Protein AF-A0A8K0P142-F1 (afdb_monomer_lite)

Sequence (532 aa):
MVINTVQRVFKCPQREAIQYVTAIDLEGRAVLKCDKFSVCSGERSEIERSTFRHGGHPLKVLVMHAHVVAHQTYALRLLARMRDLLSRSKVLRSVFSQVVYQSDTKDISILEGILRRDCFLWKSARVHWRNLFMTGMLMEYPSKKLFAQVFTKHYGTVMKDFIRDDHDHLVSVASLSVQIFTAPTLTRYLIAHSDALYPLINTFLSECAPKCNREGKLEFERNAPNATFKRAQYILYDLKYLLTSVPTTWTDALRKGFLQGFSLLLSLLTMLQGMDPVTRQTGQHMEYEPDWESAFNLHLKLAGVVALIIDWCATDRVVLIKAYRATLKKLHEAQSIGAAQPGEAEAKGSVVVGEAVEVGEHSAACIKFDVASQPVSVHLPLSRLLAGLHLHLHKHGLVFDSPEFHPERSVLYTKPTPVVIMEPVLRCQVMIAQAHAGMWRRNGFALLNQLFFYQNVKCRSEMLDRDIVLLQMAASLLESNEFLIHLLNRFNLVAWASPDFEITSLRCVKYLKLSIYFRIARRTLHVRRFPW

Secondary structure (DSSP, 8-state):
-HHHHHHHHH---HHHHHHHHHHHHHHS--------HHHHHHHHHHHHHHHHTTTSPPP------HHHHHHHHHHHHHHHHHHHHHTT-HHHHHHHHHHHH--SSSS--HHHHHHTTGGGS-HHHHHHHHHHHHHHTSSSHHHHHHHHHHHHHHHHHHHHHHHH--S-GGGSGGGGHHHHHT-HHHHHHHHHHS-THHHHHHHHHHHHGGGB-TTS-B---TTS--HHHHHHTHHHHHHHHHHSS--SS--HHHHHHHHHHHHHHHHHHHHHTT-S-B----SSPPSS----HHHHHHHHHHHHHHHHHHHHHHT-HHHHHHHHHHHHHHHHHHHHHTT--TT-TT-TT----PEEEEETTEEEEE----TTTS-B-S--HHHHHHHHHHTTSGGGT--TT-GGGS-SS-TT--PPPHHHHHHHHHHHHHHHHHHHTTTTTTSHHHHHHHHHHHHSHHHHTTTHHHHHHHHHHHHHHS-HHHHHHHHHHHTT-HHHHSTTHHHHHTT-TTTHHHHHHHHHIIIII-------

Organism: Ladona fulva (NCBI:txid123851)

Radius of gyration: 29.85 Å; chains: 1; bounding box: 80×50×89 Å

Structure (mmCIF, N/CA/C/O backbone):
data_AF-A0A8K0P142-F1
#
_entry.id   AF-A0A8K0P142-F1
#
loop_
_atom_site.group_PDB
_atom_site.id
_atom_site.type_symbol
_atom_site.label_atom_id
_atom_site.label_alt_id
_atom_site.label_comp_id
_atom_site.label_asym_id
_atom_site.label_entity_id
_atom_site.label_seq_id
_atom_site.pdbx_PDB_ins_code
_atom_site.Cartn_x
_atom_site.Cartn_y
_atom_site.Cartn_z
_atom_site.occupancy
_atom_site.B_iso_or_equiv
_atom_site.auth_seq_id
_atom_site.auth_comp_id
_atom_site.auth_asym_id
_atom_site.auth_atom_id
_atom_site.pdbx_PDB_model_num
ATOM 1 N N . MET A 1 1 ? 6.006 13.679 35.467 1.00 73.00 1 MET A N 1
ATOM 2 C CA . MET A 1 1 ? 5.078 14.826 35.329 1.00 73.00 1 MET A CA 1
ATOM 3 C C . MET A 1 1 ? 3.711 14.515 35.936 1.00 73.00 1 MET A C 1
ATOM 5 O O . MET A 1 1 ? 3.411 15.087 36.971 1.00 73.00 1 MET A O 1
ATOM 9 N N . VAL A 1 2 ? 2.937 13.572 35.375 1.00 80.12 2 VAL A N 1
ATOM 10 C CA . VAL A 1 2 ? 1.570 13.240 35.838 1.00 80.12 2 VAL A CA 1
ATOM 11 C C . VAL A 1 2 ? 1.507 12.873 37.328 1.00 80.12 2 VAL A C 1
ATOM 13 O O . VAL A 1 2 ? 0.685 13.430 38.047 1.00 80.12 2 VAL A O 1
ATOM 16 N N . ILE A 1 3 ? 2.423 12.022 37.812 1.00 84.06 3 ILE A N 1
ATOM 17 C CA . ILE A 1 3 ? 2.501 11.617 39.232 1.00 84.06 3 ILE A CA 1
ATOM 18 C C . ILE A 1 3 ? 2.621 12.841 40.153 1.00 84.06 3 ILE A C 1
ATOM 20 O O . ILE A 1 3 ? 1.845 12.984 41.091 1.00 84.06 3 ILE A O 1
ATOM 24 N N . ASN A 1 4 ? 3.535 13.766 39.843 1.00 84.06 4 ASN A N 1
ATOM 25 C CA . ASN A 1 4 ? 3.758 14.973 40.646 1.00 84.06 4 ASN A CA 1
ATOM 26 C C . ASN A 1 4 ? 2.536 15.903 40.634 1.00 84.06 4 ASN A C 1
ATOM 28 O O . ASN A 1 4 ? 2.254 16.558 41.634 1.00 84.06 4 ASN A O 1
ATOM 32 N N . THR A 1 5 ? 1.806 15.970 39.515 1.00 84.50 5 THR A N 1
ATOM 33 C CA . THR A 1 5 ? 0.565 16.748 39.424 1.00 84.50 5 THR A CA 1
ATOM 34 C C . THR A 1 5 ? -0.533 16.143 40.293 1.00 84.50 5 THR A C 1
ATOM 36 O O . THR A 1 5 ? -1.142 16.870 41.072 1.00 84.50 5 THR A O 1
ATOM 39 N N . VAL A 1 6 ? -0.753 14.826 40.212 1.00 84.81 6 VAL A N 1
ATOM 40 C CA . VAL A 1 6 ? -1.742 14.118 41.044 1.00 84.81 6 VAL A CA 1
ATOM 41 C C . VAL A 1 6 ? -1.394 14.267 42.527 1.00 84.81 6 VAL A C 1
ATOM 43 O O . VAL A 1 6 ? -2.250 14.629 43.329 1.00 84.81 6 VAL A O 1
ATOM 46 N N . GLN A 1 7 ? -0.122 14.089 42.886 1.00 87.00 7 GLN A N 1
ATOM 47 C CA . GLN A 1 7 ? 0.355 14.254 44.257 1.00 87.00 7 GLN A CA 1
ATOM 48 C C . GLN A 1 7 ? 0.090 15.667 44.797 1.00 87.00 7 GLN A C 1
ATOM 50 O O . GLN A 1 7 ? -0.357 15.824 45.930 1.00 87.00 7 GLN A O 1
ATOM 55 N N . ARG A 1 8 ? 0.335 16.701 43.981 1.00 84.94 8 ARG A N 1
ATOM 56 C CA . ARG A 1 8 ? 0.143 18.102 44.376 1.00 84.94 8 ARG A CA 1
ATOM 57 C C . ARG A 1 8 ? -1.330 18.465 44.550 1.00 84.94 8 ARG A C 1
ATOM 59 O O . ARG A 1 8 ? -1.670 19.070 45.559 1.00 84.94 8 ARG A O 1
ATOM 66 N N . VAL A 1 9 ? -2.177 18.108 43.582 1.00 84.75 9 VAL A N 1
ATOM 67 C CA . VAL A 1 9 ? -3.594 18.511 43.574 1.00 84.75 9 VAL A CA 1
ATOM 68 C C . VAL A 1 9 ? -4.379 17.776 44.659 1.00 84.75 9 VAL A C 1
ATOM 70 O O . VAL A 1 9 ? -5.106 18.402 45.422 1.00 84.75 9 VAL A O 1
ATOM 73 N N . PHE A 1 10 ? -4.187 16.461 44.786 1.00 82.62 10 PHE A N 1
ATOM 74 C CA . PHE A 1 10 ? -4.932 15.651 45.757 1.00 82.62 10 PHE A CA 1
ATOM 75 C C . PHE A 1 10 ? -4.264 15.569 47.131 1.00 82.62 10 PHE A C 1
ATOM 77 O O . PHE A 1 10 ? -4.835 14.986 48.047 1.00 82.62 10 PHE A O 1
ATOM 84 N N . LYS A 1 11 ? -3.058 16.137 47.288 1.00 85.94 11 LYS A N 1
ATOM 85 C CA . LYS A 1 11 ? -2.260 16.082 48.525 1.00 85.94 11 LYS A CA 1
ATOM 86 C C . LYS A 1 11 ? -2.105 14.651 49.070 1.00 85.94 11 LYS A C 1
ATOM 88 O O . LYS A 1 11 ? -2.102 14.440 50.280 1.00 85.94 11 LYS A O 1
ATOM 93 N N . CYS A 1 12 ? -1.992 13.670 48.175 1.00 86.56 12 CYS A N 1
ATOM 94 C CA . CYS A 1 12 ? -1.860 12.255 48.524 1.00 86.56 12 CYS A CA 1
ATOM 95 C C . CYS A 1 12 ? -0.381 11.830 48.638 1.00 86.56 12 CYS A C 1
ATOM 97 O O . CYS A 1 12 ? 0.506 12.513 48.114 1.00 86.56 12 CYS A O 1
ATOM 99 N N . PRO A 1 13 ? -0.068 10.702 49.303 1.00 90.38 13 PRO A N 1
ATOM 100 C CA . PRO A 1 13 ? 1.278 10.137 49.309 1.00 90.38 13 PRO A CA 1
ATOM 101 C C . PRO A 1 13 ? 1.735 9.752 47.896 1.00 90.38 13 PRO A C 1
ATOM 103 O O . PRO A 1 13 ? 0.941 9.298 47.071 1.00 90.38 13 PRO A O 1
ATOM 106 N N . GLN A 1 14 ? 3.044 9.823 47.630 1.00 89.25 14 GLN A N 1
ATOM 107 C CA . GLN A 1 14 ? 3.609 9.477 46.316 1.00 89.25 14 GLN A CA 1
ATOM 108 C C . GLN A 1 14 ? 3.220 8.060 45.857 1.00 89.25 14 GLN A C 1
ATOM 110 O O . GLN A 1 14 ? 2.961 7.840 44.676 1.00 89.25 14 GLN A O 1
ATOM 115 N N . ARG A 1 15 ? 3.123 7.103 46.790 1.00 90.69 15 ARG A N 1
ATOM 116 C CA . ARG A 1 15 ? 2.693 5.726 46.506 1.00 90.69 15 ARG A CA 1
ATOM 117 C C . ARG A 1 15 ? 1.274 5.658 45.932 1.00 90.69 15 ARG A C 1
ATOM 119 O O . ARG A 1 15 ? 1.038 4.886 45.009 1.00 90.69 15 ARG A O 1
ATOM 126 N N . GLU A 1 16 ? 0.353 6.461 46.453 1.00 89.31 16 GLU A N 1
ATOM 127 C CA . GLU A 1 16 ? -1.038 6.505 45.993 1.00 89.31 16 GLU A CA 1
ATOM 128 C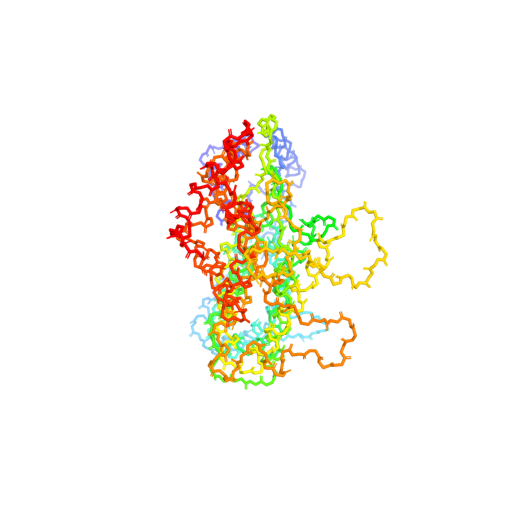 C . GLU A 1 16 ? -1.138 7.200 44.627 1.00 89.31 16 GLU A C 1
ATOM 130 O O . GLU A 1 16 ? -1.783 6.696 43.710 1.00 89.31 16 GLU A O 1
ATOM 135 N N . ALA A 1 17 ? -0.390 8.292 44.431 1.00 88.38 17 ALA A N 1
ATOM 136 C CA . ALA A 1 17 ? -0.277 8.947 43.128 1.00 88.38 17 ALA A CA 1
ATOM 137 C C . ALA A 1 17 ? 0.260 7.995 42.042 1.00 88.38 17 ALA A C 1
ATOM 139 O O . ALA A 1 17 ? -0.241 7.999 40.917 1.00 88.38 17 ALA A O 1
ATOM 140 N N . ILE A 1 18 ? 1.245 7.149 42.375 1.00 90.25 18 ILE A N 1
ATOM 141 C CA . ILE A 1 18 ? 1.740 6.098 41.473 1.00 90.25 18 ILE A CA 1
ATOM 142 C C . ILE A 1 18 ? 0.620 5.104 41.148 1.00 90.25 18 ILE A C 1
ATOM 144 O O . ILE A 1 18 ? 0.418 4.812 39.975 1.00 90.25 18 ILE A O 1
ATOM 148 N N . GLN A 1 19 ? -0.146 4.637 42.140 1.00 90.06 19 GLN A N 1
ATOM 149 C CA . GLN A 1 19 ? -1.265 3.713 41.912 1.00 90.06 19 GLN A CA 1
ATOM 150 C C . GLN A 1 19 ? -2.325 4.294 40.970 1.00 90.06 19 GLN A C 1
ATOM 152 O O . GLN A 1 19 ? -2.748 3.598 40.047 1.00 90.06 19 GLN A O 1
ATOM 157 N N . TYR A 1 20 ? -2.711 5.565 41.136 1.00 89.62 20 TYR A N 1
ATOM 158 C CA . TYR A 1 20 ? -3.644 6.220 40.215 1.00 89.62 20 TYR A CA 1
ATOM 159 C C . TYR A 1 20 ? -3.096 6.280 38.791 1.00 89.62 20 TYR A C 1
ATOM 161 O O . TYR A 1 20 ? -3.810 5.956 37.845 1.00 89.62 20 TYR A O 1
ATOM 169 N N . VAL A 1 21 ? -1.828 6.662 38.619 1.00 88.88 21 VAL A N 1
ATOM 170 C CA . VAL A 1 21 ? -1.211 6.744 37.288 1.00 88.88 21 VAL A CA 1
ATOM 171 C C . VAL A 1 21 ? -1.081 5.364 36.648 1.00 88.88 21 VAL A C 1
ATOM 173 O O . VAL A 1 21 ? -1.384 5.220 35.468 1.00 88.88 21 VAL A O 1
ATOM 176 N N . THR A 1 22 ? -0.717 4.336 37.416 1.00 89.94 22 THR A N 1
ATOM 177 C CA . THR A 1 22 ? -0.699 2.947 36.940 1.00 89.94 22 THR A CA 1
ATOM 178 C C . THR A 1 22 ? -2.098 2.472 36.541 1.00 89.94 22 THR A C 1
ATOM 180 O O . THR A 1 22 ? -2.250 1.849 35.495 1.00 89.94 22 THR A O 1
ATOM 183 N N . ALA A 1 23 ? -3.136 2.799 37.315 1.00 89.00 23 ALA A N 1
ATOM 184 C CA . ALA A 1 23 ? -4.517 2.469 36.963 1.00 89.00 23 ALA A CA 1
ATOM 185 C C . ALA A 1 23 ? -4.975 3.194 35.685 1.00 89.00 23 ALA A C 1
ATOM 187 O O . ALA A 1 23 ? -5.604 2.579 34.826 1.00 89.00 23 ALA A O 1
ATOM 188 N N . ILE A 1 24 ? -4.614 4.471 35.510 1.00 89.19 24 ILE A N 1
ATOM 189 C CA . ILE A 1 24 ? -4.887 5.225 34.277 1.00 89.19 24 ILE A CA 1
ATOM 190 C C . ILE A 1 24 ? -4.181 4.581 33.082 1.00 89.19 24 ILE A C 1
ATOM 192 O O . ILE A 1 24 ? -4.804 4.431 32.036 1.00 89.19 24 ILE A O 1
ATOM 196 N N . ASP A 1 25 ? -2.923 4.168 33.225 1.00 86.81 25 ASP A N 1
ATOM 197 C CA . ASP A 1 25 ? -2.184 3.522 32.140 1.00 86.81 25 ASP A CA 1
ATOM 198 C C . ASP A 1 25 ? -2.792 2.161 31.760 1.00 86.81 25 ASP A C 1
ATOM 200 O O . ASP A 1 25 ? -3.010 1.872 30.581 1.00 86.81 25 ASP A O 1
ATOM 204 N N . LEU A 1 26 ? -3.150 1.335 32.746 1.00 86.56 26 LEU A N 1
ATOM 205 C CA . LEU A 1 26 ? -3.714 0.002 32.516 1.00 86.56 26 LEU A CA 1
ATOM 206 C C . LEU A 1 26 ? -5.155 0.051 31.997 1.00 86.56 26 LEU A C 1
ATOM 208 O O . LEU A 1 26 ? -5.481 -0.603 31.002 1.00 86.56 26 LEU A O 1
ATOM 212 N N . GLU A 1 27 ? -6.019 0.826 32.650 1.00 88.25 27 GLU A N 1
ATOM 213 C CA . GLU A 1 27 ? -7.454 0.846 32.370 1.00 88.25 27 GLU A CA 1
ATOM 214 C C . GLU A 1 27 ? -7.866 1.955 31.401 1.00 88.25 27 GLU A C 1
ATOM 216 O O . GLU A 1 27 ? -8.943 1.873 30.817 1.00 88.25 27 GLU A O 1
ATOM 221 N N . GLY A 1 28 ? -7.031 2.972 31.185 1.00 88.00 28 GLY A N 1
ATOM 222 C CA . GLY A 1 28 ? -7.320 4.165 30.378 1.00 88.00 28 GLY A CA 1
ATOM 223 C C . GLY A 1 28 ? -7.978 5.308 31.155 1.00 88.00 28 GLY A C 1
ATOM 224 O O . GLY A 1 28 ? -8.179 6.383 30.595 1.00 88.00 28 GLY A O 1
ATOM 225 N N . ARG A 1 29 ? -8.358 5.090 32.421 1.00 89.81 29 ARG A N 1
ATOM 226 C CA . ARG A 1 29 ? -8.888 6.107 33.347 1.00 89.81 29 ARG A CA 1
ATOM 227 C C . ARG A 1 29 ? -8.884 5.579 34.782 1.00 89.81 29 ARG A C 1
ATOM 229 O O . ARG A 1 29 ? -8.941 4.373 34.978 1.00 89.81 29 ARG A O 1
ATOM 236 N N . ALA A 1 30 ? -8.924 6.475 35.762 1.00 90.12 30 ALA A N 1
ATOM 237 C CA . ALA A 1 30 ? -9.139 6.136 37.167 1.00 90.12 30 ALA A CA 1
ATOM 238 C C . ALA A 1 30 ? -10.046 7.177 37.836 1.00 90.12 30 ALA A C 1
ATOM 240 O O . ALA A 1 30 ? -10.071 8.341 37.430 1.00 90.12 30 ALA A O 1
ATOM 241 N N . VAL A 1 31 ? -10.793 6.758 38.860 1.00 90.69 31 VAL A N 1
ATOM 242 C CA . VAL A 1 31 ? -11.537 7.682 39.726 1.00 90.69 31 VAL A CA 1
ATOM 243 C C . VAL A 1 31 ? -10.555 8.258 40.737 1.00 90.69 31 VAL A C 1
ATOM 245 O O . VAL A 1 31 ? -10.004 7.512 41.539 1.00 90.69 31 VAL A O 1
ATOM 248 N N . LEU A 1 32 ? -10.330 9.570 40.677 1.00 89.12 32 LEU A N 1
ATOM 249 C CA . LEU A 1 32 ? -9.378 10.257 41.557 1.00 89.12 32 LEU A CA 1
ATOM 250 C C . LEU A 1 32 ? -10.038 10.765 42.844 1.00 89.12 32 LEU A C 1
ATOM 252 O O . LEU A 1 32 ? -9.417 10.761 43.899 1.00 89.12 32 LEU A O 1
ATOM 256 N N . LYS A 1 33 ? -11.302 11.202 42.763 1.00 89.25 33 LYS A N 1
ATOM 257 C CA . LYS A 1 33 ? -12.075 11.697 43.908 1.00 89.25 33 LYS A CA 1
ATOM 258 C C . LYS A 1 33 ? -13.578 11.575 43.663 1.00 89.25 33 LYS A C 1
ATOM 260 O O . LYS A 1 33 ? -14.033 11.672 42.524 1.00 89.25 33 LYS A O 1
ATOM 265 N N . CYS A 1 34 ? -14.340 11.397 44.739 1.00 91.69 34 CYS A N 1
ATOM 266 C CA . CYS A 1 34 ? -15.799 11.461 44.749 1.00 91.69 34 CYS A CA 1
ATOM 267 C C . CYS A 1 34 ? -16.242 12.483 45.805 1.00 91.69 34 CYS A C 1
ATOM 269 O O . CYS A 1 34 ? -16.086 12.236 46.997 1.00 91.69 34 CYS A O 1
ATOM 271 N N . ASP A 1 35 ? -16.759 13.632 45.367 1.00 93.00 35 ASP A N 1
ATOM 272 C CA . ASP A 1 35 ? -17.166 14.746 46.234 1.00 93.00 35 ASP A CA 1
ATOM 273 C C . ASP A 1 35 ? -18.261 15.591 45.540 1.00 93.00 35 ASP A C 1
ATOM 275 O O . ASP A 1 35 ? -18.749 15.242 44.459 1.00 93.00 35 ASP A O 1
ATOM 279 N N . LYS A 1 36 ? -18.663 16.713 46.144 1.00 94.12 36 LYS A N 1
ATOM 280 C CA . LYS A 1 36 ? -19.579 17.699 45.558 1.00 94.12 36 LYS A CA 1
ATOM 281 C C . LYS A 1 36 ? -19.008 18.274 44.258 1.00 94.12 36 LYS A C 1
ATOM 283 O O . LYS A 1 36 ? -17.804 18.496 44.125 1.00 94.12 36 LYS A O 1
ATOM 288 N N . PHE A 1 37 ? -19.902 18.614 43.326 1.00 92.38 37 PHE A N 1
ATOM 289 C CA . PHE A 1 37 ? -19.546 19.129 41.998 1.00 92.38 37 PHE A CA 1
ATOM 290 C C . PHE A 1 37 ? -18.582 20.326 42.040 1.00 92.38 37 PHE A C 1
ATOM 292 O O . PHE A 1 37 ? -17.633 20.370 41.261 1.00 92.38 37 PHE A O 1
ATOM 299 N N . SER A 1 38 ? -18.778 21.263 42.974 1.00 92.56 38 SER A N 1
ATOM 300 C CA . SER A 1 38 ? -17.914 22.440 43.130 1.00 92.56 38 SER A CA 1
ATOM 301 C C . SER A 1 38 ? -16.463 22.074 43.454 1.00 92.56 38 SER A C 1
ATOM 303 O O . SER A 1 38 ? -15.546 22.645 42.867 1.00 92.56 38 SER A O 1
ATOM 305 N N . VAL A 1 39 ? -16.250 21.085 44.328 1.00 91.12 39 VAL A N 1
ATOM 306 C CA . VAL A 1 39 ? -14.915 20.608 44.719 1.00 91.12 39 VAL A CA 1
ATOM 307 C C . VAL A 1 39 ? -14.241 19.908 43.540 1.00 91.12 39 VAL A C 1
ATOM 309 O O . VAL A 1 39 ? -13.139 20.286 43.148 1.00 91.12 39 VAL A O 1
ATOM 312 N N . CYS A 1 40 ? -14.928 18.948 42.912 1.00 91.88 40 CYS A N 1
ATOM 313 C CA . CYS A 1 40 ? -14.383 18.208 41.771 1.00 91.88 40 CYS A CA 1
ATOM 314 C C . CYS A 1 40 ? -14.101 19.113 40.558 1.00 91.88 40 CYS A C 1
ATOM 316 O O . CYS A 1 40 ? -13.121 18.905 39.843 1.00 91.88 40 CYS A O 1
ATOM 318 N N . SER A 1 41 ? -14.933 20.132 40.321 1.00 92.06 41 SER A N 1
ATOM 319 C CA . SER A 1 41 ? -14.714 21.104 39.243 1.00 92.06 41 SER A CA 1
ATOM 320 C C . SER A 1 41 ? -13.512 22.017 39.521 1.00 92.06 41 SER A C 1
ATOM 322 O O . SER A 1 41 ? -12.799 22.398 38.586 1.00 92.06 41 SER A O 1
ATOM 324 N N . GLY A 1 42 ? -13.265 22.346 40.793 1.00 90.88 42 GLY A N 1
ATOM 325 C CA . GLY A 1 42 ? -12.074 23.079 41.224 1.00 90.88 42 GLY A CA 1
ATOM 326 C C . GLY A 1 42 ? -10.792 22.290 40.956 1.00 90.88 42 GLY A C 1
ATOM 327 O O . GLY A 1 42 ? -9.897 22.782 40.269 1.00 90.88 42 GLY A O 1
ATOM 328 N N . GLU A 1 43 ? -10.742 21.035 41.407 1.00 89.69 43 GLU A N 1
ATOM 329 C CA . GLU A 1 43 ? -9.583 20.151 41.213 1.00 89.69 43 GLU A CA 1
ATOM 330 C C . GLU A 1 43 ? -9.313 19.851 39.734 1.00 89.69 43 GLU A C 1
ATOM 332 O O . GLU A 1 43 ? -8.165 19.891 39.291 1.00 89.69 43 GLU A O 1
ATOM 337 N N . ARG A 1 44 ? -10.366 19.630 38.933 1.00 90.75 44 ARG A N 1
ATOM 338 C CA . ARG A 1 44 ? -10.249 19.508 37.472 1.00 90.75 44 ARG A CA 1
ATOM 339 C C . ARG A 1 44 ? -9.515 20.707 36.868 1.00 90.75 44 ARG A C 1
ATOM 341 O O . ARG A 1 44 ? -8.555 20.523 36.121 1.00 90.75 44 ARG A O 1
ATOM 348 N N . SER A 1 45 ? -9.958 21.918 37.207 1.00 89.81 45 SER A N 1
ATOM 349 C CA . SER A 1 45 ? -9.380 23.163 36.685 1.00 89.81 45 SER A CA 1
ATOM 350 C C . SER A 1 45 ? -7.910 23.319 37.089 1.00 89.81 45 SER A C 1
ATOM 352 O O . SER A 1 45 ? -7.098 23.832 36.319 1.00 89.81 45 SER A O 1
ATOM 354 N N . GLU A 1 46 ? -7.542 22.863 38.288 1.00 87.94 46 GLU A N 1
ATOM 355 C CA . GLU A 1 46 ? -6.163 22.898 38.773 1.00 87.94 46 GLU A CA 1
ATOM 356 C C . GLU A 1 46 ? -5.251 21.903 38.039 1.00 87.94 46 GLU A C 1
ATOM 358 O O . GLU A 1 46 ? -4.119 22.256 37.688 1.00 87.94 46 GLU A O 1
ATOM 363 N N . ILE A 1 47 ? -5.740 20.692 37.743 1.00 87.06 47 ILE A N 1
ATOM 364 C CA . ILE A 1 47 ? -5.001 19.689 36.958 1.00 87.06 47 ILE A CA 1
ATOM 365 C C . ILE A 1 47 ? -4.787 20.185 35.527 1.00 87.06 47 ILE A C 1
ATOM 367 O O . ILE A 1 47 ? -3.654 20.161 35.035 1.00 87.06 47 ILE A O 1
ATOM 371 N N . GLU A 1 48 ? -5.842 20.666 34.867 1.00 87.69 48 GLU A N 1
ATOM 372 C CA . GLU A 1 48 ? -5.765 21.194 33.500 1.00 87.69 48 GLU A CA 1
ATOM 373 C C . GLU A 1 48 ? -4.776 22.374 33.437 1.00 87.69 48 GLU A C 1
ATOM 375 O O . GLU A 1 48 ? -3.866 22.380 32.608 1.00 87.69 48 GLU A O 1
ATOM 380 N N . ARG A 1 49 ? -4.843 23.314 34.393 1.00 86.00 49 ARG A N 1
ATOM 381 C CA . ARG A 1 49 ? -3.909 24.452 34.484 1.00 86.00 49 ARG A CA 1
ATOM 382 C C . ARG A 1 49 ? -2.465 24.019 34.748 1.00 86.00 49 ARG A C 1
ATOM 384 O O . ARG A 1 49 ? -1.536 24.576 34.165 1.00 86.00 49 ARG A O 1
ATOM 391 N N . SER A 1 50 ? -2.258 23.047 35.634 1.00 82.81 50 SER A N 1
ATOM 392 C CA . SER A 1 50 ? -0.920 22.563 36.001 1.00 82.81 50 SER A CA 1
ATOM 393 C C . SER A 1 50 ? -0.245 21.789 34.870 1.00 82.81 50 SER A C 1
ATOM 395 O O . SER A 1 50 ? 0.978 21.835 34.735 1.00 82.81 50 SER A O 1
ATOM 397 N N . THR A 1 51 ? -1.027 21.078 34.059 1.00 81.94 51 THR A N 1
ATOM 398 C CA . THR A 1 51 ? -0.522 20.258 32.948 1.00 81.94 51 THR A CA 1
ATOM 399 C C . THR A 1 51 ? -0.303 21.081 31.686 1.00 81.94 51 THR A C 1
ATOM 401 O O . THR A 1 51 ? 0.702 20.881 31.012 1.00 81.94 51 THR A O 1
ATOM 404 N N . PHE A 1 52 ? -1.137 22.097 31.445 1.00 77.75 52 PHE A N 1
ATOM 405 C CA . PHE A 1 52 ? -0.964 23.041 30.338 1.00 77.75 52 PHE A CA 1
ATOM 406 C C . PHE A 1 52 ? 0.379 23.792 30.387 1.00 77.75 52 PHE A C 1
ATOM 408 O O . PHE A 1 52 ? 1.036 23.984 29.367 1.00 77.75 52 PHE A O 1
ATOM 415 N N . ARG A 1 53 ? 0.843 24.169 31.588 1.00 66.06 53 ARG A N 1
ATOM 416 C CA . ARG A 1 53 ? 2.099 24.923 31.790 1.00 66.06 53 ARG A CA 1
ATOM 417 C C . ARG A 1 53 ? 3.374 24.194 31.340 1.00 66.06 53 ARG A C 1
ATOM 419 O O . ARG A 1 53 ? 4.414 24.833 31.255 1.00 66.06 53 ARG A O 1
ATOM 426 N N . HIS A 1 54 ? 3.310 22.893 31.058 1.00 63.16 54 HIS A N 1
ATOM 427 C CA . HIS A 1 54 ? 4.467 22.077 30.670 1.00 63.16 54 HIS A CA 1
ATOM 428 C C . HIS A 1 54 ? 4.568 21.837 29.148 1.00 63.16 54 HIS A C 1
ATOM 430 O O . HIS A 1 54 ? 5.273 20.925 28.724 1.00 63.16 54 HIS A O 1
ATOM 436 N N . GLY A 1 55 ? 3.889 22.649 28.325 1.00 53.94 55 GLY A N 1
ATOM 437 C CA . GLY A 1 55 ? 4.104 22.701 26.870 1.00 53.94 55 GLY A CA 1
ATOM 438 C C . GLY A 1 55 ? 3.399 21.616 26.044 1.00 53.94 55 GLY A C 1
ATOM 439 O O . GLY A 1 55 ? 3.710 21.467 24.866 1.00 53.94 55 GLY A O 1
ATOM 440 N N . GLY A 1 56 ? 2.454 20.872 26.631 1.00 64.25 56 GLY A N 1
ATOM 441 C CA . GLY A 1 56 ? 1.636 19.861 25.946 1.00 64.25 56 GLY A CA 1
ATOM 442 C C . GLY A 1 56 ? 0.129 20.085 26.120 1.00 64.25 56 GLY A C 1
ATOM 443 O O . GLY A 1 56 ? -0.298 20.963 26.873 1.00 64.25 56 GLY A O 1
ATOM 444 N N . HIS A 1 57 ? -0.692 19.271 25.442 1.00 68.25 57 HIS A N 1
ATOM 445 C CA . HIS A 1 57 ? -2.137 19.247 25.688 1.00 68.25 57 HIS A CA 1
ATOM 446 C C . HIS A 1 57 ? -2.420 18.900 27.163 1.00 68.25 57 HIS A C 1
ATOM 448 O O . HIS A 1 57 ? -1.771 18.003 27.712 1.00 68.25 57 HIS A O 1
ATOM 454 N N . PRO A 1 58 ? -3.366 19.596 27.820 1.00 76.88 58 PRO A N 1
ATOM 455 C CA . PRO A 1 58 ? -3.685 19.330 29.215 1.00 76.88 58 PRO A CA 1
ATOM 456 C C . PRO A 1 58 ? -4.239 17.911 29.377 1.00 76.88 58 PRO A C 1
ATOM 458 O O . PRO A 1 58 ? -4.886 17.375 28.474 1.00 76.88 58 PRO A O 1
ATOM 461 N N . LEU A 1 59 ? -4.009 17.302 30.544 1.00 83.00 59 LEU A N 1
ATOM 462 C CA . LEU A 1 59 ? -4.600 15.998 30.850 1.00 83.00 59 LEU A CA 1
ATOM 463 C C . LEU A 1 59 ? -6.127 16.099 30.813 1.00 83.00 59 LEU A C 1
ATOM 465 O O . LEU A 1 59 ? -6.714 17.002 31.409 1.00 83.00 59 LEU A O 1
ATOM 469 N N . LYS A 1 60 ? -6.776 15.135 30.159 1.00 86.25 60 LYS A N 1
ATOM 470 C CA . LYS A 1 60 ? -8.236 15.065 30.097 1.00 86.25 60 LYS A CA 1
ATOM 471 C C . LYS A 1 60 ? -8.800 14.619 31.448 1.00 86.25 60 LYS A C 1
ATOM 473 O O . LYS A 1 60 ? -8.684 13.452 31.815 1.00 86.25 60 LYS A O 1
ATOM 478 N N . VAL A 1 61 ? -9.454 15.536 32.158 1.00 89.94 61 VAL A N 1
ATOM 479 C CA . VAL A 1 61 ? -10.135 15.267 33.433 1.00 89.94 61 VAL A CA 1
ATOM 480 C C . VAL A 1 61 ? -11.633 15.504 33.262 1.00 89.94 61 VAL A C 1
ATOM 482 O O . VAL A 1 61 ? -12.057 16.526 32.730 1.00 89.94 61 VAL A O 1
ATOM 485 N N . LEU A 1 62 ? -12.453 14.548 33.700 1.00 90.81 62 LEU A N 1
ATOM 486 C CA . LEU A 1 62 ? -13.910 14.604 33.572 1.00 90.81 62 LEU A CA 1
ATOM 487 C C . LEU A 1 62 ? -14.561 14.542 34.953 1.00 90.81 62 LEU A C 1
ATOM 489 O O . LEU A 1 62 ? -14.207 13.694 35.768 1.00 90.81 62 LEU A O 1
ATOM 493 N N . VAL A 1 63 ? -15.547 15.409 35.188 1.00 92.94 63 VAL A N 1
ATOM 494 C CA . VAL A 1 63 ? -16.428 15.337 36.360 1.00 92.94 63 VAL A CA 1
ATOM 495 C C . VAL A 1 63 ? -17.709 14.638 35.924 1.00 92.94 63 VAL A C 1
ATOM 497 O O . VAL A 1 63 ? -18.366 15.076 34.981 1.00 92.94 63 VAL A O 1
ATOM 500 N N . MET A 1 64 ? -18.041 13.526 36.575 1.00 93.19 64 MET A N 1
ATOM 501 C CA . MET A 1 64 ? -19.183 12.680 36.228 1.00 93.19 64 MET A CA 1
ATOM 502 C C . MET A 1 64 ? -20.005 12.367 37.477 1.00 93.19 64 MET A C 1
ATOM 504 O O . MET A 1 64 ? -19.459 12.273 38.575 1.00 93.19 64 MET A O 1
ATOM 508 N N . HIS A 1 65 ? -21.311 12.152 37.316 1.00 94.44 65 HIS A N 1
ATOM 509 C CA . HIS A 1 65 ? -22.148 11.669 38.413 1.00 94.44 65 HIS A CA 1
ATOM 510 C C . HIS A 1 65 ? -21.701 10.274 38.864 1.00 94.44 65 HIS A C 1
ATOM 512 O O . HIS A 1 65 ? -21.502 9.384 38.032 1.00 94.44 65 HIS A O 1
ATOM 518 N N . ALA A 1 66 ? -21.627 10.064 40.181 1.00 93.06 66 ALA A N 1
ATOM 519 C CA . ALA A 1 66 ? -21.224 8.789 40.777 1.00 93.06 66 ALA A CA 1
ATOM 520 C C . ALA A 1 66 ? -22.056 7.605 40.249 1.00 93.06 66 ALA A C 1
ATOM 522 O O . ALA A 1 66 ? -21.503 6.552 39.935 1.00 93.06 66 ALA A O 1
ATOM 523 N N . HIS A 1 67 ? -23.364 7.803 40.042 1.00 94.00 67 HIS A N 1
ATOM 524 C CA . HIS A 1 67 ? -24.249 6.787 39.465 1.00 94.00 67 HIS A CA 1
ATOM 525 C C . HIS A 1 67 ? -23.834 6.365 38.048 1.00 94.00 67 HIS A C 1
ATOM 527 O O . HIS A 1 67 ? -23.838 5.177 37.740 1.00 94.00 67 HIS A O 1
ATOM 533 N N . VAL A 1 68 ? -23.400 7.299 37.195 1.00 93.75 68 VAL A N 1
ATOM 534 C CA . VAL A 1 68 ? -22.944 6.977 35.831 1.00 93.75 68 VAL A CA 1
ATOM 535 C C . VAL A 1 68 ? -21.676 6.125 35.879 1.00 93.75 68 VAL A C 1
ATOM 537 O O . VAL A 1 68 ? -21.572 5.128 35.165 1.00 93.75 68 VAL A O 1
ATOM 540 N N . VAL A 1 69 ? -20.729 6.469 36.757 1.00 92.12 69 VAL A N 1
ATOM 541 C CA . VAL A 1 69 ? -19.493 5.694 36.951 1.00 92.12 69 VAL A CA 1
ATOM 542 C C . VAL A 1 69 ? -19.797 4.298 37.509 1.00 92.12 69 VAL A C 1
ATOM 544 O O . VAL A 1 69 ? -19.209 3.310 37.056 1.00 92.12 69 VAL A O 1
ATOM 547 N N . ALA A 1 70 ? -20.752 4.191 38.436 1.00 92.69 70 ALA A N 1
ATOM 548 C CA . ALA A 1 70 ? -21.208 2.915 38.977 1.00 92.69 70 ALA A CA 1
ATOM 549 C C . ALA A 1 70 ? -21.841 2.030 37.889 1.00 92.69 70 ALA A C 1
ATOM 551 O O . ALA A 1 70 ? -21.451 0.869 37.750 1.00 92.69 70 ALA A O 1
ATOM 552 N N . HIS A 1 71 ? -22.735 2.578 37.057 1.00 95.12 71 HIS A N 1
ATOM 553 C CA . HIS A 1 71 ? -23.335 1.849 35.934 1.00 95.12 71 HIS A CA 1
ATOM 554 C C . HIS A 1 71 ? -22.294 1.403 34.904 1.00 95.12 71 HIS A C 1
ATOM 556 O O . HIS A 1 71 ? -22.339 0.264 34.445 1.00 95.12 71 HIS A O 1
ATOM 562 N N . GLN A 1 72 ? -21.317 2.253 34.577 1.00 93.19 72 GLN A N 1
ATOM 563 C CA . GLN A 1 72 ? -20.223 1.889 33.673 1.00 93.19 72 GLN A CA 1
ATOM 564 C C . GLN A 1 72 ? -19.366 0.748 34.238 1.00 93.19 72 GLN A C 1
ATOM 566 O O . GLN A 1 72 ? -19.040 -0.193 33.519 1.00 93.19 72 GLN A O 1
ATOM 571 N N . THR A 1 73 ? -19.038 0.797 35.531 1.00 92.06 73 THR A N 1
ATOM 572 C CA . THR A 1 73 ? -18.286 -0.268 36.213 1.00 92.06 73 THR A CA 1
ATOM 573 C C . THR A 1 73 ? -19.079 -1.575 36.258 1.00 92.06 73 THR A C 1
ATOM 575 O O . THR A 1 73 ? -18.528 -2.647 36.005 1.00 92.06 73 THR A O 1
ATOM 578 N N . TYR A 1 74 ? -20.382 -1.501 36.532 1.00 95.38 74 TYR A N 1
ATOM 579 C CA . TYR A 1 74 ? -21.265 -2.664 36.499 1.00 95.38 74 TYR A CA 1
ATOM 580 C C . TYR A 1 74 ? -21.349 -3.271 35.092 1.00 95.38 74 TYR A C 1
ATOM 582 O O . TYR A 1 74 ? -21.203 -4.483 34.944 1.00 95.38 74 TYR A O 1
ATOM 590 N N . ALA A 1 75 ? -21.486 -2.440 34.054 1.00 94.75 75 ALA A N 1
ATOM 591 C CA . ALA A 1 75 ? -21.500 -2.887 32.665 1.00 94.75 75 ALA A CA 1
ATOM 592 C C . ALA A 1 75 ? -20.206 -3.624 32.282 1.00 94.75 75 ALA A C 1
ATOM 594 O O . ALA A 1 75 ? -20.278 -4.678 31.658 1.00 94.75 75 ALA A O 1
ATOM 595 N N . LEU A 1 76 ? -19.028 -3.149 32.710 1.00 94.06 76 LEU A N 1
ATOM 596 C CA . LEU A 1 76 ? -17.769 -3.874 32.484 1.00 94.06 76 LEU A CA 1
ATOM 597 C C . LEU A 1 76 ? -17.767 -5.266 33.130 1.00 94.06 76 LEU A C 1
ATOM 599 O O . LEU A 1 76 ? -17.378 -6.244 32.490 1.00 94.06 76 LEU A O 1
ATOM 603 N N . ARG A 1 77 ? -18.233 -5.372 34.382 1.00 94.75 77 ARG A N 1
ATOM 604 C CA . ARG A 1 77 ? -18.347 -6.664 35.080 1.00 94.75 77 ARG A CA 1
ATOM 605 C C . ARG A 1 77 ? -19.328 -7.595 34.372 1.00 94.75 77 ARG A C 1
ATOM 607 O O . ARG A 1 77 ? -19.054 -8.789 34.258 1.00 94.75 77 ARG A O 1
ATOM 614 N N . LEU A 1 78 ? -20.432 -7.053 33.858 1.00 94.81 78 LEU A N 1
ATOM 615 C CA . LEU A 1 78 ? -21.397 -7.807 33.065 1.00 94.81 78 LEU A CA 1
ATOM 616 C C . LEU A 1 78 ? -20.767 -8.320 31.765 1.00 94.81 78 LEU A C 1
ATOM 618 O O . LEU A 1 78 ? -20.894 -9.505 31.476 1.00 94.81 78 LEU A O 1
ATOM 622 N N . LEU A 1 79 ? -20.027 -7.485 31.028 1.00 94.25 79 LEU A N 1
ATOM 623 C CA . LEU A 1 79 ? -19.314 -7.899 29.812 1.00 94.25 79 LEU A CA 1
ATOM 624 C C . LEU A 1 79 ? -18.308 -9.022 30.101 1.00 94.25 79 LEU A C 1
ATOM 626 O O . LEU A 1 79 ? -18.256 -10.008 29.365 1.00 94.25 79 LEU A O 1
ATOM 630 N N . ALA A 1 80 ? -17.544 -8.911 31.193 1.00 94.00 80 ALA A N 1
ATOM 631 C CA . ALA A 1 80 ? -16.621 -9.961 31.622 1.00 94.00 80 ALA A CA 1
ATOM 632 C C . ALA A 1 80 ? -17.362 -11.270 31.942 1.00 94.00 80 ALA A C 1
ATOM 634 O O . ALA A 1 80 ? -16.958 -12.342 31.491 1.00 94.00 80 ALA A O 1
ATOM 635 N N . ARG A 1 81 ? -18.492 -11.185 32.656 1.00 94.50 81 ARG A N 1
ATOM 636 C CA . ARG A 1 81 ? -19.306 -12.359 32.982 1.00 94.50 81 ARG A CA 1
ATOM 637 C C . ARG A 1 81 ? -19.948 -12.983 31.745 1.00 94.50 81 ARG A C 1
ATOM 639 O O . ARG A 1 81 ? -19.973 -14.206 31.638 1.00 94.50 81 ARG A O 1
ATOM 646 N N . MET A 1 82 ? -20.432 -12.171 30.806 1.00 93.62 82 MET A N 1
ATOM 647 C CA . MET A 1 82 ? -20.973 -12.643 29.530 1.00 93.62 82 MET A CA 1
ATOM 648 C C . MET A 1 82 ? -19.902 -13.375 28.728 1.00 93.62 82 MET A C 1
ATOM 650 O O . MET A 1 82 ? -20.153 -14.486 28.277 1.00 93.62 82 MET A O 1
ATOM 654 N N . ARG A 1 83 ? -18.684 -12.830 28.625 1.00 94.44 83 ARG A N 1
ATOM 655 C CA . ARG A 1 83 ? -17.548 -13.516 27.987 1.00 94.44 83 ARG A CA 1
ATOM 656 C C . ARG A 1 83 ? -17.314 -14.907 28.591 1.00 94.44 83 ARG A C 1
ATOM 658 O O . ARG A 1 83 ? -17.166 -15.877 27.850 1.00 94.44 83 ARG A O 1
ATOM 665 N N . ASP A 1 84 ? -17.322 -15.019 29.918 1.00 93.31 84 ASP A N 1
ATOM 666 C CA . ASP A 1 84 ? -17.106 -16.294 30.621 1.00 93.31 84 ASP A CA 1
ATOM 667 C C . ASP A 1 84 ? -18.266 -17.292 30.456 1.00 93.31 84 ASP A C 1
ATOM 669 O O . ASP A 1 84 ? -18.078 -18.495 30.635 1.00 93.31 84 ASP A O 1
ATOM 673 N N . LEU A 1 85 ? -19.472 -16.813 30.140 1.00 93.25 85 LEU A N 1
ATOM 674 C CA . LEU A 1 85 ? -20.618 -17.656 29.787 1.00 93.25 85 LEU A CA 1
ATOM 675 C C . LEU A 1 85 ? -20.527 -18.129 28.330 1.00 93.25 85 LEU A C 1
ATOM 677 O O . LEU A 1 85 ? -20.720 -19.312 28.049 1.00 93.25 85 LEU A O 1
ATOM 681 N N . LEU A 1 86 ? -20.176 -17.229 27.407 1.00 93.88 86 LEU A N 1
ATOM 682 C CA . LEU A 1 86 ? -20.021 -17.526 25.978 1.00 93.88 86 LEU A CA 1
ATOM 683 C C . LEU A 1 86 ? -18.860 -18.490 25.698 1.00 93.88 86 LEU A C 1
ATOM 685 O O . LEU A 1 86 ? -18.907 -19.263 24.739 1.00 93.88 86 LEU A O 1
ATOM 689 N N . SER A 1 87 ? -17.831 -18.506 26.547 1.00 92.06 87 SER A N 1
ATOM 690 C CA . SER A 1 87 ? -16.739 -19.478 26.428 1.00 92.06 87 SER A CA 1
ATOM 691 C C . SER A 1 87 ? -17.189 -20.922 26.690 1.00 92.06 87 SER A C 1
ATOM 693 O O . SER A 1 87 ? -16.565 -21.847 26.173 1.00 92.06 87 SER A O 1
ATOM 695 N N . ARG A 1 88 ? -18.295 -21.132 27.420 1.00 92.38 88 ARG A N 1
ATOM 696 C CA . ARG A 1 88 ? -18.757 -22.457 27.8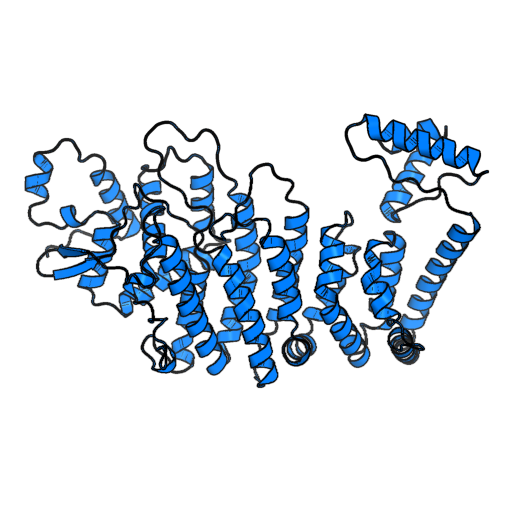71 1.00 92.38 88 ARG A CA 1
ATOM 697 C C . ARG A 1 88 ? -19.730 -23.154 26.922 1.00 92.38 88 ARG A C 1
ATOM 699 O O . ARG A 1 88 ? -19.830 -24.373 26.973 1.00 92.38 88 ARG A O 1
ATOM 706 N N . SER A 1 89 ? -20.472 -22.421 26.088 1.00 91.56 89 SER A N 1
ATOM 707 C CA . SER A 1 89 ? -21.535 -23.012 25.259 1.00 91.56 89 SER A CA 1
ATOM 708 C C . SER A 1 89 ? -21.637 -22.392 23.870 1.00 91.56 89 SER A C 1
ATOM 710 O O . SER A 1 89 ? -21.844 -21.189 23.719 1.00 91.56 89 SER A O 1
ATOM 712 N N . LYS A 1 90 ? -21.599 -23.253 22.846 1.00 92.00 90 LYS A N 1
ATOM 713 C CA . LYS A 1 90 ? -21.843 -22.888 21.443 1.00 92.00 90 LYS A CA 1
ATOM 714 C C . LYS A 1 90 ? -23.256 -22.336 21.216 1.00 92.00 90 LYS A C 1
ATOM 716 O O . LYS A 1 90 ? -23.431 -21.424 20.414 1.00 92.00 90 LYS A O 1
ATOM 721 N N . VAL A 1 91 ? -24.261 -22.863 21.921 1.00 92.06 91 VAL A N 1
ATOM 722 C CA . VAL A 1 91 ? -25.658 -22.411 21.776 1.00 92.06 91 VAL A CA 1
ATOM 723 C C . VAL A 1 91 ? -25.796 -20.968 22.252 1.00 92.06 91 VAL A C 1
ATOM 725 O O . VAL A 1 91 ? -26.369 -20.144 21.544 1.00 92.06 91 VAL A O 1
ATOM 728 N N . LEU A 1 92 ? -25.183 -20.632 23.392 1.00 92.69 92 LEU A N 1
ATOM 729 C CA . LEU A 1 92 ? -25.175 -19.258 23.900 1.00 92.69 92 LEU A CA 1
ATOM 730 C C . LEU A 1 92 ? -24.475 -18.297 22.933 1.00 92.69 92 LEU A C 1
ATOM 732 O O . LEU A 1 92 ? -24.967 -17.193 22.728 1.00 92.69 92 LEU A O 1
ATOM 736 N N . ARG A 1 93 ? -23.378 -18.722 22.288 1.00 93.88 93 ARG A N 1
ATOM 737 C CA . ARG A 1 93 ? -22.715 -17.930 21.235 1.00 93.88 93 ARG A CA 1
ATOM 738 C C . ARG A 1 93 ? -23.610 -17.685 20.028 1.00 93.88 93 ARG A C 1
ATOM 740 O O . ARG A 1 93 ? -23.653 -16.569 19.519 1.00 93.88 93 ARG A O 1
ATOM 747 N N . SER A 1 94 ? -24.367 -18.694 19.602 1.00 91.31 94 SER A N 1
ATOM 748 C CA . SER A 1 94 ? -25.327 -18.548 18.504 1.00 91.31 94 SER A CA 1
ATOM 749 C C . SER A 1 94 ? -26.425 -17.537 18.838 1.00 91.31 94 SER A C 1
ATOM 751 O O . SER A 1 94 ? -26.679 -16.636 18.043 1.00 91.31 94 SER A O 1
ATOM 753 N N . VAL A 1 95 ? -27.036 -17.646 20.023 1.00 91.94 95 VAL A N 1
ATOM 754 C CA . VAL A 1 95 ? -28.073 -16.706 20.486 1.00 91.94 95 VAL A CA 1
ATOM 755 C C . VAL A 1 95 ? -27.498 -15.298 20.626 1.00 91.94 95 VAL A C 1
ATOM 757 O O . VAL A 1 95 ? -28.077 -14.338 20.130 1.00 91.94 95 VAL A O 1
ATOM 760 N N . PHE A 1 96 ? -26.316 -15.166 21.231 1.00 92.75 96 PHE A N 1
ATOM 761 C CA . PHE A 1 96 ? -25.622 -13.886 21.351 1.00 92.75 96 PHE A CA 1
ATOM 762 C C . PHE A 1 96 ? -25.368 -13.240 19.988 1.00 92.75 96 PHE A C 1
ATOM 764 O O . PHE A 1 96 ? -25.667 -12.064 19.804 1.00 92.75 96 PHE A O 1
ATOM 771 N N . SER A 1 97 ? -24.868 -14.006 19.015 1.00 91.44 97 SER A N 1
ATOM 772 C CA . SER A 1 97 ? -24.640 -13.505 17.659 1.00 91.44 97 SER A CA 1
ATOM 773 C C . SER A 1 97 ? -25.928 -13.043 16.985 1.00 91.44 97 SER A C 1
ATOM 775 O O . SER A 1 97 ? -25.875 -12.091 16.213 1.00 91.44 97 SER A O 1
ATOM 777 N N . GLN A 1 98 ? -27.059 -13.705 17.237 1.00 89.88 98 GLN A N 1
ATOM 778 C CA . GLN A 1 98 ? -28.351 -13.281 16.702 1.00 89.88 98 GLN A CA 1
ATOM 779 C C . GLN A 1 98 ? -28.790 -11.963 17.331 1.00 89.88 98 GLN A C 1
ATOM 781 O O . GLN A 1 98 ? -29.055 -11.024 16.595 1.00 89.88 98 GLN A O 1
ATOM 786 N N . VAL A 1 99 ? -28.767 -11.854 18.661 1.00 90.31 99 VAL A N 1
ATOM 787 C CA . VAL A 1 99 ? -29.170 -10.635 19.384 1.00 90.31 99 VAL A CA 1
ATOM 788 C C . VAL A 1 99 ? -28.290 -9.439 19.019 1.00 90.31 99 VAL A C 1
ATOM 790 O O . VAL A 1 99 ? -28.779 -8.339 18.804 1.00 90.31 99 VAL A O 1
ATOM 793 N N . VAL A 1 100 ? -26.976 -9.642 18.919 1.00 89.62 100 VAL A N 1
ATOM 794 C CA . VAL A 1 100 ? -26.029 -8.562 18.601 1.00 89.62 100 VAL A CA 1
ATOM 795 C C . VAL A 1 100 ? -26.159 -8.081 17.151 1.00 89.62 100 VAL A C 1
ATOM 797 O O . VAL A 1 100 ? -25.831 -6.931 16.848 1.00 89.62 100 VAL A O 1
ATOM 800 N N . TYR A 1 101 ? -26.632 -8.953 16.260 1.00 85.62 101 TYR A N 1
ATOM 801 C CA . TYR A 1 101 ? -26.843 -8.646 14.849 1.00 85.62 101 TYR A CA 1
ATOM 802 C C . TYR A 1 101 ? -28.254 -8.118 14.547 1.00 85.62 101 TYR A C 1
ATOM 804 O O . TYR A 1 101 ? -28.399 -7.269 13.670 1.00 85.62 101 TYR A O 1
ATOM 812 N N . GLN A 1 102 ? -29.282 -8.602 15.248 1.00 82.62 102 GLN A N 1
ATOM 813 C CA . GLN A 1 102 ? -30.673 -8.200 15.051 1.00 82.62 102 GLN A CA 1
ATOM 814 C C . GLN A 1 102 ? -30.883 -6.722 15.409 1.00 82.62 102 GLN A C 1
ATOM 816 O O . GLN A 1 102 ? -30.427 -6.229 16.440 1.00 82.62 102 GLN A O 1
ATOM 821 N N . SER A 1 103 ? -31.576 -6.011 14.523 1.00 68.50 103 SER A N 1
ATOM 822 C CA . SER A 1 103 ? -32.063 -4.648 14.727 1.00 68.50 103 SER A CA 1
ATOM 823 C C . SER A 1 103 ? -33.537 -4.720 15.134 1.00 68.50 103 SER A C 1
ATOM 825 O O . SER A 1 103 ? -34.387 -4.970 14.280 1.00 68.50 103 SER A O 1
ATOM 827 N N . ASP A 1 104 ? -33.848 -4.538 16.419 1.00 58.88 104 ASP A N 1
ATOM 828 C CA . ASP A 1 104 ? -35.235 -4.635 16.922 1.00 58.88 104 ASP A CA 1
ATOM 829 C C . ASP A 1 104 ? -36.123 -3.440 16.518 1.00 58.88 104 ASP A C 1
ATOM 831 O O . ASP A 1 104 ? -37.346 -3.500 16.614 1.00 58.88 104 ASP A O 1
ATOM 835 N N . THR A 1 105 ? -35.543 -2.354 16.009 1.00 51.22 105 THR A N 1
ATOM 836 C CA . THR A 1 105 ? -36.248 -1.158 15.520 1.00 51.22 105 THR A CA 1
ATOM 837 C C . THR A 1 105 ? -35.424 -0.522 14.393 1.00 51.22 105 THR A C 1
ATOM 839 O O . THR A 1 105 ? -34.367 -1.041 14.055 1.00 51.22 105 THR A O 1
ATOM 842 N N . LYS A 1 106 ? -35.877 0.572 13.764 1.00 56.28 106 LYS A N 1
ATOM 843 C CA . LYS A 1 106 ? -35.251 1.257 12.599 1.00 56.28 106 LYS A CA 1
ATOM 844 C C . LYS A 1 106 ? -33.796 1.767 12.801 1.00 56.28 106 LYS A C 1
ATOM 846 O O . LYS A 1 106 ? -33.326 2.582 12.010 1.00 56.28 106 LYS A O 1
ATOM 851 N N . ASP A 1 107 ? -33.094 1.295 13.825 1.00 65.94 107 ASP A N 1
ATOM 852 C CA . ASP A 1 107 ? -31.750 1.669 14.232 1.00 65.94 107 ASP A CA 1
ATOM 853 C C . ASP A 1 107 ? -30.679 0.610 13.908 1.00 65.94 107 ASP A C 1
ATOM 855 O O . ASP A 1 107 ? -30.930 -0.573 13.683 1.00 65.94 107 ASP A O 1
ATOM 859 N N . ILE A 1 108 ? -29.444 1.108 13.902 1.00 78.31 108 ILE A N 1
ATOM 860 C CA . ILE A 1 108 ? -28.162 0.413 13.742 1.00 78.31 108 ILE A CA 1
ATOM 861 C C . ILE A 1 108 ? -28.064 -0.788 14.708 1.00 78.31 108 ILE A C 1
ATOM 863 O O . ILE A 1 108 ? -28.365 -0.641 15.893 1.00 78.31 108 ILE A O 1
ATOM 867 N N . SER A 1 109 ? -27.585 -1.950 14.238 1.00 88.12 109 SER A N 1
ATOM 868 C CA . SER A 1 109 ? -27.409 -3.139 15.098 1.00 88.12 109 SER A CA 1
ATOM 869 C C . SER A 1 109 ? -26.439 -2.874 16.255 1.00 88.12 109 SER A C 1
ATOM 871 O O . SER A 1 109 ? -25.576 -1.996 16.171 1.00 88.12 109 SER A O 1
ATOM 873 N N . ILE A 1 110 ? -26.528 -3.654 17.341 1.00 90.44 110 ILE A N 1
ATOM 874 C CA . ILE A 1 110 ? -25.612 -3.515 18.489 1.00 90.44 110 ILE A CA 1
ATOM 875 C C . ILE A 1 110 ? -24.156 -3.630 18.018 1.00 90.44 110 ILE A C 1
ATOM 877 O O . ILE A 1 110 ? -23.311 -2.826 18.417 1.00 90.44 110 ILE A O 1
ATOM 881 N N . LEU A 1 111 ? -23.880 -4.578 17.114 1.00 91.81 111 LEU A N 1
ATOM 882 C CA . LEU A 1 111 ? -22.574 -4.731 16.482 1.00 91.81 111 LEU A CA 1
ATOM 883 C C . LEU A 1 111 ? -22.114 -3.442 15.795 1.00 91.81 111 LEU A C 1
ATOM 885 O O . LEU A 1 111 ? -21.052 -2.916 16.124 1.00 91.81 111 LEU A O 1
ATOM 889 N N . GLU A 1 112 ? -22.906 -2.925 14.855 1.00 91.75 112 GLU A N 1
ATOM 890 C CA . GLU A 1 112 ? -22.564 -1.708 14.116 1.00 91.75 112 GLU A CA 1
ATOM 891 C C . GLU A 1 112 ? -22.396 -0.506 15.066 1.00 91.75 112 GLU A C 1
ATOM 893 O O . GLU A 1 112 ? -21.480 0.303 14.899 1.00 91.75 112 GLU A O 1
ATOM 898 N N . GLY A 1 113 ? -23.229 -0.411 16.105 1.00 91.00 113 GLY A N 1
ATOM 899 C CA . GLY A 1 113 ? -23.181 0.646 17.110 1.00 91.00 113 GLY A CA 1
ATOM 900 C C . GLY A 1 113 ? -21.889 0.645 17.927 1.00 91.00 113 GLY A C 1
ATOM 901 O O . GLY A 1 113 ? -21.334 1.714 18.182 1.00 91.00 113 GLY A O 1
ATOM 902 N N . ILE A 1 114 ? -21.386 -0.533 18.307 1.00 92.50 114 ILE A N 1
ATOM 903 C CA . ILE A 1 114 ? -20.121 -0.665 19.044 1.00 92.50 114 ILE A CA 1
ATOM 904 C C . ILE A 1 114 ? -18.933 -0.399 18.121 1.00 92.50 114 ILE A C 1
ATOM 906 O O . ILE A 1 114 ? -18.052 0.372 18.495 1.00 92.50 114 ILE A O 1
ATOM 910 N N . LEU A 1 115 ? -18.924 -0.965 16.906 1.00 93.00 115 LEU A N 1
ATOM 911 C CA . LEU A 1 115 ? -17.837 -0.749 15.942 1.00 93.00 115 LEU A CA 1
ATOM 912 C C . LEU A 1 115 ? -17.633 0.744 15.644 1.00 93.00 115 LEU A C 1
ATOM 914 O O . LEU A 1 115 ? -16.504 1.221 15.638 1.00 93.00 115 LEU A O 1
ATOM 918 N N . ARG A 1 116 ? -18.724 1.497 15.454 1.00 90.94 116 ARG A N 1
ATOM 919 C CA . ARG A 1 116 ? -18.683 2.940 15.155 1.00 90.94 116 ARG A CA 1
ATOM 920 C C . ARG A 1 116 ? -18.381 3.829 16.360 1.00 90.94 116 ARG A C 1
ATOM 922 O O . ARG A 1 116 ? -18.176 5.025 16.183 1.00 90.94 116 ARG A O 1
ATOM 929 N N . ARG A 1 117 ? -18.440 3.294 17.583 1.00 91.06 117 ARG A N 1
ATOM 930 C CA . ARG A 1 117 ? -18.244 4.070 18.818 1.00 91.06 117 ARG A CA 1
ATOM 931 C C . ARG A 1 117 ? -17.037 3.619 19.637 1.00 91.06 117 ARG A C 1
ATOM 933 O O . ARG A 1 117 ? -16.818 4.172 20.713 1.00 91.06 117 ARG A O 1
ATOM 940 N N . ASP A 1 118 ? -16.245 2.670 19.133 1.00 91.94 118 ASP A N 1
ATOM 941 C CA . ASP A 1 118 ? -15.052 2.138 19.805 1.00 91.94 118 ASP A CA 1
ATOM 942 C C . ASP A 1 118 ? -14.109 3.260 20.263 1.00 91.94 118 ASP A C 1
ATOM 944 O O . ASP A 1 118 ? -13.707 3.292 21.424 1.00 91.94 118 ASP A O 1
ATOM 948 N N . CYS A 1 119 ? -13.855 4.251 19.402 1.00 89.75 119 CYS A N 1
ATOM 949 C CA . CYS A 1 119 ? -12.960 5.375 19.691 1.00 89.75 119 CYS A CA 1
ATOM 950 C C . CYS A 1 119 ? -13.413 6.260 20.873 1.00 89.75 119 CYS A C 1
ATOM 952 O O . CYS A 1 119 ? -12.585 6.899 21.522 1.00 89.75 119 CYS A O 1
ATOM 954 N N . PHE A 1 120 ? -14.705 6.268 21.217 1.00 89.38 120 PHE A N 1
ATOM 955 C CA . PHE A 1 120 ? -15.229 7.033 22.356 1.00 89.38 120 PHE A CA 1
ATOM 956 C C . PHE A 1 120 ? -15.135 6.278 23.688 1.00 89.38 120 PHE A C 1
ATOM 958 O O . PHE A 1 120 ? -15.344 6.867 24.752 1.00 89.38 120 PHE A O 1
ATOM 965 N N . LEU A 1 121 ? -14.834 4.978 23.652 1.00 91.00 121 LEU A N 1
ATOM 966 C CA . LEU A 1 121 ? -14.662 4.154 24.843 1.00 91.00 121 LEU A CA 1
ATOM 967 C C . LEU A 1 121 ? -13.245 4.300 25.409 1.00 91.00 121 LEU A C 1
ATOM 969 O O . LEU A 1 121 ? -12.283 4.515 24.674 1.00 91.00 121 LEU A O 1
ATOM 973 N N . TRP A 1 122 ? -13.105 4.134 26.726 1.00 90.62 122 TRP A N 1
ATOM 974 C CA . TRP A 1 122 ? -11.793 4.067 27.376 1.00 90.62 122 TRP A CA 1
ATOM 975 C C . TRP A 1 122 ? -11.167 2.679 27.191 1.00 90.62 122 TRP A C 1
ATOM 977 O O . TRP A 1 122 ? -11.881 1.695 26.970 1.00 90.62 122 TRP A O 1
ATOM 987 N N . LYS A 1 123 ? -9.837 2.588 27.319 1.00 91.94 123 LYS A N 1
ATOM 988 C CA . LYS A 1 123 ? -9.037 1.372 27.080 1.00 91.94 123 LYS A CA 1
ATOM 989 C C . LYS A 1 123 ? -9.665 0.090 27.644 1.00 91.94 123 LYS A C 1
ATOM 991 O O . LYS A 1 123 ? -9.859 -0.864 26.894 1.00 91.94 123 LYS A O 1
ATOM 996 N N . SER A 1 124 ? -10.058 0.066 28.919 1.00 92.69 124 SER A N 1
ATOM 997 C CA . SER A 1 124 ? -10.670 -1.121 29.536 1.00 92.69 124 SER A CA 1
ATOM 998 C C . SER A 1 124 ? -11.998 -1.519 28.873 1.00 92.69 124 SER A C 1
ATOM 1000 O O . SER A 1 124 ? -12.187 -2.694 28.557 1.00 92.69 124 SER A O 1
ATOM 1002 N N . ALA A 1 125 ? -12.891 -0.574 28.560 1.00 93.62 125 ALA A N 1
ATOM 1003 C CA . ALA A 1 125 ? -14.145 -0.885 27.865 1.00 93.62 125 ALA A CA 1
ATOM 1004 C C . ALA A 1 125 ? -13.919 -1.484 26.469 1.00 93.62 125 ALA A C 1
ATOM 1006 O O . ALA A 1 125 ? -14.574 -2.468 26.119 1.00 93.62 125 ALA A O 1
ATOM 1007 N N . ARG A 1 126 ? -12.957 -0.954 25.705 1.00 93.50 126 ARG A N 1
ATOM 1008 C CA . ARG A 1 126 ? -12.596 -1.499 24.386 1.00 93.50 126 ARG A CA 1
ATOM 1009 C C . ARG A 1 126 ? -12.076 -2.929 24.484 1.00 93.50 126 ARG A C 1
ATOM 1011 O O . ARG A 1 126 ? -12.519 -3.806 23.748 1.00 93.50 126 ARG A O 1
ATOM 1018 N N . VAL A 1 127 ? -11.194 -3.196 25.452 1.00 92.06 127 VAL A N 1
ATOM 1019 C CA . VAL A 1 127 ? -10.658 -4.545 25.700 1.00 92.06 127 VAL A CA 1
ATOM 1020 C C . VAL A 1 127 ? -11.778 -5.535 26.039 1.00 92.06 127 VAL A C 1
ATOM 1022 O O . VAL A 1 127 ? -11.777 -6.651 25.518 1.00 92.06 127 VAL A O 1
ATOM 1025 N N . HIS A 1 128 ? -12.754 -5.143 26.864 1.00 93.62 128 HIS A N 1
ATOM 1026 C CA . HIS A 1 128 ? -13.889 -6.006 27.207 1.00 93.62 128 HIS A CA 1
ATOM 1027 C C . HIS A 1 128 ? -14.758 -6.327 25.984 1.00 93.62 128 HIS A C 1
ATOM 1029 O O . HIS A 1 128 ? -15.046 -7.501 25.749 1.00 93.62 128 HIS A O 1
ATOM 1035 N N . TRP A 1 129 ? -15.110 -5.327 25.168 1.00 93.94 129 TRP A N 1
ATOM 1036 C CA . TRP A 1 129 ? -15.872 -5.545 23.933 1.00 93.94 129 TRP A CA 1
ATOM 1037 C C . TRP A 1 129 ? -15.120 -6.396 22.915 1.00 93.94 129 TRP A C 1
ATOM 1039 O O . TRP A 1 129 ? -15.679 -7.352 22.382 1.00 93.94 129 TRP A O 1
ATOM 1049 N N . ARG A 1 130 ? -13.832 -6.116 22.693 1.00 93.12 130 ARG A N 1
ATOM 1050 C CA . ARG A 1 130 ? -12.984 -6.915 21.805 1.00 93.12 130 ARG A CA 1
ATOM 1051 C C . ARG A 1 130 ? -12.956 -8.381 22.233 1.00 93.12 130 ARG A C 1
ATOM 1053 O O . ARG A 1 130 ? -13.170 -9.266 21.409 1.00 93.12 130 ARG A O 1
ATOM 1060 N N . ASN A 1 131 ? -12.734 -8.649 23.521 1.00 92.25 131 ASN A N 1
ATOM 1061 C CA . ASN A 1 131 ? -12.724 -10.011 24.060 1.00 92.25 131 ASN A CA 1
ATOM 1062 C C . ASN A 1 131 ? -14.095 -10.692 23.931 1.00 92.25 131 ASN A C 1
ATOM 1064 O O . ASN A 1 131 ? -14.169 -11.898 23.680 1.00 92.25 131 ASN A O 1
ATOM 1068 N N . LEU A 1 132 ? -15.180 -9.929 24.074 1.00 93.94 132 LEU A N 1
ATOM 1069 C CA . LEU A 1 132 ? -16.532 -10.435 23.883 1.00 93.94 132 LEU A CA 1
ATOM 1070 C C . LEU A 1 132 ? -16.800 -10.798 22.415 1.00 93.94 132 LEU A C 1
ATOM 1072 O O . LEU A 1 132 ? -17.339 -11.866 22.160 1.00 93.94 132 LEU A O 1
ATOM 1076 N N . PHE A 1 133 ? -16.366 -9.991 21.442 1.00 94.44 133 PHE A N 1
ATOM 1077 C CA . PHE A 1 133 ? -16.484 -10.346 20.021 1.00 94.44 133 PHE A CA 1
ATOM 1078 C C . PHE A 1 133 ? -15.626 -11.557 19.649 1.00 94.44 133 PHE A C 1
ATOM 1080 O O . PHE A 1 133 ? -16.109 -12.462 18.965 1.00 94.44 133 PHE A O 1
ATOM 1087 N N . MET A 1 134 ? -14.388 -11.620 20.152 1.00 92.25 134 MET A N 1
ATOM 1088 C CA . MET A 1 134 ? -13.498 -12.771 19.960 1.00 92.25 134 MET A CA 1
ATOM 1089 C C . MET A 1 134 ? -14.147 -14.075 20.426 1.00 92.25 134 MET A C 1
ATOM 1091 O O . MET A 1 134 ? -14.158 -15.061 19.695 1.00 92.25 134 MET A O 1
ATOM 1095 N N . THR A 1 135 ? -14.718 -14.073 21.630 1.00 93.25 135 THR A N 1
ATOM 1096 C CA . THR A 1 135 ? -15.337 -15.270 22.215 1.00 93.25 135 THR A CA 1
ATOM 1097 C C . THR A 1 135 ? -16.736 -15.545 21.679 1.00 93.25 135 THR A C 1
ATOM 1099 O O . THR A 1 135 ? -17.085 -16.705 21.515 1.00 93.25 135 THR A O 1
ATOM 1102 N N . GLY A 1 136 ? -17.533 -14.512 21.406 1.00 92.00 136 GLY A N 1
ATOM 1103 C CA . GLY A 1 136 ? -18.956 -14.624 21.087 1.00 92.00 136 GLY A CA 1
ATOM 1104 C C . GLY A 1 136 ? -19.297 -14.713 19.602 1.00 92.00 136 GLY A C 1
ATOM 1105 O O . GLY A 1 136 ? -20.313 -15.310 19.264 1.00 92.00 136 GLY A O 1
ATOM 1106 N N . MET A 1 137 ? -18.478 -14.136 18.715 1.00 92.88 137 MET A N 1
ATOM 1107 C CA . MET A 1 137 ? -18.776 -14.072 17.275 1.00 92.88 137 MET A CA 1
ATOM 1108 C C . MET A 1 137 ? -17.693 -14.686 16.387 1.00 92.88 137 MET A C 1
ATOM 1110 O O . MET A 1 137 ? -18.007 -15.154 15.297 1.00 92.88 137 MET A O 1
ATOM 1114 N N . LEU A 1 138 ? -16.430 -14.707 16.822 1.00 92.69 138 LEU A N 1
ATOM 1115 C CA . LEU A 1 138 ? -15.302 -15.125 15.978 1.00 92.69 138 LEU A CA 1
ATOM 1116 C C . LEU A 1 138 ? -14.894 -16.600 16.148 1.00 92.69 138 LEU A C 1
ATOM 1118 O O . LEU A 1 138 ? -13.917 -17.037 15.537 1.00 92.69 138 LEU A O 1
ATOM 1122 N N . MET A 1 139 ? -15.647 -17.389 16.916 1.00 89.56 139 MET A N 1
ATOM 1123 C CA . MET A 1 139 ? -15.408 -18.829 17.063 1.00 89.56 139 MET A CA 1
ATOM 1124 C C . MET A 1 139 ? -16.072 -19.629 15.933 1.00 89.56 139 MET A C 1
ATOM 1126 O O . MET A 1 139 ? -15.401 -20.355 15.200 1.00 89.56 139 MET A O 1
ATOM 1130 N N . GLU A 1 140 ? -17.383 -19.476 15.742 1.00 91.06 140 GLU A N 1
ATOM 1131 C CA . GLU A 1 140 ? -18.149 -20.209 14.733 1.00 91.06 140 GLU A CA 1
ATOM 1132 C C . GLU A 1 140 ? -18.147 -19.519 13.362 1.00 91.06 140 GLU A C 1
ATOM 1134 O O . GLU A 1 140 ? -18.286 -18.302 13.253 1.00 91.06 140 GLU A O 1
ATOM 1139 N N . TYR A 1 141 ? -18.065 -20.309 12.285 1.00 91.06 141 TYR A N 1
ATOM 1140 C CA . TYR A 1 141 ? -18.023 -19.787 10.915 1.00 91.06 141 TYR A CA 1
ATOM 1141 C C . TYR A 1 141 ? -19.226 -18.896 10.527 1.00 91.06 141 TYR A C 1
ATOM 1143 O O . TYR A 1 141 ? -18.982 -17.821 9.976 1.00 91.06 141 TYR A O 1
ATOM 1151 N N . PRO A 1 142 ? -20.500 -19.253 10.813 1.00 91.62 142 PRO A N 1
ATOM 1152 C CA . PRO A 1 142 ? -21.643 -18.415 10.433 1.00 91.62 142 PRO A CA 1
ATOM 1153 C C . PRO A 1 142 ? -21.610 -17.028 11.091 1.00 91.62 142 PRO A C 1
ATOM 1155 O O . PRO A 1 142 ? -21.717 -16.014 10.402 1.00 91.62 142 PRO A O 1
ATOM 1158 N N . SER A 1 143 ? -21.378 -16.980 12.405 1.00 92.19 143 SER A N 1
ATOM 1159 C CA . SER A 1 143 ? -21.272 -15.736 13.175 1.00 92.19 143 SER A CA 1
ATOM 1160 C C . SER A 1 143 ? -20.066 -14.903 12.738 1.00 92.19 143 SER A C 1
ATOM 1162 O O . SER A 1 143 ? -20.176 -13.690 12.560 1.00 92.19 143 SER A O 1
ATOM 1164 N N . LYS A 1 144 ? -18.929 -15.560 12.468 1.00 94.12 144 LYS A N 1
ATOM 1165 C CA . LYS A 1 144 ? -17.713 -14.912 11.961 1.00 94.12 144 LYS A CA 1
ATOM 1166 C C . LYS A 1 144 ? -17.947 -14.268 10.601 1.00 94.12 144 LYS A C 1
ATOM 1168 O O . LYS A 1 144 ? -17.490 -13.152 10.373 1.00 94.12 144 LYS A O 1
ATOM 1173 N N . LYS A 1 145 ? -18.668 -14.948 9.707 1.00 94.06 145 LYS A N 1
ATOM 1174 C CA . LYS A 1 145 ? -19.017 -14.426 8.382 1.00 94.06 145 LYS A CA 1
ATOM 1175 C C . LYS A 1 145 ? -19.871 -13.160 8.490 1.00 94.06 145 LYS A C 1
ATOM 1177 O O . LYS A 1 145 ? -19.542 -12.173 7.840 1.00 94.06 145 LYS A O 1
ATOM 1182 N N . LEU A 1 146 ? -20.897 -13.166 9.344 1.00 92.31 146 LEU A N 1
ATOM 1183 C CA . LEU A 1 146 ? -21.735 -11.986 9.600 1.00 92.31 146 LEU A CA 1
ATOM 1184 C C . LEU A 1 146 ? -20.914 -10.824 10.172 1.00 92.31 146 LEU A C 1
ATOM 1186 O O . LEU A 1 146 ? -20.969 -9.712 9.647 1.00 92.31 146 LEU A O 1
ATOM 1190 N N . PHE A 1 147 ? -20.099 -11.090 11.199 1.00 94.88 147 PHE A N 1
ATOM 1191 C CA . PHE A 1 147 ? -19.219 -10.082 11.791 1.00 94.88 147 PHE A CA 1
ATOM 1192 C C . PHE A 1 147 ? -18.290 -9.465 10.742 1.00 94.88 147 PHE A C 1
ATOM 1194 O O . PHE A 1 147 ? -18.163 -8.249 10.655 1.00 94.88 147 PHE A O 1
ATOM 1201 N N . ALA A 1 148 ? -17.676 -10.301 9.908 1.00 95.75 148 ALA A N 1
ATOM 1202 C CA . ALA A 1 148 ? -16.746 -9.875 8.877 1.00 95.75 148 ALA A CA 1
ATOM 1203 C C . ALA A 1 148 ? -17.383 -8.987 7.804 1.00 95.75 148 ALA A C 1
ATOM 1205 O O . ALA A 1 148 ? -16.759 -8.018 7.373 1.00 95.75 148 ALA A O 1
ATOM 1206 N N . GLN A 1 149 ? -18.617 -9.281 7.391 1.00 94.69 149 GLN A N 1
ATOM 1207 C CA . GLN A 1 149 ? -19.356 -8.440 6.446 1.00 94.69 149 GLN A CA 1
ATOM 1208 C C . GLN A 1 149 ? -19.614 -7.049 7.032 1.00 94.69 149 GLN A C 1
ATOM 1210 O O . GLN A 1 149 ? -19.321 -6.040 6.389 1.00 94.69 149 GLN A O 1
ATOM 1215 N N . VAL A 1 150 ? -20.103 -6.994 8.273 1.00 94.12 150 VAL A N 1
ATOM 1216 C CA . VAL A 1 150 ? -20.395 -5.732 8.966 1.00 94.12 150 VAL A CA 1
ATOM 1217 C C . VAL A 1 150 ? -19.113 -4.938 9.235 1.00 94.12 150 VAL A C 1
ATOM 1219 O O . VAL A 1 150 ? -19.061 -3.735 8.976 1.00 94.12 150 VAL A O 1
ATOM 1222 N N . PHE A 1 151 ? -18.050 -5.607 9.683 1.00 95.81 151 PHE A N 1
ATOM 1223 C CA . PHE A 1 151 ? -16.745 -4.989 9.900 1.00 95.81 151 PHE A CA 1
ATOM 1224 C C . PHE A 1 151 ? -16.174 -4.407 8.602 1.00 95.81 151 PHE A C 1
ATOM 1226 O O . PHE A 1 151 ? -15.754 -3.255 8.587 1.00 95.81 151 PHE A O 1
ATOM 1233 N N . THR A 1 152 ? -16.218 -5.158 7.496 1.00 96.19 152 THR A N 1
ATOM 1234 C CA . THR A 1 152 ? -15.713 -4.704 6.187 1.00 96.19 152 THR A CA 1
ATOM 1235 C C . THR A 1 152 ? -16.500 -3.499 5.666 1.00 96.19 152 THR A C 1
ATOM 1237 O O . THR A 1 152 ? -15.902 -2.530 5.203 1.00 96.19 152 THR A O 1
ATOM 1240 N N . LYS A 1 153 ? -17.832 -3.508 5.818 1.00 94.44 153 LYS A N 1
ATOM 1241 C CA . LYS A 1 153 ? -18.719 -2.386 5.462 1.00 94.44 153 LYS A CA 1
ATOM 1242 C C . LYS A 1 153 ? -18.351 -1.095 6.204 1.00 94.44 153 LYS A C 1
ATOM 1244 O O . LYS A 1 153 ? -18.392 -0.019 5.615 1.00 94.44 153 LYS A O 1
ATOM 1249 N N . HIS A 1 154 ? -17.974 -1.193 7.480 1.00 95.12 154 HIS A N 1
ATOM 1250 C CA . HIS A 1 154 ? -17.624 -0.042 8.323 1.00 95.12 154 HIS A CA 1
ATOM 1251 C C . HIS A 1 154 ? -16.117 0.206 8.468 1.00 95.12 154 HIS A C 1
ATOM 1253 O O . HIS A 1 154 ? -15.724 1.123 9.193 1.00 95.12 154 HIS A O 1
ATOM 1259 N N . TYR A 1 155 ? -15.280 -0.550 7.752 1.00 96.69 155 TYR A N 1
ATOM 1260 C CA . TYR A 1 155 ? -13.826 -0.527 7.901 1.00 96.69 155 TYR A CA 1
ATOM 1261 C C . TYR A 1 155 ? -13.249 0.885 7.772 1.00 96.69 155 TYR A C 1
ATOM 1263 O O . TYR A 1 155 ? -12.462 1.311 8.611 1.00 96.69 155 TYR A O 1
ATOM 1271 N N . GLY A 1 156 ? -13.686 1.647 6.765 1.00 95.88 156 GLY A N 1
ATOM 1272 C CA . GLY A 1 156 ? -13.168 2.996 6.542 1.00 95.88 156 GLY A CA 1
ATOM 1273 C C . GLY A 1 156 ? -13.455 3.964 7.691 1.00 95.88 156 GLY A C 1
ATOM 1274 O O . GLY A 1 156 ? -12.599 4.775 8.030 1.00 95.88 156 GLY A O 1
ATOM 1275 N N . THR A 1 157 ? -14.625 3.864 8.331 1.00 95.00 157 THR A N 1
ATOM 1276 C CA . THR A 1 157 ? -14.955 4.674 9.516 1.00 95.00 157 THR A CA 1
ATOM 1277 C C . THR A 1 157 ? -14.122 4.238 10.715 1.00 95.00 157 THR A C 1
ATOM 1279 O O . THR A 1 157 ? -13.446 5.073 11.305 1.00 95.00 157 THR A O 1
ATOM 1282 N N . VAL A 1 158 ? -14.099 2.933 11.009 1.00 95.31 158 VAL A N 1
ATOM 1283 C CA . VAL A 1 158 ? -13.313 2.355 12.115 1.00 95.31 158 VAL A CA 1
ATOM 1284 C C . VAL A 1 158 ? -11.844 2.759 12.008 1.00 95.31 158 VAL A C 1
ATOM 1286 O O . VAL A 1 158 ? -11.229 3.174 12.989 1.00 95.31 158 VAL A O 1
ATOM 1289 N N . MET A 1 159 ? -11.285 2.680 10.802 1.00 96.00 159 MET A N 1
ATOM 1290 C CA . MET A 1 159 ? -9.884 2.979 10.579 1.00 96.00 159 MET A CA 1
ATOM 1291 C C . MET A 1 159 ? -9.588 4.480 10.651 1.00 96.00 159 MET A C 1
ATOM 1293 O O . MET A 1 159 ? -8.576 4.863 11.228 1.00 96.00 159 MET A O 1
ATOM 1297 N N . LYS A 1 160 ? -10.470 5.347 10.136 1.00 95.00 160 LYS A N 1
ATOM 1298 C CA . LYS A 1 160 ? -10.331 6.808 10.286 1.00 95.00 160 LYS A CA 1
ATOM 1299 C C . LYS A 1 160 ? -10.408 7.250 11.740 1.00 95.00 160 LYS A C 1
ATOM 1301 O O . LYS A 1 160 ? -9.625 8.101 12.158 1.00 95.00 160 LYS A O 1
ATOM 1306 N N . ASP A 1 161 ? -11.309 6.648 12.507 1.00 94.06 161 ASP A N 1
ATOM 1307 C CA . ASP A 1 161 ? -11.414 6.897 13.938 1.00 94.06 161 ASP A CA 1
ATOM 1308 C C . ASP A 1 161 ? -10.133 6.455 14.651 1.00 94.06 161 ASP A C 1
ATOM 1310 O O . ASP A 1 161 ? -9.562 7.234 15.408 1.00 94.06 161 ASP A O 1
ATOM 1314 N N . PHE A 1 162 ? -9.600 5.271 14.328 1.00 94.19 162 PHE A N 1
ATOM 1315 C CA . PHE A 1 162 ? -8.306 4.820 14.842 1.00 94.19 162 PHE A CA 1
ATOM 1316 C C . PHE A 1 162 ? -7.150 5.754 14.445 1.00 94.19 162 PHE A C 1
ATOM 1318 O O . PHE A 1 162 ? -6.307 6.065 15.280 1.00 94.19 162 PHE A O 1
ATOM 1325 N N . ILE A 1 163 ? -7.082 6.233 13.202 1.00 93.38 163 ILE A N 1
ATOM 1326 C CA . ILE A 1 163 ? -6.005 7.126 12.735 1.00 93.38 163 ILE A CA 1
ATOM 1327 C C . ILE A 1 163 ? -5.974 8.435 13.531 1.00 93.38 163 ILE A C 1
ATOM 1329 O O . ILE A 1 163 ? -4.889 8.944 13.812 1.00 93.38 163 ILE A O 1
ATOM 1333 N N . ARG A 1 164 ? -7.149 8.956 13.901 1.00 90.56 164 ARG A N 1
ATOM 1334 C CA . ARG A 1 164 ? -7.314 10.191 14.687 1.00 90.56 164 ARG A CA 1
ATOM 1335 C C . ARG A 1 164 ? -7.149 9.985 16.195 1.00 90.56 164 ARG A C 1
ATOM 1337 O O . ARG A 1 164 ? -6.988 10.962 16.918 1.00 90.56 164 ARG A O 1
ATOM 1344 N N . ASP A 1 165 ? -7.223 8.742 16.653 1.00 87.38 165 ASP A N 1
ATOM 1345 C CA . ASP A 1 165 ? -7.090 8.348 18.054 1.00 87.38 165 ASP A CA 1
ATOM 1346 C C . ASP A 1 165 ? -5.615 8.278 18.499 1.00 87.38 165 ASP A C 1
ATOM 1348 O O . ASP A 1 165 ? -4.707 8.094 17.686 1.00 87.38 165 ASP A O 1
ATOM 1352 N N . ASP A 1 166 ? -5.375 8.392 19.804 1.00 80.25 166 ASP A N 1
ATOM 1353 C CA . ASP A 1 166 ? -4.062 8.317 20.453 1.00 80.25 166 ASP A CA 1
ATOM 1354 C C . ASP A 1 166 ? -3.754 6.931 21.049 1.00 80.25 166 ASP A C 1
ATOM 1356 O O . ASP A 1 166 ? -2.599 6.624 21.352 1.00 80.25 166 ASP A O 1
ATOM 1360 N N . HIS A 1 167 ? -4.754 6.052 21.157 1.00 85.12 167 HIS A N 1
ATOM 1361 C CA . HIS A 1 167 ? -4.584 4.704 21.701 1.00 85.12 167 HIS A CA 1
ATOM 1362 C C . HIS A 1 167 ? -3.767 3.779 20.781 1.00 85.12 167 HIS A C 1
ATOM 1364 O O . HIS A 1 167 ? -3.720 3.943 19.557 1.00 85.12 167 HIS A O 1
ATOM 1370 N N . ASP A 1 168 ? -3.155 2.748 21.371 1.00 86.19 168 ASP A N 1
ATOM 1371 C CA . ASP A 1 168 ? -2.477 1.672 20.638 1.00 86.19 168 ASP A CA 1
ATOM 1372 C C . ASP A 1 168 ? -3.465 0.908 19.733 1.00 86.19 168 ASP A C 1
ATOM 1374 O O . ASP A 1 168 ? -4.613 0.644 20.111 1.00 86.19 168 ASP A O 1
ATOM 1378 N N . HIS A 1 169 ? -2.997 0.502 18.550 1.00 90.69 169 HIS A N 1
ATOM 1379 C CA . HIS A 1 169 ? -3.712 -0.377 17.627 1.00 90.69 169 HIS A CA 1
ATOM 1380 C C . HIS A 1 169 ? -4.250 -1.621 18.326 1.00 90.69 169 HIS A C 1
ATOM 1382 O O . HIS A 1 169 ? -5.411 -1.972 18.129 1.00 90.69 169 HIS A O 1
ATOM 1388 N N . LEU A 1 170 ? -3.456 -2.230 19.212 1.00 87.81 170 LEU A N 1
ATOM 1389 C CA . LEU A 1 170 ? -3.844 -3.435 19.944 1.00 87.81 170 LEU A CA 1
ATOM 1390 C C . LEU A 1 170 ? -5.068 -3.248 20.843 1.00 87.81 170 LEU A C 1
ATOM 1392 O O . LEU A 1 170 ? -5.643 -4.243 21.270 1.00 87.81 170 LEU A O 1
ATOM 1396 N N . VAL A 1 171 ? -5.456 -2.017 21.180 1.00 86.69 171 VAL A N 1
ATOM 1397 C CA . VAL A 1 171 ? -6.630 -1.713 22.012 1.00 86.69 171 VAL A CA 1
ATOM 1398 C C . VAL A 1 171 ? -7.854 -1.385 21.155 1.00 86.69 171 VAL A C 1
ATOM 1400 O O . VAL A 1 171 ? -8.974 -1.631 21.594 1.00 86.69 171 VAL A O 1
ATOM 1403 N N . SER A 1 172 ? -7.654 -0.890 19.933 1.00 90.69 172 SER A N 1
ATOM 1404 C CA . SER A 1 172 ? -8.738 -0.563 19.008 1.00 90.69 172 SER A CA 1
ATOM 1405 C C . SER A 1 172 ? -9.403 -1.809 18.431 1.00 90.69 172 SER A C 1
ATOM 1407 O O . SER A 1 172 ? -8.760 -2.836 18.189 1.00 90.69 172 SER A O 1
ATOM 1409 N N . VAL A 1 173 ? -10.695 -1.690 18.128 1.00 92.44 173 VAL A N 1
ATOM 1410 C CA . VAL A 1 173 ? -11.442 -2.699 17.372 1.00 92.44 173 VAL A CA 1
ATOM 1411 C C . VAL A 1 173 ? -10.871 -2.935 15.968 1.00 92.44 173 VAL A C 1
ATOM 1413 O O . VAL A 1 173 ? -11.044 -4.026 15.428 1.00 92.44 173 VAL A O 1
ATOM 1416 N N . ALA A 1 174 ? -10.122 -1.972 15.412 1.00 93.38 174 ALA A N 1
ATOM 1417 C CA . ALA A 1 174 ? -9.393 -2.128 14.153 1.00 93.38 174 ALA A CA 1
ATOM 1418 C C . ALA A 1 174 ? -8.457 -3.351 14.170 1.00 93.38 174 ALA A C 1
ATOM 1420 O O . ALA A 1 174 ? -8.373 -4.062 13.173 1.00 93.38 174 ALA A O 1
ATOM 1421 N N . SER A 1 175 ? -7.865 -3.686 15.326 1.00 93.50 175 SER A N 1
ATOM 1422 C CA . SER A 1 175 ? -6.986 -4.858 15.471 1.00 93.50 175 SER A CA 1
ATOM 1423 C C . SER A 1 175 ? -7.657 -6.208 15.216 1.00 93.50 175 SER A C 1
ATOM 1425 O O . SER A 1 175 ? -6.959 -7.201 15.015 1.00 93.50 175 SER A O 1
ATOM 1427 N N . LEU A 1 176 ? -8.994 -6.274 15.192 1.00 94.25 176 LEU A N 1
ATOM 1428 C CA . LEU A 1 176 ? -9.724 -7.490 14.824 1.00 94.25 176 LEU A CA 1
ATOM 1429 C C . LEU A 1 176 ? -9.623 -7.816 13.328 1.00 94.25 176 LEU A C 1
ATOM 1431 O O . LEU A 1 176 ? -9.966 -8.934 12.939 1.00 94.25 176 LEU A O 1
ATOM 1435 N N . SER A 1 177 ? -9.108 -6.900 12.500 1.00 94.69 177 SER A N 1
ATOM 1436 C CA . SER A 1 177 ? -8.848 -7.126 11.076 1.00 94.69 177 SER A CA 1
ATOM 1437 C C . SER A 1 177 ? -8.050 -8.410 10.832 1.00 94.69 177 SER A C 1
ATOM 1439 O O . SER A 1 177 ? -8.430 -9.214 9.984 1.00 94.69 177 SER A O 1
ATOM 1441 N N . VAL A 1 178 ? -7.014 -8.678 11.639 1.00 93.88 178 VAL A N 1
ATOM 1442 C CA . VAL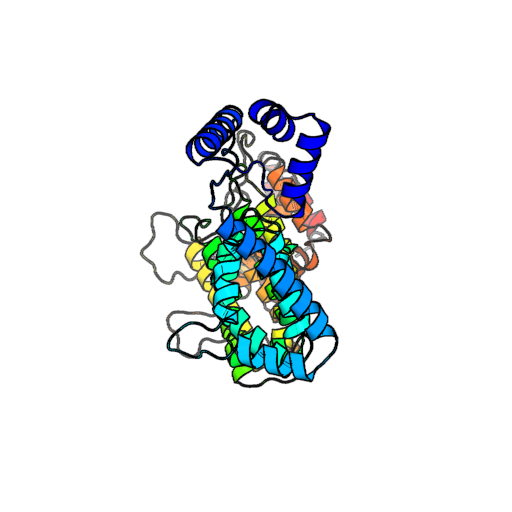 A 1 178 ? -6.173 -9.879 11.515 1.00 93.88 178 VAL A CA 1
ATOM 1443 C C . VAL A 1 178 ? -6.968 -11.169 11.720 1.00 93.88 178 VAL A C 1
ATOM 1445 O O . VAL A 1 178 ? -6.659 -12.183 11.111 1.00 93.88 178 VAL A O 1
ATOM 1448 N N . GLN A 1 179 ? -8.026 -11.153 12.531 1.00 92.56 179 GLN A N 1
ATOM 1449 C CA . GLN A 1 179 ? -8.852 -12.335 12.809 1.00 92.56 179 GLN A CA 1
ATOM 1450 C C . GLN A 1 179 ? -9.857 -12.619 11.686 1.00 92.56 179 GLN A C 1
ATOM 1452 O O . GLN A 1 179 ? -10.345 -13.742 11.545 1.00 92.56 179 GLN A O 1
ATOM 1457 N N . ILE A 1 180 ? -10.170 -11.596 10.890 1.00 92.50 180 ILE A N 1
ATOM 1458 C CA . ILE A 1 180 ? -11.137 -11.660 9.797 1.00 92.50 180 ILE A CA 1
ATOM 1459 C C . ILE A 1 180 ? -10.427 -11.911 8.466 1.00 92.50 180 ILE A C 1
ATOM 1461 O O . ILE A 1 180 ? -10.783 -12.829 7.730 1.00 92.50 180 ILE A O 1
ATOM 1465 N N . PHE A 1 181 ? -9.412 -11.105 8.163 1.00 94.81 181 PHE A N 1
ATOM 1466 C CA . PHE A 1 181 ? -8.775 -11.037 6.851 1.00 94.81 181 PHE A CA 1
ATOM 1467 C C . PHE A 1 181 ? -7.715 -12.112 6.615 1.00 94.81 181 PHE A C 1
ATOM 1469 O O . PHE A 1 181 ? -7.223 -12.237 5.498 1.00 94.81 181 PHE A O 1
ATOM 1476 N N . THR A 1 182 ? -7.389 -12.928 7.617 1.00 92.94 182 THR A N 1
ATOM 1477 C CA . THR A 1 182 ? -6.459 -14.060 7.464 1.00 92.94 182 THR A CA 1
ATOM 1478 C C . THR A 1 182 ? -7.153 -15.383 7.139 1.00 92.94 182 THR A C 1
ATOM 1480 O O . THR A 1 182 ? -6.479 -16.341 6.771 1.00 92.94 182 THR A O 1
ATOM 1483 N N . ALA A 1 183 ? -8.485 -15.461 7.238 1.00 91.44 183 ALA A N 1
ATOM 1484 C CA . ALA A 1 183 ? -9.236 -16.691 6.997 1.00 91.44 183 ALA A CA 1
ATOM 1485 C C . ALA A 1 183 ? -9.505 -16.896 5.487 1.00 91.44 183 ALA A C 1
ATOM 1487 O O . ALA A 1 183 ? -10.384 -16.224 4.944 1.00 91.44 183 ALA A O 1
ATOM 1488 N N . PRO A 1 184 ? -8.850 -17.855 4.792 1.00 88.31 184 PRO A N 1
ATOM 1489 C CA . PRO A 1 184 ? -8.839 -17.917 3.322 1.00 88.31 184 PRO A CA 1
ATOM 1490 C C . PRO A 1 184 ? -10.223 -17.937 2.661 1.00 88.31 184 PRO A C 1
ATOM 1492 O O . PRO A 1 184 ? -10.499 -17.190 1.722 1.00 88.31 184 PRO A O 1
ATOM 1495 N N . THR A 1 185 ? -11.131 -18.770 3.173 1.00 88.62 185 THR A N 1
ATOM 1496 C CA . THR A 1 185 ? -12.496 -18.891 2.640 1.00 88.62 185 THR A CA 1
ATOM 1497 C C . THR A 1 185 ? -13.306 -17.614 2.832 1.00 88.62 185 THR A C 1
ATOM 1499 O O . THR A 1 185 ? -14.150 -17.280 2.005 1.00 88.62 185 THR A O 1
ATOM 1502 N N . LEU A 1 186 ? -13.067 -16.907 3.938 1.00 92.69 186 LEU A N 1
ATOM 1503 C CA . LEU A 1 186 ? -13.781 -15.686 4.279 1.00 92.69 186 LEU A CA 1
ATOM 1504 C C . LEU A 1 186 ? -13.250 -14.515 3.461 1.00 92.69 186 LEU A C 1
ATOM 1506 O O . LEU A 1 186 ? -14.024 -13.797 2.850 1.00 92.69 186 LEU A O 1
ATOM 1510 N N . THR A 1 187 ? -11.935 -14.387 3.367 1.00 93.31 187 THR A N 1
ATOM 1511 C CA . THR A 1 187 ? -11.246 -13.385 2.562 1.00 93.31 187 THR A CA 1
ATOM 1512 C C . THR A 1 187 ? -11.687 -13.405 1.098 1.00 93.31 187 THR A C 1
ATOM 1514 O O . THR A 1 187 ? -12.107 -12.378 0.566 1.00 93.31 187 THR A O 1
ATOM 1517 N N . ARG A 1 188 ? -11.709 -14.583 0.459 1.00 92.06 188 ARG A N 1
ATOM 1518 C CA . ARG A 1 188 ? -12.218 -14.726 -0.918 1.00 92.06 188 ARG A CA 1
ATOM 1519 C C . ARG A 1 188 ? -13.698 -14.353 -1.022 1.00 92.06 188 ARG A C 1
ATOM 1521 O O . ARG A 1 188 ? -14.098 -13.681 -1.969 1.00 92.06 188 ARG A O 1
ATOM 1528 N N . TYR A 1 189 ? -14.505 -14.746 -0.035 1.00 94.50 189 TYR A N 1
ATOM 1529 C CA . TYR A 1 189 ? -15.920 -14.380 0.019 1.00 94.50 189 TYR A CA 1
ATOM 1530 C C . TYR A 1 189 ? -16.123 -12.860 0.127 1.00 94.50 189 TYR A C 1
ATOM 1532 O O . TYR A 1 189 ? -16.949 -12.315 -0.603 1.00 94.50 189 TYR A O 1
ATOM 1540 N N . LEU A 1 190 ? -15.355 -12.187 0.987 1.00 96.00 190 LEU A N 1
ATOM 1541 C CA . LEU A 1 190 ? -15.421 -10.744 1.223 1.00 96.00 190 LEU A CA 1
ATOM 1542 C C . LEU A 1 190 ? -14.986 -9.935 -0.004 1.00 96.00 190 LEU A C 1
ATOM 1544 O O . LEU A 1 190 ? -15.614 -8.930 -0.321 1.00 96.00 190 LEU A O 1
ATOM 1548 N N . ILE A 1 191 ? -13.951 -10.376 -0.725 1.00 95.69 191 ILE A N 1
ATOM 1549 C CA . ILE A 1 191 ? -13.531 -9.721 -1.974 1.00 95.69 191 ILE A CA 1
ATOM 1550 C C . ILE A 1 191 ? -14.608 -9.886 -3.051 1.00 95.69 191 ILE A C 1
ATOM 1552 O O . ILE A 1 191 ? -14.897 -8.935 -3.766 1.00 95.69 191 ILE A O 1
ATOM 1556 N N . ALA A 1 192 ? -15.225 -11.067 -3.153 1.00 94.94 192 ALA A N 1
ATOM 1557 C CA . ALA A 1 192 ? -16.221 -11.348 -4.183 1.00 94.94 192 ALA A CA 1
ATOM 1558 C C . ALA A 1 192 ? -17.602 -10.711 -3.926 1.00 94.94 192 ALA A C 1
ATOM 1560 O O . ALA A 1 192 ? -18.285 -10.366 -4.883 1.00 94.94 192 ALA A O 1
ATOM 1561 N N . HIS A 1 193 ? -18.037 -10.588 -2.666 1.00 94.44 193 HIS A N 1
ATOM 1562 C CA . HIS A 1 193 ? -19.427 -10.219 -2.330 1.00 94.44 193 HIS A CA 1
ATOM 1563 C C . HIS A 1 193 ? -19.557 -9.014 -1.393 1.00 94.44 193 HIS A C 1
ATOM 1565 O O . HIS A 1 193 ? -20.670 -8.625 -1.046 1.00 94.44 193 HIS A O 1
ATOM 1571 N N . SER A 1 194 ? -18.452 -8.463 -0.898 1.00 93.00 194 SER A N 1
ATOM 1572 C CA . SER A 1 194 ? -18.456 -7.318 0.025 1.00 93.00 194 SER A CA 1
ATOM 1573 C C . SER A 1 194 ? -17.443 -6.249 -0.382 1.00 93.00 194 SER A C 1
ATOM 1575 O O . SER A 1 194 ? -17.098 -5.401 0.438 1.00 93.00 194 SER A O 1
ATOM 1577 N N . ASP A 1 195 ? -16.950 -6.324 -1.624 1.00 92.81 195 ASP A N 1
ATOM 1578 C CA . ASP A 1 195 ? -16.002 -5.397 -2.245 1.00 92.81 195 ASP A CA 1
ATOM 1579 C C . ASP A 1 195 ? -14.819 -5.032 -1.338 1.00 92.81 195 ASP A C 1
ATOM 1581 O O . ASP A 1 195 ? -14.360 -3.897 -1.350 1.00 92.81 195 ASP A O 1
ATOM 1585 N N . ALA A 1 196 ? -14.312 -5.978 -0.537 1.00 96.00 196 ALA A N 1
ATOM 1586 C CA . ALA A 1 196 ? -13.442 -5.683 0.609 1.00 96.00 196 ALA A CA 1
ATOM 1587 C C . ALA A 1 196 ? -12.195 -4.842 0.294 1.00 96.00 196 ALA A C 1
ATOM 1589 O O . ALA A 1 196 ? -11.762 -4.045 1.122 1.00 96.00 196 ALA A O 1
ATOM 1590 N N . LEU A 1 197 ? -11.630 -4.964 -0.909 1.00 96.88 197 LEU A N 1
ATOM 1591 C CA . LEU A 1 197 ? -10.479 -4.157 -1.321 1.00 96.88 197 LEU A CA 1
ATOM 1592 C C . LEU A 1 197 ? -10.823 -2.665 -1.462 1.00 96.88 197 LEU A C 1
ATOM 1594 O O . LEU A 1 197 ? -9.964 -1.820 -1.210 1.00 96.88 197 LEU A O 1
ATOM 1598 N N . TYR A 1 198 ? -12.064 -2.331 -1.829 1.00 96.56 198 TYR A N 1
ATOM 1599 C CA . TYR A 1 198 ? -12.523 -0.956 -2.005 1.00 96.56 198 TYR A CA 1
ATOM 1600 C C . TYR A 1 198 ? -12.437 -0.130 -0.713 1.00 96.56 198 TYR A C 1
ATOM 1602 O O . TYR A 1 198 ? -11.681 0.841 -0.712 1.00 96.56 198 TYR A O 1
ATOM 1610 N N . PRO A 1 199 ? -13.126 -0.464 0.401 1.00 96.75 199 PRO A N 1
ATOM 1611 C CA . PRO A 1 199 ? -13.080 0.352 1.608 1.00 96.75 199 PRO A CA 1
ATOM 1612 C C . PRO A 1 199 ? -11.670 0.432 2.199 1.00 96.75 199 PRO A C 1
ATOM 1614 O O . PRO A 1 199 ? -11.316 1.485 2.723 1.00 96.75 199 PRO A O 1
ATOM 1617 N N . LEU A 1 200 ? -10.844 -0.614 2.077 1.00 97.75 200 LEU A N 1
ATOM 1618 C CA . LEU A 1 200 ? -9.453 -0.589 2.538 1.00 97.75 200 LEU A CA 1
ATOM 1619 C C . LEU A 1 200 ? -8.618 0.412 1.728 1.00 97.75 200 LEU A C 1
ATOM 1621 O O . LEU A 1 200 ? -8.118 1.397 2.275 1.00 97.75 200 LEU A O 1
ATOM 1625 N N . ILE A 1 201 ? -8.494 0.190 0.416 1.00 97.69 201 ILE A N 1
ATOM 1626 C CA . ILE A 1 201 ? -7.614 0.999 -0.435 1.00 97.69 201 ILE A CA 1
ATOM 1627 C C . ILE A 1 201 ? -8.150 2.428 -0.554 1.00 97.69 201 ILE A C 1
ATOM 1629 O O . ILE A 1 201 ? -7.370 3.369 -0.465 1.00 97.69 201 ILE A O 1
ATOM 1633 N N . ASN A 1 202 ? -9.468 2.622 -0.671 1.00 97.44 202 ASN A N 1
ATOM 1634 C CA . ASN A 1 202 ? -10.074 3.955 -0.722 1.00 97.44 202 ASN A CA 1
ATOM 1635 C C . ASN A 1 202 ? -9.828 4.754 0.568 1.00 97.44 202 ASN A C 1
ATOM 1637 O O . ASN A 1 202 ? -9.566 5.954 0.513 1.00 97.44 202 ASN A O 1
ATOM 1641 N N . THR A 1 203 ? -9.866 4.096 1.732 1.00 97.25 203 THR A N 1
ATOM 1642 C CA . THR A 1 203 ? -9.534 4.762 2.999 1.00 97.25 203 THR A CA 1
ATOM 1643 C C . THR A 1 203 ? -8.074 5.187 3.012 1.00 97.25 203 THR A C 1
ATOM 1645 O O . THR A 1 203 ? -7.798 6.348 3.302 1.00 97.25 203 THR A O 1
ATOM 1648 N N . PHE A 1 204 ? -7.151 4.307 2.615 1.00 97.44 204 PHE A N 1
ATOM 1649 C CA . PHE A 1 204 ? -5.730 4.653 2.541 1.00 97.44 204 PHE A CA 1
ATOM 1650 C C . PHE A 1 204 ? -5.456 5.784 1.537 1.00 97.44 204 PHE A C 1
ATOM 1652 O O . PHE A 1 204 ? -4.771 6.745 1.872 1.00 97.44 204 PHE A O 1
ATOM 1659 N N . LEU A 1 205 ? -6.068 5.733 0.349 1.00 96.44 205 LEU A N 1
ATOM 1660 C CA . LEU A 1 205 ? -6.001 6.803 -0.650 1.00 96.44 205 LEU A CA 1
ATOM 1661 C C . LEU A 1 205 ? -6.480 8.144 -0.083 1.00 96.44 205 LEU A C 1
ATOM 1663 O O . LEU A 1 205 ? -5.855 9.168 -0.347 1.00 96.44 205 LEU A O 1
ATOM 1667 N N . SER A 1 206 ? -7.541 8.147 0.732 1.00 95.56 206 SER A N 1
ATOM 1668 C CA . SER A 1 206 ? -8.039 9.379 1.357 1.00 95.56 206 SER A CA 1
ATOM 1669 C C . SER A 1 206 ? -7.074 9.987 2.381 1.00 95.56 206 SER A C 1
ATOM 1671 O O . SER A 1 206 ? -7.106 11.196 2.582 1.00 95.56 206 SER A O 1
ATOM 1673 N N . GLU A 1 207 ? -6.185 9.184 2.973 1.00 94.06 207 GLU A N 1
ATOM 1674 C CA . GLU A 1 207 ? -5.113 9.654 3.866 1.00 94.06 207 GLU A CA 1
ATOM 1675 C C . GLU A 1 207 ? -3.838 10.044 3.097 1.00 94.06 207 GLU A C 1
ATOM 1677 O O . GLU A 1 207 ? -3.022 10.824 3.586 1.00 94.06 207 GLU A O 1
ATOM 1682 N N . CYS A 1 208 ? -3.664 9.522 1.879 1.00 93.00 208 CYS A N 1
ATOM 1683 C CA . CYS A 1 208 ? -2.591 9.904 0.963 1.00 93.00 208 CYS A CA 1
ATOM 1684 C C . CYS A 1 208 ? -2.886 11.220 0.226 1.00 93.00 208 CYS A C 1
ATOM 1686 O O . CYS A 1 208 ? -1.972 12.012 0.027 1.00 93.00 208 CYS A O 1
ATOM 1688 N N . ALA A 1 209 ? -4.139 11.476 -0.162 1.00 91.88 209 ALA A N 1
ATOM 1689 C CA . ALA A 1 209 ? -4.515 12.633 -0.980 1.00 91.88 209 ALA A CA 1
ATOM 1690 C C . ALA A 1 209 ? -4.098 14.004 -0.396 1.00 91.88 209 ALA A C 1
ATOM 1692 O O . ALA A 1 209 ? -3.598 14.828 -1.160 1.00 91.88 209 ALA A O 1
ATOM 1693 N N . PRO A 1 210 ? -4.204 14.268 0.925 1.00 90.62 210 PRO A N 1
ATOM 1694 C CA . PRO A 1 210 ? -3.739 15.527 1.517 1.00 90.62 210 PRO A CA 1
ATOM 1695 C C . PRO A 1 210 ? -2.216 15.715 1.484 1.00 90.62 210 PRO A C 1
ATOM 1697 O O . PRO A 1 210 ? -1.737 16.807 1.760 1.00 90.62 210 PRO A O 1
ATOM 1700 N N . LYS A 1 211 ? -1.457 14.650 1.198 1.00 89.25 211 LYS A N 1
ATOM 1701 C CA . LYS A 1 211 ? 0.010 14.650 1.103 1.00 89.25 211 LYS A CA 1
ATOM 1702 C C . LYS A 1 211 ? 0.504 14.675 -0.343 1.00 89.25 211 LYS A C 1
ATOM 1704 O O . LYS A 1 211 ? 1.676 14.408 -0.590 1.00 89.25 211 LYS A O 1
ATOM 1709 N N . CYS A 1 212 ? -0.384 14.922 -1.302 1.00 90.62 212 CYS A N 1
ATOM 1710 C CA . CYS A 1 212 ? 0.005 15.064 -2.694 1.00 90.62 212 CYS A CA 1
ATOM 1711 C C . CYS A 1 212 ? 0.381 16.503 -3.035 1.00 90.62 212 CYS A C 1
ATOM 1713 O O . CYS A 1 212 ? -0.308 17.446 -2.648 1.00 90.62 212 CYS A O 1
ATOM 1715 N N . ASN A 1 213 ? 1.434 16.649 -3.830 1.00 89.94 213 ASN A N 1
ATOM 1716 C CA . ASN A 1 213 ? 1.805 17.903 -4.462 1.00 89.94 213 ASN A CA 1
ATOM 1717 C C . ASN A 1 213 ? 0.840 18.253 -5.620 1.00 89.94 213 ASN A C 1
ATOM 1719 O O . ASN A 1 213 ? -0.100 17.517 -5.936 1.00 89.94 213 ASN A O 1
ATOM 1723 N N . ARG A 1 214 ? 1.091 19.383 -6.295 1.00 86.56 214 ARG A N 1
ATOM 1724 C CA . ARG A 1 214 ? 0.264 19.875 -7.419 1.00 86.56 214 ARG A CA 1
ATOM 1725 C C . ARG A 1 214 ? 0.205 18.919 -8.616 1.00 86.56 214 ARG A C 1
ATOM 1727 O O . ARG A 1 214 ? -0.753 18.970 -9.378 1.00 86.56 214 ARG A O 1
ATOM 1734 N N . GLU A 1 215 ? 1.195 18.044 -8.762 1.00 85.06 215 GLU A N 1
ATOM 1735 C CA . GLU A 1 215 ? 1.272 17.027 -9.819 1.00 85.06 215 GLU A CA 1
ATOM 1736 C C . GLU A 1 215 ? 0.583 15.708 -9.420 1.00 85.06 215 GLU A C 1
ATOM 1738 O O . GLU A 1 215 ? 0.619 14.722 -10.160 1.00 85.06 215 GLU A O 1
ATOM 1743 N N . GLY A 1 216 ? -0.036 15.658 -8.234 1.00 89.50 216 GLY A N 1
ATOM 1744 C CA . GLY A 1 216 ? -0.678 14.458 -7.702 1.00 89.50 216 GLY A CA 1
ATOM 1745 C C . GLY A 1 216 ? 0.309 13.401 -7.195 1.00 89.50 216 GLY A C 1
ATOM 1746 O O . GLY A 1 216 ? -0.068 12.234 -7.062 1.00 89.50 216 GLY A O 1
ATOM 1747 N N . LYS A 1 217 ? 1.567 13.775 -6.927 1.00 92.00 217 LYS A N 1
ATOM 1748 C CA . LYS A 1 217 ? 2.608 12.888 -6.382 1.00 92.00 217 LYS A CA 1
ATOM 1749 C C . LYS A 1 217 ? 2.714 13.037 -4.877 1.00 92.00 217 LYS A C 1
ATOM 1751 O O . LYS A 1 217 ? 2.558 14.140 -4.369 1.00 92.00 217 LYS A O 1
ATOM 1756 N N . LEU A 1 218 ? 2.945 11.938 -4.164 1.00 91.75 218 LEU A N 1
ATOM 1757 C CA . LEU A 1 218 ? 3.157 11.988 -2.716 1.00 91.75 218 LEU A CA 1
ATOM 1758 C C . LEU A 1 218 ? 4.439 12.757 -2.386 1.00 91.75 218 LEU A C 1
ATOM 1760 O O . LEU A 1 218 ? 5.472 12.502 -2.990 1.00 91.75 218 LEU A O 1
ATOM 1764 N N . GLU A 1 219 ? 4.357 13.657 -1.412 1.00 89.50 219 GLU A N 1
ATOM 1765 C CA . GLU A 1 219 ? 5.476 14.468 -0.938 1.00 89.50 219 GLU A CA 1
ATOM 1766 C C . GLU A 1 219 ? 5.501 14.443 0.597 1.00 89.50 219 GLU A C 1
ATOM 1768 O O . GLU A 1 219 ? 4.485 14.667 1.267 1.00 89.50 219 GLU A O 1
ATOM 1773 N N . PHE A 1 220 ? 6.658 14.101 1.172 1.00 87.06 220 PHE A N 1
ATOM 1774 C CA . PHE A 1 220 ? 6.833 13.983 2.619 1.00 87.06 220 PHE A CA 1
ATOM 1775 C C . PHE A 1 220 ? 7.773 15.065 3.153 1.00 87.06 220 PHE A C 1
ATOM 1777 O O . PHE A 1 220 ? 8.913 15.204 2.721 1.00 87.06 220 PHE A O 1
ATOM 1784 N N . GLU A 1 221 ? 7.305 15.814 4.150 1.00 81.38 221 GLU A N 1
ATOM 1785 C CA . GLU A 1 221 ? 8.102 16.844 4.817 1.00 81.38 221 GLU A CA 1
ATOM 1786 C C . GLU A 1 221 ? 8.917 16.268 5.988 1.00 81.38 221 GLU A C 1
ATOM 1788 O O . GLU A 1 221 ? 8.386 15.556 6.845 1.00 81.38 221 GLU A O 1
ATOM 1793 N N . ARG A 1 222 ? 10.197 16.660 6.079 1.00 71.50 222 ARG A N 1
ATOM 1794 C CA . ARG A 1 222 ? 11.204 16.127 7.024 1.00 71.50 222 ARG A CA 1
ATOM 1795 C C . ARG A 1 222 ? 10.919 16.372 8.508 1.00 71.50 222 ARG A C 1
ATOM 1797 O O . ARG A 1 222 ? 11.463 15.659 9.342 1.00 71.50 222 ARG A O 1
ATOM 1804 N N . ASN A 1 223 ? 10.041 17.316 8.845 1.00 69.00 223 ASN A N 1
ATOM 1805 C CA . ASN A 1 223 ? 9.712 17.667 10.233 1.00 69.00 223 ASN A CA 1
ATOM 1806 C C . ASN A 1 223 ? 8.201 17.717 10.515 1.00 69.00 223 ASN A C 1
ATOM 1808 O O . ASN A 1 223 ? 7.787 18.177 11.580 1.00 69.00 223 ASN A O 1
ATOM 1812 N N . ALA A 1 224 ? 7.364 17.245 9.587 1.00 72.75 224 ALA A N 1
ATOM 1813 C CA . ALA A 1 224 ? 5.925 17.227 9.806 1.00 72.75 224 ALA A CA 1
ATOM 1814 C C . ALA A 1 224 ? 5.520 16.066 10.734 1.00 72.75 224 ALA A C 1
ATOM 1816 O O . ALA A 1 224 ? 6.036 14.947 10.603 1.00 72.75 224 ALA A O 1
ATOM 1817 N N . PRO A 1 225 ? 4.561 16.272 11.658 1.00 71.62 225 PRO A N 1
ATOM 1818 C CA . PRO A 1 225 ? 4.029 15.198 12.484 1.00 71.62 225 PRO A CA 1
ATOM 1819 C C . PRO A 1 225 ? 3.316 14.150 11.613 1.00 71.62 225 PRO A C 1
ATOM 1821 O O . PRO A 1 225 ? 2.141 14.263 11.280 1.00 71.62 225 PRO A O 1
ATOM 1824 N N . ASN A 1 226 ? 4.030 13.076 11.273 1.00 77.44 226 ASN A N 1
ATOM 1825 C CA . ASN A 1 226 ? 3.529 11.972 10.446 1.00 77.44 226 ASN A CA 1
ATOM 1826 C C . ASN A 1 226 ? 2.884 10.838 11.268 1.00 77.44 226 ASN A C 1
ATOM 1828 O O . ASN A 1 226 ? 2.772 9.708 10.791 1.00 77.44 226 ASN A O 1
ATOM 1832 N N . ALA A 1 227 ? 2.464 11.105 12.510 1.00 83.88 227 ALA A N 1
ATOM 1833 C CA . ALA A 1 227 ? 1.883 10.091 13.395 1.00 83.88 227 ALA A CA 1
ATOM 1834 C C . ALA A 1 227 ? 0.600 9.475 12.810 1.00 83.88 227 ALA A C 1
ATOM 1836 O O . ALA A 1 227 ? 0.470 8.252 12.764 1.00 83.88 227 ALA A O 1
ATOM 1837 N N . THR A 1 228 ? -0.302 10.304 12.280 1.00 88.00 228 THR A N 1
ATOM 1838 C CA . THR A 1 228 ? -1.542 9.858 11.621 1.00 88.00 228 THR A CA 1
ATOM 1839 C C . THR A 1 228 ? -1.248 9.013 10.382 1.00 88.00 228 THR A C 1
ATOM 1841 O O . THR A 1 228 ? -1.814 7.937 10.217 1.00 88.00 228 THR A O 1
ATOM 1844 N N . PHE A 1 229 ? -0.279 9.419 9.557 1.00 89.12 229 PHE A N 1
ATOM 1845 C CA . PHE A 1 229 ? 0.113 8.656 8.370 1.00 89.12 229 PHE A CA 1
ATOM 1846 C C . PHE A 1 229 ? 0.750 7.305 8.724 1.00 89.12 229 PHE A C 1
ATOM 1848 O O . PHE A 1 229 ? 0.423 6.283 8.121 1.00 89.12 229 PHE A O 1
ATOM 1855 N N . LYS A 1 230 ? 1.601 7.256 9.760 1.00 88.81 230 LYS A N 1
ATOM 1856 C CA . LYS A 1 230 ? 2.140 5.993 10.296 1.00 88.81 230 LYS A CA 1
ATOM 1857 C C . LYS A 1 230 ? 1.024 5.059 10.775 1.00 88.81 230 LYS A C 1
ATOM 1859 O O . LYS A 1 230 ? 1.137 3.850 10.586 1.00 88.81 230 LYS A O 1
ATOM 1864 N N . ARG A 1 231 ? -0.059 5.600 11.347 1.00 92.44 231 ARG A N 1
ATOM 1865 C CA . ARG A 1 231 ? -1.259 4.831 11.727 1.00 92.44 231 ARG A CA 1
ATOM 1866 C C . ARG A 1 231 ? -2.055 4.370 10.503 1.00 92.44 231 ARG A C 1
ATOM 1868 O O . ARG A 1 231 ? -2.470 3.218 10.459 1.00 92.44 231 ARG A O 1
ATOM 1875 N N . ALA A 1 232 ? -2.195 5.202 9.473 1.00 93.94 232 ALA A N 1
ATOM 1876 C CA . ALA A 1 232 ? -2.859 4.819 8.225 1.00 93.94 232 ALA A CA 1
ATOM 1877 C C . ALA A 1 232 ? -2.159 3.640 7.525 1.00 93.94 232 ALA A C 1
ATOM 1879 O O . ALA A 1 232 ? -2.813 2.801 6.910 1.00 93.94 232 ALA A O 1
ATOM 1880 N N . GLN A 1 233 ? -0.838 3.505 7.681 1.00 92.56 233 GLN A N 1
ATOM 1881 C CA . GLN A 1 233 ? -0.078 2.377 7.134 1.00 92.56 233 GLN A CA 1
ATOM 1882 C C . GLN A 1 233 ? -0.488 1.004 7.703 1.00 92.56 233 GLN A C 1
ATOM 1884 O O . GLN A 1 233 ? -0.119 -0.004 7.102 1.00 92.56 233 GLN A O 1
ATOM 1889 N N . TYR A 1 234 ? -1.264 0.926 8.797 1.00 95.00 234 TYR A N 1
ATOM 1890 C CA . TYR A 1 234 ? -1.841 -0.350 9.246 1.00 95.00 234 TYR A CA 1
ATOM 1891 C C . TYR A 1 234 ? -2.796 -0.967 8.216 1.00 95.00 234 TYR A C 1
ATOM 1893 O O . TYR A 1 234 ? -2.855 -2.190 8.101 1.00 95.00 234 TYR A O 1
ATOM 1901 N N . ILE A 1 235 ? -3.422 -0.140 7.370 1.00 97.19 235 ILE A N 1
ATOM 1902 C CA . ILE A 1 235 ? -4.266 -0.602 6.259 1.00 97.19 235 ILE A CA 1
ATOM 1903 C C . ILE A 1 235 ? -3.474 -1.488 5.288 1.00 97.19 235 ILE A C 1
ATOM 1905 O O . ILE A 1 235 ? -4.018 -2.435 4.726 1.00 97.19 235 ILE A O 1
ATOM 1909 N N . LEU A 1 236 ? -2.174 -1.229 5.104 1.00 96.31 236 LEU A N 1
ATOM 1910 C CA . LEU A 1 236 ? -1.334 -2.039 4.218 1.00 96.31 236 LEU A CA 1
ATOM 1911 C C . LEU A 1 236 ? -1.084 -3.444 4.787 1.00 96.31 236 LEU A C 1
ATOM 1913 O O . LEU A 1 236 ? -0.989 -4.400 4.018 1.00 96.31 236 LEU A O 1
ATOM 1917 N N . TYR A 1 237 ? -1.027 -3.596 6.117 1.00 95.31 237 TYR A N 1
ATOM 1918 C CA . TYR A 1 237 ? -0.975 -4.921 6.747 1.00 95.31 237 TYR A CA 1
ATOM 1919 C C . TYR A 1 237 ? -2.298 -5.667 6.565 1.00 95.31 237 TYR A C 1
ATOM 1921 O O . TYR A 1 237 ? -2.288 -6.839 6.194 1.00 95.31 237 TYR A O 1
ATOM 1929 N N . ASP A 1 238 ? -3.426 -4.977 6.733 1.00 96.50 238 ASP A N 1
ATOM 1930 C CA . ASP A 1 238 ? -4.757 -5.559 6.534 1.00 96.50 238 ASP A CA 1
ATOM 1931 C C . ASP A 1 238 ? -4.985 -6.008 5.088 1.00 96.50 238 ASP A C 1
ATOM 1933 O O . ASP A 1 238 ? -5.496 -7.101 4.832 1.00 96.50 238 ASP A O 1
ATOM 1937 N N . LEU A 1 239 ? -4.525 -5.198 4.134 1.00 97.06 239 LEU A N 1
ATOM 1938 C CA . LEU A 1 239 ? -4.539 -5.529 2.716 1.00 97.06 239 LEU A CA 1
ATOM 1939 C C . LEU A 1 239 ? -3.669 -6.760 2.424 1.00 97.06 239 LEU A C 1
ATOM 1941 O O . LEU A 1 239 ? -4.088 -7.650 1.685 1.00 97.06 239 LEU A O 1
ATOM 1945 N N . LYS A 1 240 ? -2.490 -6.860 3.050 1.00 95.81 240 LYS A N 1
ATOM 1946 C CA . LYS A 1 240 ? -1.631 -8.046 2.945 1.00 95.81 240 LYS A CA 1
ATOM 1947 C C . LYS A 1 240 ? -2.336 -9.298 3.475 1.00 95.81 240 LYS A C 1
ATOM 1949 O O . LYS A 1 240 ? -2.255 -10.342 2.827 1.00 95.81 240 LYS A O 1
ATOM 1954 N N . TYR A 1 241 ? -3.054 -9.212 4.599 1.00 95.75 241 TYR A N 1
ATOM 1955 C CA . TYR A 1 241 ? -3.829 -10.341 5.128 1.00 95.75 241 TYR A CA 1
ATOM 1956 C C . TYR A 1 241 ? -4.861 -10.832 4.105 1.00 95.75 241 TYR A C 1
ATOM 1958 O O . TYR A 1 241 ? -4.849 -12.017 3.763 1.00 95.75 241 TYR A O 1
ATOM 1966 N N . LEU A 1 242 ? -5.654 -9.921 3.520 1.00 95.25 242 LEU A N 1
ATOM 1967 C CA . LEU A 1 242 ? -6.627 -10.264 2.472 1.00 95.25 242 LEU A CA 1
ATOM 1968 C C . LEU A 1 242 ? -5.975 -10.936 1.250 1.00 95.25 242 LEU A C 1
ATOM 1970 O O . LEU A 1 242 ? -6.535 -11.837 0.632 1.00 95.25 242 LEU A O 1
ATOM 1974 N N . LEU A 1 243 ? -4.771 -10.522 0.878 1.00 95.69 243 LEU A N 1
ATOM 1975 C CA . LEU A 1 243 ? -4.128 -11.026 -0.333 1.00 95.69 243 LEU A CA 1
ATOM 1976 C C . LEU A 1 243 ? -3.285 -12.283 -0.099 1.00 95.69 243 LEU A C 1
ATOM 1978 O O . LEU A 1 243 ? -2.842 -12.905 -1.058 1.00 95.69 243 LEU A O 1
ATOM 1982 N N . THR A 1 244 ? -3.088 -12.719 1.147 1.00 94.88 244 THR A N 1
ATOM 1983 C CA . THR A 1 244 ? -2.230 -13.884 1.439 1.00 94.88 244 THR A CA 1
ATOM 1984 C C . THR A 1 244 ? -2.820 -15.185 0.872 1.00 94.88 244 THR A C 1
ATOM 1986 O O . THR A 1 244 ? -2.094 -16.098 0.491 1.00 94.88 244 THR A O 1
ATOM 1989 N N . SER A 1 245 ? -4.150 -15.274 0.766 1.00 89.75 245 SER A N 1
ATOM 1990 C CA . SER A 1 245 ? -4.861 -16.482 0.320 1.00 89.75 245 SER A CA 1
ATOM 1991 C C . SER A 1 245 ? -5.111 -16.548 -1.194 1.00 89.75 245 SER A C 1
ATOM 1993 O O . SER A 1 245 ? -6.263 -16.585 -1.639 1.00 89.75 245 SER A O 1
ATOM 1995 N N . VAL A 1 246 ? -4.029 -16.603 -1.981 1.00 94.31 246 VAL A N 1
ATOM 1996 C CA . VAL A 1 246 ? -4.065 -16.645 -3.458 1.00 94.31 246 VAL A CA 1
ATOM 1997 C C . VAL A 1 246 ? -5.113 -17.658 -3.969 1.00 94.31 246 VAL A C 1
ATOM 1999 O O . VAL A 1 246 ? -5.123 -18.811 -3.517 1.00 94.31 246 VAL A O 1
ATOM 2002 N N . PRO A 1 247 ? -6.066 -17.249 -4.827 1.00 92.75 247 PRO A N 1
ATOM 2003 C CA . PRO A 1 247 ? -7.153 -18.106 -5.287 1.00 92.75 247 PRO A CA 1
ATOM 2004 C C . PRO A 1 247 ? -6.676 -19.127 -6.322 1.00 92.75 247 PRO A C 1
ATOM 2006 O O . PRO A 1 247 ? -5.939 -18.808 -7.245 1.00 92.75 247 PRO A O 1
ATOM 2009 N N . THR A 1 248 ? -7.157 -20.362 -6.191 1.00 90.94 248 THR A N 1
ATOM 2010 C CA . THR A 1 248 ? -6.991 -21.421 -7.201 1.00 90.94 248 THR A CA 1
ATOM 2011 C C . THR A 1 248 ? -8.193 -21.517 -8.138 1.00 90.94 248 THR A C 1
ATOM 2013 O O . THR A 1 248 ? -8.076 -21.982 -9.265 1.00 90.94 248 THR A O 1
ATOM 2016 N N . THR A 1 249 ? -9.359 -21.066 -7.673 1.00 92.00 249 THR A N 1
ATOM 2017 C CA . THR A 1 249 ? -10.627 -21.078 -8.405 1.00 92.00 249 THR A CA 1
ATOM 2018 C C . THR A 1 249 ? -11.193 -19.669 -8.467 1.00 92.00 249 THR A C 1
ATOM 2020 O O . THR A 1 249 ? -11.285 -18.998 -7.434 1.00 92.00 249 THR A O 1
ATOM 2023 N N . TRP A 1 250 ? -11.632 -19.252 -9.651 1.00 95.81 250 TRP A N 1
ATOM 2024 C CA . TRP A 1 250 ? -12.132 -17.904 -9.899 1.00 95.81 250 TRP A CA 1
ATOM 2025 C C . TRP A 1 250 ? -13.603 -17.905 -10.300 1.00 95.81 250 TRP A C 1
ATOM 2027 O O . TRP A 1 250 ? -14.017 -18.629 -11.201 1.00 95.81 250 TRP A O 1
ATOM 2037 N N . THR A 1 251 ? -14.378 -17.044 -9.644 1.00 95.94 251 THR A N 1
ATOM 2038 C CA . THR A 1 251 ? -15.750 -16.695 -10.029 1.00 95.94 251 THR A CA 1
ATOM 2039 C C . THR A 1 251 ? -15.771 -15.290 -10.621 1.00 95.94 251 THR A C 1
ATOM 2041 O O . THR A 1 251 ? -14.877 -14.485 -10.349 1.00 95.94 251 THR A O 1
ATOM 2044 N N . ASP A 1 252 ? -16.803 -14.947 -11.390 1.00 96.56 252 ASP A N 1
ATOM 2045 C CA . ASP A 1 252 ? -16.904 -13.606 -11.984 1.00 96.56 252 ASP A CA 1
ATOM 2046 C C . ASP A 1 252 ? -17.038 -12.504 -10.932 1.00 96.56 252 ASP A C 1
ATOM 2048 O O . ASP A 1 252 ? -16.450 -11.431 -11.079 1.00 96.56 252 ASP A O 1
ATOM 2052 N N . ALA A 1 253 ? -17.726 -12.797 -9.826 1.00 96.56 253 ALA A N 1
ATOM 2053 C CA . ALA A 1 253 ? -17.800 -11.915 -8.667 1.00 96.56 253 ALA A CA 1
ATOM 20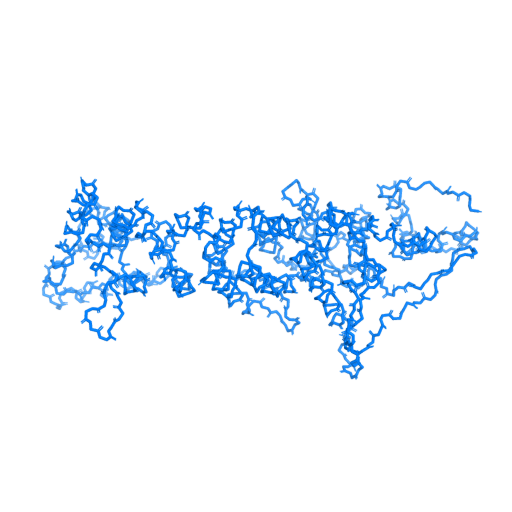54 C C . ALA A 1 253 ? -16.406 -11.654 -8.067 1.00 96.56 253 ALA A C 1
ATOM 2056 O O . ALA A 1 253 ? -16.037 -10.503 -7.835 1.00 96.56 253 ALA A O 1
ATOM 2057 N N . LEU A 1 254 ? -15.587 -12.703 -7.902 1.00 96.56 254 LEU A N 1
ATOM 2058 C CA . LEU A 1 254 ? -14.219 -12.563 -7.398 1.00 96.56 254 LEU A CA 1
ATOM 2059 C C . LEU A 1 254 ? -13.331 -11.775 -8.368 1.00 96.56 254 LEU A C 1
ATOM 2061 O O . LEU A 1 254 ? -12.608 -10.881 -7.932 1.00 96.56 254 LEU A O 1
ATOM 2065 N N . ARG A 1 255 ? -13.412 -12.055 -9.679 1.00 97.62 255 ARG A N 1
ATOM 2066 C CA . ARG A 1 255 ? -12.679 -11.298 -10.709 1.00 97.62 255 ARG A CA 1
ATOM 2067 C C . ARG A 1 255 ? -13.046 -9.817 -10.663 1.00 97.62 255 ARG A C 1
ATOM 2069 O O . ARG A 1 255 ? -12.155 -8.973 -10.675 1.00 97.62 255 ARG A O 1
ATOM 2076 N N . LYS A 1 256 ? -14.343 -9.497 -10.590 1.00 97.06 256 LYS A N 1
ATOM 2077 C CA . LYS A 1 256 ? -14.843 -8.118 -10.526 1.00 97.06 256 LYS A CA 1
ATOM 2078 C C . LYS A 1 256 ? -14.338 -7.394 -9.275 1.00 97.06 256 LYS A C 1
ATOM 2080 O O . LYS A 1 256 ? -13.748 -6.324 -9.414 1.00 97.06 256 LYS A O 1
ATOM 2085 N N . GLY A 1 257 ? -14.519 -7.986 -8.093 1.00 96.12 257 GLY A N 1
ATOM 2086 C CA . GLY A 1 257 ? -14.096 -7.384 -6.825 1.00 96.12 257 GLY A CA 1
ATOM 2087 C C . GLY A 1 257 ? -12.580 -7.186 -6.742 1.00 96.12 257 GLY A C 1
ATOM 2088 O O . GLY A 1 257 ? -12.107 -6.120 -6.343 1.00 96.12 257 GLY A O 1
ATOM 2089 N N . PHE A 1 258 ? -11.800 -8.169 -7.209 1.00 97.88 258 PHE A N 1
ATOM 2090 C CA . PHE A 1 258 ? -10.343 -8.047 -7.279 1.00 97.88 258 PHE A CA 1
ATOM 2091 C C . PHE A 1 258 ? -9.902 -6.933 -8.235 1.00 97.88 258 PHE A C 1
ATOM 2093 O O . PHE A 1 258 ? -9.116 -6.073 -7.849 1.00 97.88 258 PHE A O 1
ATOM 2100 N N . LEU A 1 259 ? -10.427 -6.904 -9.465 1.00 97.81 259 LEU A N 1
ATOM 2101 C CA . LEU A 1 259 ? -10.034 -5.914 -10.475 1.00 97.81 259 LEU A CA 1
ATOM 2102 C C . LEU A 1 259 ? -10.446 -4.483 -10.101 1.00 97.81 259 LEU A C 1
ATOM 2104 O O . LEU A 1 259 ? -9.725 -3.539 -10.425 1.00 97.81 259 LEU A O 1
ATOM 2108 N N . GLN A 1 260 ? -11.562 -4.308 -9.388 1.00 96.94 260 GLN A N 1
ATOM 2109 C CA . GLN A 1 260 ? -11.939 -3.014 -8.820 1.00 96.94 260 GLN A CA 1
ATOM 2110 C C . GLN A 1 260 ? -10.903 -2.543 -7.789 1.00 96.94 260 GLN A C 1
ATOM 2112 O O . GLN A 1 260 ? -10.420 -1.413 -7.873 1.00 96.94 260 GLN A O 1
ATOM 2117 N N . GLY A 1 261 ? -10.515 -3.417 -6.855 1.00 97.00 261 GLY A N 1
ATOM 2118 C CA . GLY A 1 261 ? -9.449 -3.135 -5.893 1.00 97.00 261 GLY A CA 1
ATOM 2119 C C . GLY A 1 261 ? -8.103 -2.858 -6.567 1.00 97.00 261 GLY A C 1
ATOM 2120 O O . GLY A 1 261 ? -7.420 -1.899 -6.215 1.00 97.00 261 GLY A O 1
ATOM 2121 N N . PHE A 1 262 ? -7.753 -3.637 -7.592 1.00 98.19 262 PHE A N 1
ATOM 2122 C CA . PHE A 1 262 ? -6.543 -3.446 -8.389 1.00 98.19 262 PHE A CA 1
ATOM 2123 C C . PHE A 1 262 ? -6.512 -2.068 -9.060 1.00 98.19 262 PHE A C 1
ATOM 2125 O O . PHE A 1 262 ? -5.486 -1.395 -9.030 1.00 98.19 262 PHE A O 1
ATOM 2132 N N . SER A 1 263 ? -7.640 -1.594 -9.599 1.00 97.75 263 SER A N 1
ATOM 2133 C CA . SER A 1 263 ? -7.724 -0.245 -10.170 1.00 97.75 263 SER A CA 1
ATOM 2134 C C . SER A 1 263 ? -7.445 0.852 -9.137 1.00 97.75 263 SER A C 1
ATOM 2136 O O . SER A 1 263 ? -6.835 1.861 -9.485 1.00 97.75 263 SER A O 1
ATOM 2138 N N . LEU A 1 264 ? -7.874 0.679 -7.883 1.00 97.38 264 LEU A N 1
ATOM 2139 C CA . LEU A 1 264 ? -7.561 1.623 -6.805 1.00 97.38 264 LEU A CA 1
ATOM 2140 C C . LEU A 1 264 ? -6.093 1.538 -6.382 1.00 97.38 264 LEU A C 1
ATOM 2142 O O . LEU A 1 264 ? -5.474 2.568 -6.120 1.00 97.38 264 LEU A O 1
ATOM 2146 N N . LEU A 1 265 ? -5.520 0.331 -6.350 1.00 97.50 265 LEU A N 1
ATOM 2147 C CA . LEU A 1 265 ? -4.087 0.166 -6.120 1.00 97.50 265 LEU A CA 1
ATOM 2148 C C . LEU A 1 265 ? -3.289 0.890 -7.206 1.00 97.50 265 LEU A C 1
ATOM 2150 O O . LEU A 1 265 ? -2.338 1.588 -6.882 1.00 97.50 265 LEU A O 1
ATOM 2154 N N . LEU A 1 266 ? -3.679 0.776 -8.478 1.00 97.94 266 LEU A N 1
ATOM 2155 C CA . LEU A 1 266 ? -3.011 1.508 -9.550 1.00 97.94 266 LEU A CA 1
ATOM 2156 C C . LEU A 1 266 ? -3.046 3.019 -9.311 1.00 97.94 266 LEU A C 1
ATOM 2158 O O . LEU A 1 266 ? -2.019 3.659 -9.499 1.00 97.94 266 LEU A O 1
ATOM 2162 N N . SER A 1 267 ? -4.164 3.578 -8.832 1.00 96.50 267 SER A N 1
ATOM 2163 C CA . SER A 1 267 ? -4.223 4.990 -8.430 1.00 96.50 267 SER A CA 1
ATOM 2164 C C . SER A 1 267 ? -3.214 5.316 -7.328 1.00 96.50 267 SER A C 1
ATOM 2166 O O . SER A 1 267 ? -2.514 6.319 -7.437 1.00 96.50 267 SER A O 1
ATOM 2168 N N . LEU A 1 268 ? -3.074 4.450 -6.316 1.00 96.25 268 LEU A N 1
ATOM 2169 C CA . LEU A 1 268 ? -2.045 4.606 -5.285 1.00 96.25 268 LEU A CA 1
ATOM 2170 C C . LEU A 1 268 ? -0.644 4.592 -5.912 1.00 96.25 268 LEU A C 1
ATOM 2172 O O . LEU A 1 268 ? 0.134 5.512 -5.694 1.00 96.25 268 LEU A O 1
ATOM 2176 N N . LEU A 1 269 ? -0.320 3.590 -6.731 1.00 96.75 269 LEU A N 1
ATOM 2177 C CA . LEU A 1 269 ? 0.996 3.485 -7.368 1.00 96.75 269 LEU A CA 1
ATOM 2178 C C . LEU A 1 269 ? 1.277 4.659 -8.319 1.00 96.75 269 LEU A C 1
ATOM 2180 O O . LEU A 1 269 ? 2.427 5.074 -8.423 1.00 96.75 269 LEU A O 1
ATOM 2184 N N . THR A 1 270 ? 0.261 5.246 -8.959 1.00 95.56 270 THR A N 1
ATOM 2185 C CA . THR A 1 270 ? 0.398 6.477 -9.757 1.00 95.56 270 THR A CA 1
ATOM 2186 C C . THR A 1 270 ? 0.858 7.669 -8.914 1.00 95.56 270 THR A C 1
ATOM 2188 O O . THR A 1 270 ? 1.668 8.462 -9.403 1.00 95.56 270 THR A O 1
ATOM 2191 N N . MET A 1 271 ? 0.394 7.783 -7.663 1.00 94.62 271 MET A N 1
ATOM 2192 C CA . MET A 1 271 ? 0.835 8.833 -6.732 1.00 94.62 271 MET A CA 1
ATOM 2193 C C . MET A 1 271 ? 2.301 8.646 -6.317 1.00 94.62 271 MET A C 1
ATOM 2195 O O . MET A 1 271 ? 2.985 9.623 -6.033 1.00 94.62 271 MET A O 1
ATOM 2199 N N . LEU A 1 272 ? 2.795 7.401 -6.300 1.00 94.62 272 LEU A N 1
ATOM 2200 C CA . LEU A 1 272 ? 4.196 7.095 -5.995 1.00 94.62 272 LEU A CA 1
ATOM 2201 C C . LEU A 1 272 ? 5.113 7.110 -7.231 1.00 94.62 272 LEU A C 1
ATOM 2203 O O . LEU A 1 272 ? 6.325 7.252 -7.095 1.00 94.62 272 LEU A O 1
ATOM 2207 N N . GLN A 1 273 ? 4.565 6.924 -8.433 1.00 95.06 273 GLN A N 1
ATOM 2208 C CA . GLN A 1 273 ? 5.339 6.854 -9.672 1.00 95.06 273 GLN A CA 1
ATOM 2209 C C . GLN A 1 273 ? 5.992 8.201 -9.977 1.00 95.06 273 GLN A C 1
ATOM 2211 O O . GLN A 1 273 ? 5.307 9.143 -10.372 1.00 95.06 273 GLN A O 1
ATOM 2216 N N . GLY A 1 274 ? 7.316 8.265 -9.870 1.00 92.50 274 GLY A N 1
ATOM 2217 C CA . GLY A 1 274 ? 8.093 9.473 -10.127 1.00 92.50 274 GLY A CA 1
ATOM 2218 C C . GLY A 1 274 ? 8.063 10.495 -8.988 1.00 92.50 274 GLY A C 1
ATOM 2219 O O . GLY A 1 274 ? 8.436 11.638 -9.221 1.00 92.50 274 GLY A O 1
ATOM 2220 N N . MET A 1 275 ? 7.618 10.111 -7.786 1.00 91.69 275 MET A N 1
ATOM 2221 C CA . MET A 1 275 ? 7.645 10.999 -6.615 1.00 91.69 275 MET A CA 1
ATOM 2222 C C . MET A 1 275 ? 9.080 11.267 -6.133 1.00 91.69 275 MET A C 1
ATOM 2224 O O . MET A 1 275 ? 9.988 10.504 -6.466 1.00 91.69 275 MET A O 1
ATOM 2228 N N . ASP A 1 276 ? 9.283 12.321 -5.344 1.00 88.44 276 ASP A N 1
ATOM 2229 C CA . ASP A 1 276 ? 10.593 12.751 -4.826 1.00 88.44 276 ASP A CA 1
ATOM 2230 C C . ASP A 1 276 ? 11.711 12.797 -5.897 1.00 88.44 276 ASP A C 1
ATOM 2232 O O . ASP A 1 276 ? 12.761 12.162 -5.738 1.00 88.44 276 ASP A O 1
ATOM 2236 N N . PRO A 1 277 ? 11.507 13.491 -7.036 1.00 90.62 277 PRO A N 1
ATOM 2237 C CA . PRO A 1 277 ? 12.529 13.575 -8.068 1.00 90.62 277 PRO A CA 1
ATOM 2238 C C . PRO A 1 277 ? 13.738 14.388 -7.579 1.00 90.62 277 PRO A C 1
ATOM 2240 O O . PRO A 1 277 ? 13.599 15.439 -6.956 1.00 90.62 277 PRO A O 1
ATOM 2243 N N . VAL A 1 278 ? 14.946 13.921 -7.901 1.00 90.12 278 VAL A N 1
ATOM 2244 C CA . VAL A 1 278 ? 16.206 14.560 -7.508 1.00 90.12 278 VAL A CA 1
ATOM 2245 C C . VAL A 1 278 ? 16.933 15.084 -8.742 1.00 90.12 278 VAL A C 1
ATOM 2247 O O . VAL A 1 278 ? 17.141 14.357 -9.713 1.00 90.12 278 VAL A O 1
ATOM 2250 N N . THR A 1 279 ? 17.377 16.339 -8.679 1.00 91.31 279 THR A N 1
ATOM 2251 C CA . THR A 1 279 ? 18.234 16.962 -9.698 1.00 91.31 279 THR A CA 1
ATOM 2252 C C . THR A 1 279 ? 19.654 17.120 -9.169 1.00 91.31 279 THR A C 1
ATOM 2254 O O . THR A 1 279 ? 19.876 17.454 -8.000 1.00 91.31 279 THR A O 1
ATOM 2257 N N . ARG A 1 280 ? 20.648 16.872 -10.023 1.00 89.69 280 ARG A N 1
ATOM 2258 C CA . ARG A 1 280 ? 22.064 16.934 -9.655 1.00 89.69 280 ARG A CA 1
ATOM 2259 C C . ARG A 1 280 ? 22.494 18.346 -9.249 1.00 89.69 280 ARG A C 1
ATOM 2261 O O . ARG A 1 280 ? 22.297 19.297 -9.997 1.00 89.69 280 ARG A O 1
ATOM 2268 N N . GLN A 1 281 ? 23.199 18.460 -8.124 1.00 87.56 281 GLN A N 1
ATOM 2269 C CA . GLN A 1 281 ? 23.756 19.730 -7.652 1.00 87.56 281 GLN A CA 1
ATOM 2270 C C . GLN A 1 281 ? 25.177 19.959 -8.192 1.00 87.56 281 GLN A C 1
ATOM 2272 O O . GLN A 1 281 ? 26.108 19.198 -7.912 1.00 87.56 281 GLN A O 1
ATOM 2277 N N . THR A 1 282 ? 25.367 21.024 -8.978 1.00 83.25 282 THR A N 1
ATOM 2278 C CA . THR A 1 282 ? 26.668 21.395 -9.572 1.00 83.25 282 THR A CA 1
ATOM 2279 C C . THR A 1 282 ? 27.328 22.608 -8.919 1.00 83.25 282 THR A C 1
ATOM 2281 O O . THR A 1 282 ? 28.517 22.816 -9.151 1.00 83.25 282 THR A O 1
ATOM 2284 N N . GLY A 1 283 ? 26.598 23.383 -8.115 1.00 80.12 283 GLY A N 1
ATOM 2285 C CA . GLY A 1 283 ? 27.090 24.574 -7.417 1.00 80.12 283 GLY A CA 1
ATOM 2286 C C . GLY A 1 283 ? 27.454 24.289 -5.961 1.00 80.12 283 GLY A C 1
ATOM 2287 O O . GLY A 1 283 ? 28.323 23.458 -5.683 1.00 80.12 283 GLY A O 1
ATOM 2288 N N . GLN A 1 284 ? 26.789 24.996 -5.046 1.00 72.62 284 GLN A N 1
ATOM 2289 C CA . GLN A 1 284 ? 26.908 24.784 -3.604 1.00 72.62 284 GLN A CA 1
ATOM 2290 C C . GLN A 1 284 ? 26.343 23.419 -3.185 1.00 72.62 284 GLN A C 1
ATOM 2292 O O . GLN A 1 284 ? 25.570 22.790 -3.912 1.00 72.62 284 GLN A O 1
ATOM 2297 N N . HIS A 1 285 ? 26.790 22.933 -2.025 1.00 74.38 285 HIS A N 1
ATOM 2298 C CA . HIS A 1 285 ? 26.234 21.725 -1.425 1.00 74.38 285 HIS A CA 1
ATOM 2299 C C . HIS A 1 285 ? 24.788 21.985 -0.993 1.00 74.38 285 HIS A C 1
ATOM 2301 O O . HIS A 1 285 ? 24.469 23.080 -0.542 1.00 74.38 285 HIS A O 1
ATOM 2307 N N . MET A 1 286 ? 23.923 20.979 -1.108 1.00 75.75 286 MET A N 1
ATOM 2308 C CA . MET A 1 286 ? 22.549 21.087 -0.627 1.00 75.75 286 MET A CA 1
ATOM 2309 C C . MET A 1 286 ? 22.530 21.268 0.900 1.00 75.75 286 MET A C 1
ATOM 2311 O O . MET A 1 286 ? 23.033 20.412 1.627 1.00 75.75 286 MET A O 1
ATOM 2315 N N . GLU A 1 287 ? 21.979 22.381 1.384 1.00 67.00 287 GLU A N 1
ATOM 2316 C CA . GLU A 1 287 ? 21.921 22.695 2.822 1.00 67.00 287 GLU A CA 1
ATOM 2317 C C . GLU A 1 287 ? 20.765 21.971 3.529 1.00 67.00 287 GLU A C 1
ATOM 2319 O O . GLU A 1 287 ? 20.918 21.492 4.651 1.00 67.00 287 GLU A O 1
ATOM 2324 N N . TYR A 1 288 ? 19.625 21.827 2.846 1.00 71.62 288 TYR A N 1
ATOM 2325 C CA . TYR A 1 288 ? 18.429 21.161 3.362 1.00 71.62 288 TYR A CA 1
ATOM 2326 C C . TYR A 1 288 ? 18.160 19.881 2.583 1.00 71.62 288 TYR A C 1
ATOM 2328 O O . TYR A 1 288 ? 17.835 19.926 1.400 1.00 71.62 288 TYR A O 1
ATOM 2336 N N . GLU A 1 289 ? 18.282 18.730 3.245 1.00 74.38 289 GLU A N 1
ATOM 2337 C CA . GLU A 1 289 ? 17.976 17.450 2.597 1.00 74.38 289 GLU A CA 1
ATOM 2338 C C . GLU A 1 289 ? 16.494 17.080 2.727 1.00 74.38 289 GLU A C 1
ATOM 2340 O O . GLU A 1 289 ? 15.926 17.293 3.806 1.00 74.38 289 GLU A O 1
ATOM 2345 N N . PRO A 1 290 ? 15.885 16.504 1.673 1.00 77.81 290 PRO A N 1
ATOM 2346 C CA . PRO A 1 290 ? 14.502 16.039 1.705 1.00 77.81 290 PRO A CA 1
ATOM 2347 C C . PRO A 1 290 ? 14.330 14.824 2.628 1.00 77.81 290 PRO A C 1
ATOM 2349 O O . PRO A 1 290 ? 15.295 14.115 2.938 1.00 77.81 290 PRO A O 1
ATOM 2352 N N . ASP A 1 291 ? 13.090 14.562 3.054 1.00 83.75 291 ASP A N 1
ATOM 2353 C CA . ASP A 1 291 ? 12.764 13.316 3.749 1.00 83.75 291 ASP A CA 1
ATOM 2354 C C . ASP A 1 291 ? 12.769 12.153 2.761 1.00 83.75 291 ASP A C 1
ATOM 2356 O O . ASP A 1 291 ? 11.944 12.081 1.858 1.00 83.75 291 ASP A O 1
ATOM 2360 N N . TRP A 1 292 ? 13.691 11.218 2.945 1.00 86.56 292 TRP A N 1
ATOM 2361 C CA . TRP A 1 292 ? 13.754 10.002 2.140 1.00 86.56 292 TRP A CA 1
ATOM 2362 C C . TRP A 1 292 ? 13.184 8.785 2.887 1.00 86.56 292 TRP A C 1
ATOM 2364 O O . TRP A 1 292 ? 12.833 7.776 2.270 1.00 86.56 292 TRP A O 1
ATOM 2374 N N . GLU A 1 293 ? 13.070 8.856 4.217 1.00 88.94 293 GLU A N 1
ATOM 2375 C CA . GLU A 1 293 ? 12.708 7.706 5.047 1.00 88.94 293 GLU A CA 1
ATOM 2376 C C . GLU A 1 293 ? 11.227 7.359 4.917 1.00 88.94 293 GLU A C 1
ATOM 2378 O O . GLU A 1 293 ? 10.877 6.181 4.813 1.00 88.94 293 GLU A O 1
ATOM 2383 N N . SER A 1 294 ? 10.333 8.354 4.916 1.00 88.94 294 SER A N 1
ATOM 2384 C CA . SER A 1 294 ? 8.885 8.108 4.815 1.00 88.94 294 SER A CA 1
ATOM 2385 C C . SER A 1 294 ? 8.508 7.421 3.500 1.00 88.94 294 SER A C 1
ATOM 2387 O O . SER A 1 294 ? 7.746 6.447 3.509 1.00 88.94 294 SER A O 1
ATOM 2389 N N . ALA A 1 295 ? 9.101 7.870 2.391 1.00 88.69 295 ALA A N 1
ATOM 2390 C CA . ALA A 1 295 ? 8.933 7.304 1.056 1.00 88.69 295 ALA A CA 1
ATOM 2391 C C . ALA A 1 295 ? 9.364 5.829 0.983 1.00 88.69 295 ALA A C 1
ATOM 2393 O O . ALA A 1 295 ? 8.608 4.968 0.514 1.00 88.69 295 ALA A O 1
ATOM 2394 N N . PHE A 1 296 ? 10.555 5.508 1.501 1.00 89.69 296 PHE A N 1
ATOM 2395 C CA . PHE A 1 296 ? 11.065 4.135 1.528 1.00 89.69 296 PHE A CA 1
ATOM 2396 C C . PHE A 1 296 ? 10.294 3.234 2.496 1.00 89.69 296 PHE A C 1
ATOM 2398 O O . PHE A 1 296 ? 9.995 2.088 2.160 1.00 89.69 296 PHE A O 1
ATOM 2405 N N . ASN A 1 297 ? 9.903 3.742 3.668 1.00 89.88 297 ASN A N 1
ATOM 2406 C CA . ASN A 1 297 ? 9.067 3.002 4.613 1.00 89.88 297 ASN A CA 1
ATOM 2407 C C . ASN A 1 297 ? 7.707 2.634 4.005 1.00 89.88 297 ASN A C 1
ATOM 2409 O O . ASN A 1 297 ? 7.208 1.529 4.231 1.00 89.88 297 ASN A O 1
ATOM 2413 N N . LEU A 1 298 ? 7.116 3.532 3.211 1.00 91.50 298 LEU A N 1
ATOM 2414 C CA . LEU A 1 298 ? 5.901 3.235 2.461 1.00 91.50 298 LEU A CA 1
ATOM 2415 C C . LEU A 1 298 ? 6.144 2.141 1.409 1.00 91.50 298 LEU A C 1
ATOM 2417 O O . LEU A 1 298 ? 5.377 1.180 1.357 1.00 91.50 298 LEU A O 1
ATOM 2421 N N . HIS A 1 299 ? 7.230 2.234 0.633 1.00 90.19 299 HIS A N 1
ATOM 2422 C CA . HIS A 1 299 ? 7.619 1.200 -0.337 1.00 90.19 299 HIS A CA 1
ATOM 2423 C C . HIS A 1 299 ? 7.791 -0.175 0.319 1.00 90.19 299 HIS A C 1
ATOM 2425 O O . HIS A 1 299 ? 7.225 -1.152 -0.163 1.00 90.19 299 HIS A O 1
ATOM 2431 N N . LEU A 1 300 ? 8.508 -0.256 1.443 1.00 90.56 300 LEU A N 1
ATOM 2432 C CA . LEU A 1 300 ? 8.739 -1.503 2.181 1.00 90.56 300 LEU A CA 1
ATOM 2433 C C . LEU A 1 300 ? 7.431 -2.181 2.605 1.00 90.56 300 LEU A C 1
ATOM 2435 O O . LEU A 1 300 ? 7.299 -3.401 2.515 1.00 90.56 300 LEU A O 1
ATOM 2439 N N . LYS A 1 301 ? 6.448 -1.396 3.057 1.00 91.00 301 LYS A N 1
ATOM 2440 C CA . LYS A 1 301 ? 5.131 -1.922 3.442 1.00 91.00 301 LYS A CA 1
ATOM 2441 C C . LYS A 1 301 ? 4.307 -2.349 2.229 1.00 91.00 301 LYS A C 1
ATOM 2443 O O . LYS A 1 301 ? 3.600 -3.352 2.297 1.00 91.00 301 LYS A O 1
ATOM 2448 N N . LEU A 1 302 ? 4.418 -1.618 1.122 1.00 93.25 302 LEU A N 1
ATOM 2449 C CA . LEU A 1 302 ? 3.674 -1.879 -0.107 1.00 93.25 302 LEU A CA 1
ATOM 2450 C C . LEU A 1 302 ? 4.247 -3.048 -0.922 1.00 93.25 302 LEU A C 1
ATOM 2452 O O . LEU A 1 302 ? 3.487 -3.746 -1.585 1.00 93.25 302 LEU A O 1
ATOM 2456 N N . ALA A 1 303 ? 5.552 -3.313 -0.824 1.00 91.94 303 ALA A N 1
ATOM 2457 C CA . ALA A 1 303 ? 6.249 -4.386 -1.536 1.00 91.94 303 ALA A CA 1
ATOM 2458 C C . ALA A 1 303 ? 5.560 -5.749 -1.361 1.00 91.94 303 ALA A C 1
ATOM 2460 O O . ALA A 1 303 ? 5.263 -6.433 -2.337 1.00 91.94 303 ALA A O 1
ATOM 2461 N N . GLY A 1 304 ? 5.210 -6.109 -0.120 1.00 92.50 304 GLY A N 1
ATOM 2462 C CA . GLY A 1 304 ? 4.511 -7.365 0.163 1.00 92.50 304 GLY A CA 1
ATOM 2463 C C . GLY A 1 304 ? 3.097 -7.433 -0.423 1.00 92.50 304 GLY A C 1
ATOM 2464 O O . GLY A 1 304 ? 2.647 -8.507 -0.803 1.00 92.50 304 GLY A O 1
ATOM 2465 N N . VAL A 1 305 ? 2.399 -6.299 -0.516 1.00 95.81 305 VAL A N 1
ATOM 2466 C CA . VAL A 1 305 ? 1.074 -6.215 -1.152 1.00 95.81 305 VAL A CA 1
ATOM 2467 C C . VAL A 1 305 ? 1.199 -6.368 -2.668 1.00 95.81 305 VAL A C 1
ATOM 2469 O O . VAL A 1 305 ? 0.436 -7.120 -3.266 1.00 95.81 305 VAL A O 1
ATOM 2472 N N . VAL A 1 306 ? 2.165 -5.682 -3.285 1.00 96.00 306 VAL A N 1
ATOM 2473 C CA . VAL A 1 306 ? 2.410 -5.727 -4.735 1.00 96.00 306 VAL A CA 1
ATOM 2474 C C . VAL A 1 306 ? 2.790 -7.135 -5.183 1.00 96.00 306 VAL A C 1
ATOM 2476 O O . VAL A 1 306 ? 2.203 -7.628 -6.143 1.00 96.00 306 VAL A O 1
ATOM 2479 N N . ALA A 1 307 ? 3.686 -7.809 -4.456 1.00 95.38 307 ALA A N 1
ATOM 2480 C CA . ALA A 1 307 ? 4.059 -9.194 -4.737 1.00 95.38 307 ALA A CA 1
ATOM 2481 C C . ALA A 1 307 ? 2.838 -10.130 -4.717 1.00 95.38 307 ALA A C 1
ATOM 2483 O O . ALA A 1 307 ? 2.593 -10.843 -5.686 1.00 95.38 307 ALA A O 1
ATOM 2484 N N . LEU A 1 308 ? 2.001 -10.049 -3.674 1.00 97.00 308 LEU A N 1
ATOM 2485 C CA . LEU A 1 308 ? 0.782 -10.860 -3.594 1.00 97.00 308 LEU A CA 1
ATOM 2486 C C . LEU A 1 308 ? -0.212 -10.525 -4.713 1.00 97.00 308 LEU A C 1
ATOM 2488 O O . LEU A 1 308 ? -0.879 -11.411 -5.231 1.00 97.00 308 LEU A O 1
ATOM 2492 N N . ILE A 1 309 ? -0.324 -9.261 -5.121 1.00 97.62 309 ILE A N 1
ATOM 2493 C CA . ILE A 1 309 ? -1.188 -8.878 -6.244 1.00 97.62 309 ILE A CA 1
ATOM 2494 C C . ILE A 1 309 ? -0.691 -9.470 -7.560 1.00 97.62 309 ILE A C 1
ATOM 2496 O O . ILE A 1 309 ? -1.508 -9.935 -8.354 1.00 97.62 309 ILE A O 1
ATOM 2500 N N . ILE A 1 310 ? 0.624 -9.493 -7.780 1.00 98.00 310 ILE A N 1
ATOM 2501 C CA . ILE A 1 310 ? 1.224 -10.168 -8.933 1.00 98.00 310 ILE A CA 1
ATOM 2502 C C . ILE A 1 310 ? 0.886 -11.665 -8.893 1.00 98.00 310 ILE A C 1
ATOM 2504 O O . ILE A 1 310 ? 0.420 -12.192 -9.903 1.00 98.00 310 ILE A O 1
ATOM 2508 N N . ASP A 1 311 ? 1.018 -12.317 -7.733 1.00 97.50 311 ASP A N 1
ATOM 2509 C CA . ASP A 1 311 ? 0.668 -13.733 -7.564 1.00 97.50 311 ASP A CA 1
ATOM 2510 C C . ASP A 1 311 ? -0.812 -13.999 -7.873 1.00 97.50 311 ASP A C 1
ATOM 2512 O O . ASP A 1 311 ? -1.133 -14.939 -8.597 1.00 97.50 311 ASP A O 1
ATOM 2516 N N . TRP A 1 312 ? -1.726 -13.148 -7.391 1.00 97.69 312 TRP A N 1
ATOM 2517 C CA . TRP A 1 312 ? -3.154 -13.244 -7.716 1.00 97.69 312 TRP A CA 1
ATOM 2518 C C . TRP A 1 312 ? -3.394 -13.119 -9.217 1.00 97.69 312 TRP A C 1
ATOM 2520 O O . TRP A 1 312 ? -4.044 -13.986 -9.803 1.00 97.69 312 TRP A O 1
ATOM 2530 N N . CYS A 1 313 ? -2.840 -12.082 -9.849 1.00 98.19 313 CYS A N 1
ATOM 2531 C CA . CYS A 1 313 ? -2.945 -11.884 -11.291 1.00 98.19 313 CYS A CA 1
ATOM 2532 C C . CYS A 1 313 ? -2.408 -13.090 -12.068 1.00 98.19 313 CYS A C 1
ATOM 2534 O O . CYS A 1 313 ? -3.017 -13.496 -13.050 1.00 98.19 313 CYS A O 1
ATOM 2536 N N . ALA A 1 314 ? -1.315 -13.706 -11.614 1.00 97.69 314 ALA A N 1
ATOM 2537 C CA . ALA A 1 314 ? -0.694 -14.844 -12.282 1.00 97.69 314 ALA A CA 1
ATOM 2538 C C . ALA A 1 314 ? -1.574 -16.107 -12.322 1.00 97.69 314 ALA A C 1
ATOM 2540 O O . ALA A 1 314 ? -1.315 -16.984 -13.146 1.00 97.69 314 ALA A O 1
ATOM 2541 N N . THR A 1 315 ? -2.592 -16.226 -11.463 1.00 97.44 315 THR A N 1
ATOM 2542 C CA . THR A 1 315 ? -3.440 -17.433 -11.387 1.00 97.44 315 THR A CA 1
ATOM 2543 C C . THR A 1 315 ? -4.599 -17.478 -12.383 1.00 97.44 315 THR A C 1
ATOM 2545 O O . THR A 1 315 ? -5.122 -18.560 -12.633 1.00 97.44 315 THR A O 1
ATOM 2548 N N . ASP A 1 316 ? -5.001 -16.351 -12.977 1.00 97.94 316 ASP A N 1
ATOM 2549 C CA . ASP A 1 316 ? -6.143 -16.292 -13.901 1.00 97.94 316 ASP A CA 1
ATOM 2550 C C . ASP A 1 316 ? -5.833 -15.433 -15.125 1.00 97.94 316 ASP A C 1
ATOM 2552 O O . ASP A 1 316 ? -5.474 -14.260 -15.016 1.00 97.94 316 ASP A O 1
ATOM 2556 N N . ARG A 1 317 ? -6.025 -16.021 -16.312 1.00 97.44 317 ARG A N 1
ATOM 2557 C CA . ARG A 1 317 ? -5.723 -15.383 -17.598 1.00 97.44 317 ARG A CA 1
ATOM 2558 C C . ARG A 1 317 ? -6.463 -14.059 -17.788 1.00 97.44 317 ARG A C 1
ATOM 2560 O O . ARG A 1 317 ? -5.871 -13.087 -18.248 1.00 97.44 317 ARG A O 1
ATOM 2567 N N . VAL A 1 318 ? -7.752 -14.001 -17.446 1.00 97.31 318 VAL A N 1
ATOM 2568 C CA . VAL A 1 318 ? -8.584 -12.803 -17.659 1.00 97.31 318 VAL A CA 1
ATOM 2569 C C . VAL A 1 318 ? -8.141 -11.678 -16.731 1.00 97.31 318 VAL A C 1
ATOM 2571 O O . VAL A 1 318 ? -8.052 -10.522 -17.154 1.00 97.31 318 VAL A O 1
ATOM 2574 N N . VAL A 1 319 ? -7.851 -12.009 -15.473 1.00 98.06 319 VAL A N 1
ATOM 2575 C CA . VAL A 1 319 ? -7.337 -11.054 -14.489 1.00 98.06 319 VAL A CA 1
ATOM 2576 C C . VAL A 1 319 ? -5.972 -10.527 -14.918 1.00 98.06 319 VAL A C 1
ATOM 2578 O O . VAL A 1 319 ? -5.806 -9.308 -14.957 1.00 98.06 319 VAL A O 1
ATOM 2581 N N . LEU A 1 320 ? -5.038 -11.401 -15.314 1.00 98.44 320 LEU A N 1
ATOM 2582 C CA . LEU A 1 320 ? -3.713 -10.998 -15.792 1.00 98.44 320 LEU A CA 1
ATOM 2583 C C . LEU A 1 320 ? -3.808 -10.038 -16.977 1.00 98.44 320 LEU A C 1
ATOM 2585 O O . LEU A 1 320 ? -3.167 -8.988 -16.964 1.00 98.44 320 LEU A O 1
ATOM 2589 N N . ILE A 1 321 ? -4.646 -10.358 -17.970 1.00 97.50 321 ILE A N 1
ATOM 2590 C CA . ILE A 1 321 ? -4.828 -9.518 -19.158 1.00 97.50 321 ILE A CA 1
ATOM 2591 C C . ILE A 1 321 ? -5.307 -8.120 -18.766 1.00 97.50 321 ILE A C 1
ATOM 2593 O O . ILE A 1 321 ? -4.718 -7.113 -19.166 1.00 97.50 321 ILE A O 1
ATOM 2597 N N . LYS A 1 322 ? -6.369 -8.050 -17.955 1.00 97.19 322 LYS A N 1
ATOM 2598 C CA . LYS A 1 322 ? -6.956 -6.776 -17.525 1.00 97.19 322 LYS A CA 1
ATOM 2599 C C . LYS A 1 322 ? -5.989 -5.976 -16.651 1.00 97.19 322 LYS A C 1
ATOM 2601 O O . LYS A 1 322 ? -5.882 -4.765 -16.835 1.00 97.19 322 LYS A O 1
ATOM 2606 N N . ALA A 1 323 ? -5.262 -6.636 -15.753 1.00 98.12 323 ALA A N 1
ATOM 2607 C CA . ALA A 1 323 ? -4.276 -6.008 -14.882 1.00 98.12 323 ALA A CA 1
ATOM 2608 C C . ALA A 1 323 ? -3.075 -5.453 -15.664 1.00 98.12 323 ALA A C 1
ATOM 2610 O O . ALA A 1 323 ? -2.672 -4.307 -15.450 1.00 98.12 323 ALA A O 1
ATOM 2611 N N . TYR A 1 324 ? -2.545 -6.226 -16.615 1.00 97.75 324 TYR A N 1
ATOM 2612 C CA . TYR A 1 324 ? -1.431 -5.812 -17.468 1.00 97.75 324 TYR A CA 1
ATOM 2613 C C . TYR A 1 324 ? -1.826 -4.622 -18.352 1.00 97.75 324 TYR A C 1
ATOM 2615 O O . TYR A 1 324 ? -1.153 -3.590 -18.340 1.00 97.75 324 TYR A O 1
ATOM 2623 N N . ARG A 1 325 ? -2.985 -4.703 -19.025 1.00 95.31 325 ARG A N 1
ATOM 2624 C CA . ARG A 1 325 ? -3.538 -3.613 -19.850 1.00 95.31 325 ARG A CA 1
ATOM 2625 C C . ARG A 1 325 ? -3.775 -2.338 -19.029 1.00 95.31 325 ARG A C 1
ATOM 2627 O O . ARG A 1 325 ? -3.410 -1.248 -19.464 1.00 95.31 325 ARG A O 1
ATOM 2634 N N . ALA A 1 326 ? -4.352 -2.456 -17.831 1.00 95.88 326 ALA A N 1
ATOM 2635 C CA . ALA A 1 326 ? -4.588 -1.308 -16.954 1.00 95.88 326 ALA A CA 1
ATOM 2636 C C . ALA A 1 326 ? -3.278 -0.666 -16.463 1.00 95.88 326 ALA A C 1
ATOM 2638 O O . ALA A 1 326 ? -3.177 0.560 -16.424 1.00 95.88 326 ALA A O 1
ATOM 2639 N N . THR A 1 327 ? -2.262 -1.477 -16.153 1.00 97.12 327 THR A N 1
ATOM 2640 C CA . THR A 1 327 ? -0.925 -0.990 -15.774 1.00 97.12 327 THR A CA 1
ATOM 2641 C C . THR A 1 327 ? -0.261 -0.232 -16.924 1.00 97.12 327 THR A C 1
ATOM 2643 O O . THR A 1 327 ? 0.216 0.883 -16.720 1.00 97.12 327 THR A O 1
ATOM 2646 N N . LEU A 1 328 ? -0.290 -0.780 -18.147 1.00 94.69 328 LEU A N 1
ATOM 2647 C CA . LEU A 1 328 ? 0.230 -0.104 -19.344 1.00 94.69 328 LEU A CA 1
ATOM 2648 C C . LEU A 1 328 ? -0.466 1.237 -19.594 1.00 94.69 328 LEU A C 1
ATOM 2650 O O . LEU A 1 328 ? 0.193 2.226 -19.914 1.00 94.69 328 LEU A O 1
ATOM 2654 N N . LYS A 1 329 ? -1.791 1.286 -19.421 1.00 92.56 329 LYS A N 1
ATOM 2655 C CA . LYS A 1 329 ? -2.566 2.523 -19.547 1.00 92.56 329 LYS A CA 1
ATOM 2656 C C . LYS A 1 329 ? -2.116 3.577 -18.533 1.00 92.56 329 LYS A C 1
ATOM 2658 O O . LYS A 1 329 ? -1.843 4.710 -18.911 1.00 92.56 329 LYS A O 1
ATOM 2663 N N . LYS A 1 330 ? -1.977 3.197 -17.260 1.00 93.25 330 LYS A N 1
ATOM 2664 C CA . LYS A 1 330 ? -1.535 4.109 -16.191 1.00 93.25 330 LYS A CA 1
ATOM 2665 C C . LYS A 1 330 ? -0.096 4.587 -16.366 1.00 93.25 330 LYS A C 1
ATOM 2667 O O . LYS A 1 330 ? 0.204 5.722 -16.008 1.00 93.25 330 LYS A O 1
ATOM 2672 N N . LEU A 1 331 ? 0.780 3.753 -16.925 1.00 91.25 331 LEU A N 1
ATOM 2673 C CA . LEU A 1 331 ? 2.144 4.150 -17.275 1.00 91.25 331 LEU A CA 1
ATOM 2674 C C . LEU A 1 331 ? 2.169 5.196 -18.386 1.00 91.25 331 LEU A C 1
ATOM 2676 O O . LEU A 1 331 ? 2.842 6.210 -18.231 1.00 91.25 331 LEU A O 1
ATOM 2680 N N . HIS A 1 332 ? 1.396 4.980 -19.451 1.00 88.19 332 HIS A N 1
ATOM 2681 C CA . HIS A 1 332 ? 1.257 5.954 -20.531 1.00 88.19 332 HIS A CA 1
ATOM 2682 C C . HIS A 1 332 ? 0.746 7.304 -20.001 1.00 88.19 332 HIS A C 1
ATOM 2684 O O . HIS A 1 332 ? 1.382 8.329 -20.222 1.00 88.19 332 HIS A O 1
ATOM 2690 N N . GLU A 1 333 ? -0.329 7.294 -19.203 1.00 87.44 333 GLU A N 1
ATOM 2691 C CA . GLU A 1 333 ? -0.875 8.501 -18.561 1.00 87.44 333 GLU A CA 1
ATOM 2692 C C . GLU A 1 333 ? 0.170 9.222 -17.688 1.00 87.44 333 GLU A C 1
ATOM 2694 O O . GLU A 1 333 ? 0.315 10.441 -17.765 1.00 87.44 333 GLU A O 1
ATOM 2699 N N . ALA A 1 334 ? 0.930 8.482 -16.872 1.00 83.62 334 ALA A N 1
ATOM 2700 C CA . ALA A 1 334 ? 1.945 9.062 -15.993 1.00 83.62 334 ALA A CA 1
ATOM 2701 C C . ALA A 1 334 ? 3.102 9.721 -16.764 1.00 83.62 334 ALA A C 1
ATOM 2703 O O . ALA A 1 334 ? 3.689 10.687 -16.277 1.00 83.62 334 ALA A O 1
ATOM 2704 N N . GLN A 1 335 ? 3.430 9.213 -17.951 1.00 75.38 335 GLN A N 1
ATOM 2705 C CA . GLN A 1 335 ? 4.490 9.751 -18.803 1.00 75.38 335 GLN A CA 1
ATOM 2706 C C . GLN A 1 335 ? 4.040 10.992 -19.577 1.00 75.38 335 GLN A C 1
ATOM 2708 O O . GLN A 1 335 ? 4.835 11.913 -19.744 1.00 75.38 335 GLN A O 1
ATOM 2713 N N . SER A 1 336 ? 2.769 11.060 -19.983 1.00 62.66 336 SER A N 1
ATOM 2714 C CA . SER A 1 336 ? 2.198 12.256 -20.615 1.00 62.66 336 SER A CA 1
ATOM 2715 C C . SER A 1 336 ? 2.150 13.457 -19.665 1.00 62.66 336 SER A C 1
ATOM 2717 O O . SER A 1 336 ? 2.354 14.584 -20.099 1.00 62.66 336 SER A O 1
ATOM 2719 N N . ILE A 1 337 ? 1.913 13.226 -18.368 1.00 55.72 337 ILE A N 1
ATOM 2720 C CA . ILE A 1 337 ? 1.843 14.296 -17.357 1.00 55.72 337 ILE A CA 1
ATOM 2721 C C . ILE A 1 337 ? 3.235 14.883 -17.067 1.00 55.72 337 ILE A C 1
ATOM 2723 O O . ILE A 1 337 ? 3.369 16.095 -16.943 1.00 55.72 337 ILE A O 1
ATOM 2727 N N . GLY A 1 338 ? 4.282 14.050 -17.014 1.00 45.94 338 GLY A N 1
ATOM 2728 C CA . GLY A 1 338 ? 5.657 14.500 -16.748 1.00 45.94 338 GLY A CA 1
ATOM 2729 C C . GLY A 1 338 ? 6.356 15.212 -17.916 1.00 45.94 338 GLY A C 1
ATOM 2730 O O . GLY A 1 338 ? 7.463 15.711 -17.738 1.00 45.94 338 GLY A O 1
ATOM 2731 N N . ALA A 1 339 ? 5.746 15.244 -19.106 1.00 39.53 339 ALA A N 1
ATOM 2732 C CA . ALA A 1 339 ? 6.277 15.930 -20.287 1.00 39.53 339 ALA A CA 1
ATOM 2733 C C . ALA A 1 339 ? 5.795 17.389 -20.418 1.00 39.53 339 ALA A C 1
ATOM 2735 O O . ALA A 1 339 ? 6.304 18.121 -21.265 1.00 39.53 339 ALA A O 1
ATOM 2736 N N . ALA A 1 340 ? 4.834 17.827 -19.597 1.00 35.09 340 ALA A N 1
ATOM 2737 C CA . ALA A 1 340 ? 4.338 19.197 -19.628 1.00 35.09 340 ALA A CA 1
ATOM 2738 C C . ALA A 1 340 ? 5.314 20.132 -18.896 1.00 35.09 340 ALA A C 1
ATOM 2740 O O . ALA A 1 340 ? 5.296 20.238 -17.671 1.00 35.09 340 ALA A O 1
ATOM 2741 N N . GLN A 1 341 ? 6.167 20.832 -19.646 1.00 34.09 341 GLN A N 1
ATOM 2742 C CA . GLN A 1 341 ? 6.831 22.019 -19.111 1.00 34.09 341 GLN A CA 1
ATOM 2743 C C . GLN A 1 341 ? 5.775 23.097 -18.792 1.00 34.09 341 GLN A C 1
ATOM 2745 O O . GLN A 1 341 ? 4.766 23.190 -19.503 1.00 34.09 341 GLN A O 1
ATOM 2750 N N . PRO A 1 342 ? 5.973 23.939 -17.757 1.00 29.42 342 PRO A N 1
ATOM 2751 C CA . PRO A 1 342 ? 5.078 25.058 -17.493 1.00 29.42 342 PRO A CA 1
ATOM 2752 C C . PRO A 1 342 ? 5.199 26.071 -18.643 1.00 29.42 342 PRO A C 1
ATOM 2754 O O . PRO A 1 342 ? 6.136 26.862 -18.678 1.00 29.42 342 PRO A O 1
ATOM 2757 N N . GLY A 1 343 ? 4.278 26.010 -19.609 1.00 37.88 343 GLY A N 1
ATOM 2758 C CA . GLY A 1 343 ? 4.252 26.903 -20.775 1.00 37.88 343 GLY A CA 1
ATOM 2759 C C . GLY A 1 343 ? 3.620 26.320 -22.045 1.00 37.88 343 GLY A C 1
ATOM 2760 O O . GLY A 1 343 ? 3.145 27.089 -22.870 1.00 37.88 343 GLY A O 1
ATOM 2761 N N . GLU A 1 344 ? 3.533 24.992 -22.188 1.00 34.69 344 GLU A N 1
ATOM 2762 C CA . GLU A 1 344 ? 3.036 24.330 -23.416 1.00 34.69 344 GLU A CA 1
ATOM 2763 C C . GLU A 1 344 ? 1.831 23.408 -23.143 1.00 34.69 344 GLU A C 1
ATOM 2765 O O . GLU A 1 344 ? 1.748 22.270 -23.603 1.00 34.69 344 GLU A O 1
ATOM 2770 N N . ALA A 1 345 ? 0.869 23.883 -22.350 1.00 32.00 345 ALA A N 1
ATOM 2771 C CA . ALA A 1 345 ? -0.254 23.075 -21.863 1.00 32.00 345 ALA A CA 1
ATOM 2772 C C . ALA A 1 345 ? -1.379 22.798 -22.890 1.00 32.00 345 ALA A C 1
ATOM 2774 O O . ALA A 1 345 ? -2.450 22.338 -22.492 1.00 32.00 345 ALA A O 1
ATOM 2775 N N . GLU A 1 346 ? -1.180 23.033 -24.193 1.00 30.89 346 GLU A N 1
ATOM 2776 C CA . GLU A 1 346 ? -2.263 22.906 -25.190 1.00 30.89 346 GLU A CA 1
ATOM 2777 C C . GLU A 1 346 ? -2.149 21.731 -26.177 1.00 30.89 346 GLU A C 1
ATOM 2779 O O . GLU A 1 346 ? -3.128 21.416 -26.852 1.00 30.89 346 GLU A O 1
ATOM 2784 N N . ALA A 1 347 ? -1.054 20.965 -26.200 1.00 31.20 347 ALA A N 1
ATOM 2785 C CA . ALA A 1 347 ? -0.966 19.779 -27.061 1.00 31.20 347 ALA A CA 1
ATOM 2786 C C . ALA A 1 347 ? -1.372 18.488 -26.320 1.00 31.20 347 ALA A C 1
ATOM 2788 O O . ALA A 1 347 ? -0.541 17.659 -25.940 1.00 31.20 347 ALA A O 1
ATOM 2789 N N . LYS A 1 348 ? -2.683 18.282 -26.128 1.00 35.16 348 LYS A N 1
ATOM 2790 C CA . LYS A 1 348 ? -3.235 16.959 -25.779 1.00 35.16 348 LYS A CA 1
ATOM 2791 C C . LYS A 1 348 ? -2.871 15.959 -26.886 1.00 35.16 348 LYS A C 1
ATOM 2793 O O . LYS A 1 348 ? -3.462 15.998 -27.958 1.00 35.16 348 LYS A O 1
ATOM 2798 N N . GLY A 1 349 ? -1.929 15.054 -26.609 1.00 35.22 349 GLY A N 1
ATOM 2799 C CA . GLY A 1 349 ? -1.577 13.938 -27.499 1.00 35.22 349 GLY A CA 1
ATOM 2800 C C . GLY A 1 349 ? -0.145 13.925 -28.041 1.00 35.22 349 GLY A C 1
ATOM 2801 O O . GLY A 1 349 ? 0.090 13.287 -29.062 1.00 35.22 349 GLY A O 1
ATOM 2802 N N . SER A 1 350 ? 0.813 14.601 -27.397 1.00 37.62 350 SER A N 1
ATOM 2803 C CA . SER A 1 350 ? 2.219 14.533 -27.819 1.00 37.62 350 SER A CA 1
ATOM 2804 C C . SER A 1 350 ? 2.775 13.109 -27.663 1.00 37.62 350 SER A C 1
ATOM 2806 O O . SER A 1 350 ? 3.029 12.625 -26.557 1.00 37.62 350 SER A O 1
ATOM 2808 N N . VAL A 1 351 ? 2.924 12.415 -28.794 1.00 49.44 351 VAL A N 1
ATOM 2809 C CA . VAL A 1 351 ? 3.781 11.235 -28.930 1.00 49.44 351 VAL A CA 1
ATOM 2810 C C . VAL A 1 351 ? 5.183 11.673 -28.526 1.00 49.44 351 VAL A C 1
ATOM 2812 O O . VAL A 1 351 ? 5.664 12.686 -29.020 1.00 49.44 351 VAL A O 1
ATOM 2815 N N . VAL A 1 352 ? 5.843 10.941 -27.629 1.00 55.72 352 VAL A N 1
ATOM 2816 C CA . VAL A 1 352 ? 7.240 11.222 -27.277 1.00 55.72 352 VAL A CA 1
ATOM 2817 C C . VAL A 1 352 ? 8.087 11.046 -28.543 1.00 55.72 352 VAL A C 1
ATOM 2819 O O . VAL A 1 352 ? 8.424 9.922 -28.909 1.00 55.72 352 VAL A O 1
ATOM 2822 N N . VAL A 1 353 ? 8.376 12.143 -29.243 1.00 58.78 353 VAL A N 1
ATOM 2823 C CA . VAL A 1 353 ? 9.184 12.129 -30.465 1.00 58.78 353 VAL A CA 1
ATOM 2824 C C . VAL A 1 353 ? 10.641 11.948 -30.050 1.00 58.78 353 VAL A C 1
ATOM 2826 O O . VAL A 1 353 ? 11.214 12.795 -29.365 1.00 58.78 353 VAL A O 1
ATOM 2829 N N . GLY A 1 354 ? 11.221 10.802 -30.405 1.00 70.88 354 GLY A N 1
ATOM 2830 C CA . GLY A 1 354 ? 12.649 10.560 -30.237 1.00 70.88 354 GLY A CA 1
ATOM 2831 C C . GLY A 1 354 ? 13.460 11.331 -31.279 1.00 70.88 354 GLY A C 1
ATOM 2832 O O . GLY A 1 354 ? 13.043 11.440 -32.429 1.00 70.88 354 GLY A O 1
ATOM 2833 N N . GLU A 1 355 ? 14.622 11.846 -30.889 1.00 83.12 355 GLU A N 1
ATOM 2834 C CA . GLU A 1 355 ? 15.617 12.363 -31.832 1.00 83.12 355 GLU A CA 1
ATOM 2835 C C . GLU A 1 355 ? 16.358 11.173 -32.457 1.00 83.12 355 GLU A C 1
ATOM 2837 O O . GLU A 1 355 ? 16.697 10.211 -31.760 1.00 83.12 355 GLU A O 1
ATOM 2842 N N . ALA A 1 356 ? 16.596 11.216 -33.768 1.00 87.56 356 ALA A N 1
ATOM 2843 C CA . ALA A 1 356 ? 17.400 10.200 -34.435 1.00 87.56 356 ALA A CA 1
ATOM 2844 C C . ALA A 1 356 ? 18.845 10.285 -33.925 1.00 87.56 356 ALA A C 1
ATOM 2846 O O . ALA A 1 356 ? 19.484 11.334 -34.012 1.00 87.56 356 ALA A O 1
ATOM 2847 N N . VAL A 1 357 ? 19.341 9.185 -33.363 1.00 88.62 357 VAL A N 1
ATOM 2848 C CA . VAL A 1 357 ? 20.723 9.046 -32.903 1.00 88.62 357 VAL A CA 1
ATOM 2849 C C . VAL A 1 357 ? 21.389 7.971 -33.739 1.00 88.62 357 VAL A C 1
ATOM 2851 O O . VAL A 1 357 ? 20.891 6.848 -33.802 1.00 88.62 357 VAL A O 1
ATOM 2854 N N . GLU A 1 358 ? 22.515 8.322 -34.349 1.00 89.38 358 GLU A N 1
ATOM 2855 C CA . GLU A 1 358 ? 23.304 7.435 -35.200 1.00 89.38 358 GLU A CA 1
ATOM 2856 C C . GLU A 1 358 ? 24.577 6.992 -34.474 1.00 89.38 358 GLU A C 1
ATOM 2858 O O . GLU A 1 358 ? 25.265 7.794 -33.834 1.00 89.38 358 GLU A O 1
ATOM 2863 N N . VAL A 1 359 ? 24.880 5.698 -34.560 1.00 85.88 359 VAL A N 1
ATOM 2864 C CA . VAL A 1 359 ? 26.115 5.092 -34.057 1.00 85.88 359 VAL A CA 1
ATOM 2865 C C . VAL A 1 359 ? 26.586 4.075 -35.093 1.00 85.88 359 VAL A C 1
ATOM 2867 O O . VAL A 1 359 ? 25.948 3.041 -35.285 1.00 85.88 359 VAL A O 1
ATOM 2870 N N . GLY A 1 360 ? 27.708 4.363 -35.755 1.00 85.12 360 GLY A N 1
ATOM 2871 C CA . GLY A 1 360 ? 28.175 3.545 -36.877 1.00 85.12 360 GLY A CA 1
ATOM 2872 C C . GLY A 1 360 ? 27.166 3.570 -38.027 1.00 85.12 360 GLY A C 1
ATOM 2873 O O . GLY A 1 360 ? 26.749 4.643 -38.450 1.00 85.12 360 GLY A O 1
ATOM 2874 N N . GLU A 1 361 ? 26.759 2.393 -38.501 1.00 86.88 361 GLU A N 1
ATOM 2875 C CA . GLU A 1 361 ? 25.775 2.222 -39.585 1.00 86.88 361 GLU A CA 1
ATOM 2876 C C . GLU A 1 361 ? 24.326 2.070 -39.080 1.00 86.88 361 GLU A C 1
ATOM 2878 O O . GLU A 1 361 ? 23.407 1.821 -39.861 1.00 86.88 361 GLU A O 1
ATOM 2883 N N . HIS A 1 362 ? 24.103 2.206 -37.770 1.00 91.38 362 HIS A N 1
ATOM 2884 C CA . HIS A 1 362 ? 22.808 1.979 -37.134 1.00 91.38 362 HIS A CA 1
ATOM 2885 C C . HIS A 1 362 ? 22.218 3.278 -36.576 1.00 91.38 362 HIS A C 1
ATOM 2887 O O . HIS A 1 362 ? 22.942 4.157 -36.101 1.00 91.38 362 HIS A O 1
ATOM 2893 N N . SER A 1 363 ? 20.886 3.385 -36.578 1.00 91.56 363 SER A N 1
ATOM 2894 C CA . SER A 1 363 ? 20.163 4.538 -36.039 1.00 91.56 363 SER A CA 1
ATOM 2895 C C . SER A 1 363 ? 18.968 4.118 -35.183 1.00 91.56 363 SER A C 1
ATOM 2897 O O . SER A 1 363 ? 18.347 3.083 -35.418 1.00 91.56 363 SER A O 1
ATOM 2899 N N . ALA A 1 364 ? 18.650 4.916 -34.161 1.00 91.94 364 ALA A N 1
ATOM 2900 C CA . ALA A 1 364 ? 17.488 4.697 -33.299 1.00 91.94 364 ALA A CA 1
ATOM 2901 C C . ALA A 1 364 ? 16.845 6.020 -32.862 1.00 91.94 364 ALA A C 1
ATOM 2903 O O . ALA A 1 364 ? 17.536 7.006 -32.591 1.00 91.94 364 ALA A O 1
ATOM 2904 N N . ALA A 1 365 ? 15.516 6.033 -32.729 1.00 91.44 365 ALA A N 1
ATOM 2905 C CA . ALA A 1 365 ? 14.753 7.201 -32.285 1.00 91.44 365 ALA A CA 1
ATOM 2906 C C . ALA A 1 365 ? 14.779 7.327 -30.752 1.00 91.44 365 ALA A C 1
ATOM 2908 O O . ALA A 1 365 ? 13.954 6.768 -30.029 1.00 91.44 365 ALA A O 1
ATOM 2909 N N . CYS A 1 366 ? 15.746 8.069 -30.224 1.00 89.19 366 CYS A N 1
ATOM 2910 C CA . CYS A 1 366 ? 15.998 8.170 -28.795 1.00 89.19 366 CYS A CA 1
ATOM 2911 C C . CYS A 1 366 ? 15.246 9.328 -28.127 1.00 89.19 366 CYS A C 1
ATOM 2913 O O . CYS A 1 366 ? 15.373 10.481 -28.521 1.00 89.19 366 CYS A O 1
ATOM 2915 N N . ILE A 1 367 ? 14.560 9.058 -27.012 1.00 89.69 367 ILE A N 1
ATOM 2916 C CA . ILE A 1 367 ? 13.935 10.111 -26.185 1.00 89.69 367 ILE A CA 1
ATOM 2917 C C . ILE A 1 367 ? 15.010 11.071 -25.650 1.00 89.69 367 ILE A C 1
ATOM 2919 O O . ILE A 1 367 ? 16.025 10.628 -25.111 1.00 89.69 367 ILE A O 1
ATOM 2923 N N . LYS A 1 368 ? 14.801 12.382 -25.759 1.00 87.06 368 LYS A N 1
ATOM 2924 C CA . LYS A 1 368 ? 15.744 13.376 -25.240 1.00 87.06 368 LYS A CA 1
ATOM 2925 C C . LYS A 1 368 ? 15.605 13.517 -23.726 1.00 87.06 368 LYS A C 1
ATOM 2927 O O . LYS A 1 368 ? 14.592 14.003 -23.232 1.00 87.06 368 LYS A O 1
ATOM 2932 N N . PHE A 1 369 ? 16.627 13.105 -22.984 1.00 88.69 369 PHE A N 1
ATOM 2933 C CA . PHE A 1 369 ? 16.667 13.260 -21.533 1.00 88.69 369 PHE A CA 1
ATOM 2934 C C . PHE A 1 369 ? 18.112 13.230 -21.028 1.00 88.69 369 PHE A C 1
ATOM 2936 O O . PHE A 1 369 ? 18.819 12.247 -21.246 1.00 88.69 369 PHE A O 1
ATOM 2943 N N . ASP A 1 370 ? 18.546 14.282 -20.333 1.00 88.31 370 ASP A N 1
ATOM 2944 C CA . ASP A 1 370 ? 19.875 14.342 -19.714 1.00 88.31 370 ASP A CA 1
ATOM 2945 C C . ASP A 1 370 ? 19.775 14.132 -18.202 1.00 88.31 370 ASP A C 1
ATOM 2947 O O . ASP A 1 370 ? 19.411 15.033 -17.449 1.00 88.31 370 ASP A O 1
ATOM 2951 N N . VAL A 1 371 ? 20.167 12.942 -17.748 1.00 89.38 371 VAL A N 1
ATOM 2952 C CA . VAL A 1 371 ? 20.166 12.560 -16.328 1.00 89.38 371 VAL A CA 1
ATOM 2953 C C . VAL A 1 371 ? 21.062 13.466 -15.481 1.00 89.38 371 VAL A C 1
ATOM 2955 O O . VAL A 1 371 ? 20.815 13.641 -14.294 1.00 89.38 371 VAL A O 1
ATOM 2958 N N . ALA A 1 372 ? 22.098 14.076 -16.065 1.00 88.69 372 ALA A N 1
ATOM 2959 C CA . ALA A 1 372 ? 23.000 14.941 -15.313 1.00 88.69 372 ALA A CA 1
ATOM 2960 C C . ALA A 1 372 ? 22.418 16.335 -15.014 1.00 88.69 372 ALA A C 1
ATOM 2962 O O . ALA A 1 372 ? 23.039 17.065 -14.234 1.00 88.69 372 ALA A O 1
ATOM 2963 N N . SER A 1 373 ? 21.294 16.714 -15.631 1.00 87.25 373 SER A N 1
ATOM 2964 C CA . SER A 1 373 ? 20.668 18.038 -15.484 1.00 87.25 373 SER A CA 1
ATOM 2965 C C . SER A 1 373 ? 19.166 18.002 -15.195 1.00 87.25 373 SER A C 1
ATOM 2967 O O . SER A 1 373 ? 18.654 18.956 -14.614 1.00 87.25 373 SER A O 1
ATOM 2969 N N . GLN A 1 374 ? 18.466 16.925 -15.552 1.00 90.94 374 GLN A N 1
ATOM 2970 C CA . GLN A 1 374 ? 17.022 16.792 -15.371 1.00 90.94 374 GLN A CA 1
ATOM 2971 C C . GLN A 1 374 ? 16.662 15.961 -14.125 1.00 90.94 374 GLN A C 1
ATOM 2973 O O . GLN A 1 374 ? 17.470 15.139 -13.683 1.00 90.94 374 GLN A O 1
ATOM 2978 N N . PRO A 1 375 ? 15.455 16.147 -13.554 1.00 91.81 375 PRO A N 1
ATOM 2979 C CA . PRO A 1 375 ? 15.039 15.447 -12.341 1.00 91.81 375 PRO A CA 1
ATOM 2980 C C . PRO A 1 375 ? 14.826 13.943 -12.568 1.00 91.81 375 PRO A C 1
ATOM 2982 O O . PRO A 1 375 ? 14.116 13.540 -13.490 1.00 91.81 375 PRO A O 1
ATOM 2985 N N . VAL A 1 376 ? 15.383 13.099 -11.697 1.00 92.44 376 VAL A N 1
ATOM 2986 C CA . VAL A 1 376 ? 15.218 11.635 -11.743 1.00 92.44 376 VAL A CA 1
ATOM 2987 C C . VAL A 1 376 ? 14.727 11.113 -10.399 1.00 92.44 376 VAL A C 1
ATOM 2989 O O . VAL A 1 376 ? 15.225 11.506 -9.349 1.00 92.44 376 VAL A O 1
ATOM 2992 N N . SER A 1 377 ? 13.760 10.198 -10.430 1.00 93.50 377 SER A N 1
ATOM 2993 C CA . SER A 1 377 ? 13.222 9.538 -9.239 1.00 93.50 377 SER A CA 1
ATOM 2994 C C . SER A 1 377 ? 13.591 8.054 -9.217 1.00 93.50 377 SER A C 1
ATOM 2996 O O . SER A 1 377 ? 13.530 7.371 -10.240 1.00 93.50 377 SER A O 1
ATOM 2998 N N . VAL A 1 378 ? 13.919 7.540 -8.027 1.00 93.75 378 VAL A N 1
ATOM 2999 C CA . VAL A 1 378 ? 14.094 6.097 -7.772 1.00 93.75 378 VAL A CA 1
ATOM 3000 C C . VAL A 1 378 ? 12.768 5.373 -7.494 1.00 93.75 378 VAL A C 1
ATOM 3002 O O . VAL A 1 378 ? 12.734 4.140 -7.397 1.00 93.75 378 VAL A O 1
ATOM 3005 N N . HIS A 1 379 ? 11.666 6.109 -7.341 1.00 94.75 379 HIS A N 1
ATOM 3006 C CA . HIS A 1 379 ? 10.352 5.581 -6.989 1.00 94.75 379 HIS A CA 1
ATOM 3007 C C . HIS A 1 379 ? 9.538 5.287 -8.256 1.00 94.75 379 HIS A C 1
ATOM 3009 O O . HIS A 1 379 ? 8.800 6.131 -8.757 1.00 94.75 379 HIS A O 1
ATOM 3015 N N . LEU A 1 380 ? 9.668 4.063 -8.782 1.00 96.12 380 LEU A N 1
ATOM 3016 C CA . LEU A 1 380 ? 9.044 3.631 -10.045 1.00 96.12 380 LEU A CA 1
ATOM 3017 C C . LEU A 1 380 ? 8.092 2.420 -9.889 1.00 96.12 380 LEU A C 1
ATOM 3019 O O . LEU A 1 380 ? 8.216 1.437 -10.626 1.00 96.12 380 LEU A O 1
ATOM 3023 N N . PRO A 1 381 ? 7.155 2.414 -8.920 1.00 96.56 381 PRO A N 1
ATOM 3024 C CA . PRO A 1 381 ? 6.363 1.226 -8.608 1.00 96.56 381 PRO A CA 1
ATOM 3025 C C . PRO A 1 381 ? 5.422 0.756 -9.727 1.00 96.56 381 PRO A C 1
ATOM 3027 O O . PRO A 1 381 ? 5.187 -0.445 -9.822 1.00 96.56 381 PRO A O 1
ATOM 3030 N N . LEU A 1 382 ? 4.899 1.634 -10.595 1.00 96.06 382 LEU A N 1
ATOM 3031 C CA . LEU A 1 382 ? 4.084 1.190 -11.740 1.00 96.06 382 LEU A CA 1
ATOM 3032 C C . LEU A 1 382 ? 4.936 0.452 -12.775 1.00 96.06 382 LEU A C 1
ATOM 3034 O O . LEU A 1 382 ? 4.522 -0.588 -13.285 1.00 96.06 382 LEU A O 1
ATOM 3038 N N . SER A 1 383 ? 6.136 0.969 -13.060 1.00 96.75 383 SER A N 1
ATOM 3039 C CA . SER A 1 383 ? 7.085 0.336 -13.986 1.00 96.75 383 SER A CA 1
ATOM 3040 C C . SER A 1 383 ? 7.484 -1.052 -13.477 1.00 96.75 383 SER A C 1
ATOM 3042 O O . SER A 1 383 ? 7.527 -2.019 -14.234 1.00 96.75 383 SER A O 1
ATOM 3044 N N . ARG A 1 384 ? 7.691 -1.169 -12.163 1.00 97.31 384 ARG A N 1
ATOM 3045 C CA . ARG A 1 384 ? 8.075 -2.417 -11.492 1.00 97.31 384 ARG A CA 1
ATOM 3046 C C . ARG A 1 384 ? 6.924 -3.414 -11.379 1.00 97.31 384 ARG A C 1
ATOM 3048 O O . ARG A 1 384 ? 7.143 -4.609 -11.564 1.00 97.31 384 ARG A O 1
ATOM 3055 N N . LEU A 1 385 ? 5.695 -2.939 -11.160 1.00 98.19 385 LEU A N 1
ATOM 3056 C CA . LEU A 1 385 ? 4.497 -3.776 -11.235 1.00 98.19 385 LEU A CA 1
ATOM 3057 C C . LEU A 1 385 ? 4.346 -4.379 -12.637 1.00 98.19 385 LEU A C 1
ATOM 3059 O O . LEU A 1 385 ? 4.094 -5.576 -12.754 1.00 98.19 385 LEU A O 1
ATOM 3063 N N . LEU A 1 386 ? 4.547 -3.581 -13.694 1.00 98.06 386 LEU A N 1
ATOM 3064 C CA . LEU A 1 386 ? 4.510 -4.082 -15.070 1.00 98.06 386 LEU A CA 1
ATOM 3065 C C . LEU A 1 386 ? 5.548 -5.188 -15.285 1.00 98.06 386 LEU A C 1
ATOM 3067 O O . LEU A 1 386 ? 5.196 -6.237 -15.818 1.00 98.06 386 LEU A O 1
ATOM 3071 N N . ALA A 1 387 ? 6.789 -4.977 -14.833 1.00 97.94 387 ALA A N 1
ATOM 3072 C CA . ALA A 1 387 ? 7.853 -5.978 -14.904 1.00 97.94 387 ALA A CA 1
ATOM 3073 C C . ALA A 1 387 ? 7.448 -7.286 -14.203 1.00 97.94 387 ALA A C 1
ATOM 3075 O O . ALA A 1 387 ? 7.622 -8.372 -14.750 1.00 97.94 387 ALA A O 1
ATOM 3076 N N . GLY A 1 388 ? 6.852 -7.188 -13.010 1.00 97.69 388 GLY A N 1
ATOM 3077 C CA . GLY A 1 388 ? 6.382 -8.350 -12.260 1.00 97.69 388 GLY A CA 1
ATOM 3078 C C . GLY A 1 388 ? 5.244 -9.109 -12.939 1.00 97.69 388 GLY A C 1
ATOM 3079 O O . GLY A 1 388 ? 5.296 -10.333 -13.029 1.00 97.69 388 GLY A O 1
ATOM 3080 N N . LEU A 1 389 ? 4.253 -8.399 -13.481 1.00 98.38 389 LEU A N 1
ATOM 3081 C CA . LEU A 1 389 ? 3.166 -9.017 -14.246 1.00 98.38 389 LEU A CA 1
ATOM 3082 C C . LEU A 1 389 ? 3.673 -9.645 -15.555 1.00 98.38 389 LEU A C 1
ATOM 3084 O O . LEU A 1 389 ? 3.199 -10.713 -15.944 1.00 98.38 389 LEU A O 1
ATOM 3088 N N . HIS A 1 390 ? 4.646 -9.010 -16.217 1.00 97.81 390 HIS A N 1
ATOM 3089 C CA . HIS A 1 390 ? 5.194 -9.466 -17.496 1.00 97.81 390 HIS A CA 1
ATOM 3090 C C . HIS A 1 390 ? 5.778 -10.884 -17.405 1.00 97.81 390 HIS A C 1
ATOM 3092 O O . HIS A 1 390 ? 5.543 -11.713 -18.284 1.00 97.81 390 HIS A O 1
ATOM 3098 N N . LEU A 1 391 ? 6.450 -11.205 -16.294 1.00 97.19 391 LEU A N 1
ATOM 3099 C CA . LEU A 1 391 ? 7.025 -12.532 -16.046 1.00 97.19 391 LEU A CA 1
ATOM 3100 C C . LEU A 1 391 ? 5.989 -13.666 -16.041 1.00 97.19 391 LEU A C 1
ATOM 3102 O O . LEU A 1 391 ? 6.359 -14.828 -16.190 1.00 97.19 391 LEU A O 1
ATOM 3106 N N . HIS A 1 392 ? 4.697 -13.366 -15.888 1.00 97.88 392 HIS A N 1
ATOM 3107 C CA . HIS A 1 392 ? 3.630 -14.366 -15.860 1.00 97.88 392 HIS A CA 1
ATOM 3108 C C . HIS A 1 392 ? 2.853 -14.502 -17.169 1.00 97.88 392 HIS A C 1
ATOM 3110 O O . HIS A 1 392 ? 2.016 -15.399 -17.265 1.00 97.88 392 HIS A O 1
ATOM 3116 N N . LEU A 1 393 ? 3.135 -13.681 -18.186 1.00 97.62 393 LEU A N 1
ATOM 3117 C CA . LEU A 1 393 ? 2.423 -13.737 -19.467 1.00 97.62 393 LEU A CA 1
ATOM 3118 C C . LEU A 1 393 ? 2.557 -15.109 -20.144 1.00 97.62 393 LEU A C 1
ATOM 3120 O O . LEU A 1 393 ? 1.554 -15.703 -20.543 1.00 97.62 393 LEU A O 1
ATOM 3124 N N . HIS A 1 394 ? 3.775 -15.661 -20.173 1.00 96.06 394 HIS A N 1
ATOM 3125 C CA . HIS A 1 394 ? 4.056 -16.951 -20.811 1.00 96.06 394 HIS A CA 1
ATOM 3126 C C . HIS A 1 394 ? 3.213 -18.103 -20.236 1.00 96.06 394 HIS A C 1
ATOM 3128 O O . HIS A 1 394 ? 2.801 -18.987 -20.983 1.00 96.06 394 HIS A O 1
ATOM 3134 N N . LYS A 1 395 ? 2.888 -18.072 -18.930 1.00 95.81 395 LYS A N 1
ATOM 3135 C CA . LYS A 1 395 ? 2.068 -19.104 -18.264 1.00 95.81 395 LYS A CA 1
ATOM 3136 C C . LYS A 1 395 ? 0.668 -19.231 -18.867 1.00 95.81 395 LYS A C 1
ATOM 3138 O O . LYS A 1 395 ? 0.042 -20.275 -18.734 1.00 95.81 395 LYS A O 1
ATOM 3143 N N . HIS A 1 396 ? 0.185 -18.172 -19.515 1.00 97.06 396 HIS A N 1
ATOM 3144 C CA . HIS A 1 396 ? -1.142 -18.094 -20.127 1.00 97.06 396 HIS A CA 1
ATOM 3145 C C . HIS A 1 396 ? -1.088 -17.969 -21.655 1.00 97.06 396 HIS A C 1
ATOM 3147 O O . HIS A 1 396 ? -2.077 -17.558 -22.270 1.00 97.06 396 HIS A O 1
ATOM 3153 N N . GLY A 1 397 ? 0.060 -18.296 -22.263 1.00 96.62 397 GLY A N 1
ATOM 3154 C CA . GLY A 1 397 ? 0.272 -18.200 -23.709 1.00 96.62 397 GLY A CA 1
ATOM 3155 C C . GLY A 1 397 ? 0.227 -16.764 -24.236 1.00 96.62 397 GLY A C 1
ATOM 3156 O O . GLY A 1 397 ? -0.191 -16.544 -25.367 1.00 96.62 397 GLY A O 1
ATOM 3157 N N . LEU A 1 398 ? 0.590 -15.785 -23.402 1.00 97.19 398 LEU A N 1
ATOM 3158 C CA . LEU A 1 398 ? 0.604 -14.369 -23.755 1.00 97.19 398 LEU A CA 1
ATOM 3159 C C . LEU A 1 398 ? 2.044 -13.891 -23.972 1.00 97.19 398 LEU A C 1
ATOM 3161 O O . LEU A 1 398 ? 2.964 -14.268 -23.247 1.00 97.19 398 LEU A O 1
ATOM 3165 N N . VAL A 1 399 ? 2.207 -12.996 -24.936 1.00 96.06 399 VAL A N 1
ATOM 3166 C CA . VAL A 1 399 ? 3.422 -12.215 -25.214 1.00 96.06 399 VAL A CA 1
ATOM 3167 C C . VAL A 1 399 ? 3.105 -10.720 -25.214 1.00 96.06 399 VAL A C 1
ATOM 3169 O O . VAL A 1 399 ? 1.933 -10.337 -25.231 1.00 96.06 399 VAL A O 1
ATOM 3172 N N . PHE A 1 400 ? 4.123 -9.856 -25.214 1.00 94.56 400 PHE A N 1
ATOM 3173 C CA . PHE A 1 400 ? 3.914 -8.404 -25.198 1.00 94.56 400 PHE A CA 1
ATOM 3174 C C . PHE A 1 400 ? 2.970 -7.934 -26.311 1.00 94.56 400 PHE A C 1
ATOM 3176 O O . PHE A 1 400 ? 2.096 -7.114 -26.043 1.00 94.56 400 PHE A O 1
ATOM 3183 N N . ASP A 1 401 ? 3.096 -8.473 -27.524 1.00 92.38 401 ASP A N 1
ATOM 3184 C CA . ASP A 1 401 ? 2.325 -8.056 -28.706 1.00 92.38 401 ASP A CA 1
ATOM 3185 C C . ASP A 1 401 ? 1.002 -8.786 -28.917 1.00 92.38 401 ASP A C 1
ATOM 3187 O O . ASP A 1 401 ? 0.359 -8.594 -29.948 1.00 92.38 401 ASP A O 1
ATOM 3191 N N . SER A 1 402 ? 0.551 -9.557 -27.923 1.00 94.06 402 SER A N 1
ATOM 3192 C CA . SER A 1 402 ? -0.744 -10.245 -27.992 1.00 94.06 402 SER A CA 1
ATOM 3193 C C . SER A 1 402 ? -1.891 -9.255 -28.258 1.00 94.06 402 SER A C 1
ATOM 3195 O O . SER A 1 402 ? -1.889 -8.162 -27.671 1.00 94.06 402 SER A O 1
ATOM 3197 N N . PRO A 1 403 ? -2.892 -9.617 -29.091 1.00 91.50 403 PRO A N 1
ATOM 3198 C CA . PRO A 1 403 ? -4.025 -8.755 -29.455 1.00 91.50 403 PRO A CA 1
ATOM 3199 C C . PRO A 1 403 ? -4.756 -8.191 -28.231 1.00 91.50 403 PRO A C 1
ATOM 3201 O O . PRO A 1 403 ? -5.218 -7.053 -28.241 1.00 91.50 403 PRO A O 1
ATOM 3204 N N . GLU A 1 404 ? -4.781 -8.936 -27.127 1.00 91.88 404 GLU A N 1
ATOM 3205 C CA . GLU A 1 404 ? -5.427 -8.544 -25.879 1.00 91.88 404 GLU A CA 1
ATOM 3206 C C . GLU A 1 404 ? -4.766 -7.351 -25.171 1.00 91.88 404 GLU A C 1
ATOM 3208 O O . GLU A 1 404 ? -5.343 -6.808 -24.225 1.00 91.88 404 GLU A O 1
ATOM 3213 N N . PHE A 1 405 ? -3.582 -6.909 -25.587 1.00 90.88 405 PHE A N 1
ATOM 3214 C CA . PHE A 1 405 ? -2.937 -5.710 -25.041 1.00 90.88 405 PHE A CA 1
ATOM 3215 C C . PHE A 1 405 ? -3.060 -4.491 -25.942 1.00 90.88 405 PHE A C 1
ATOM 3217 O O . PHE A 1 405 ? -2.722 -3.386 -25.512 1.00 90.88 405 PHE A O 1
ATOM 3224 N N . HIS A 1 406 ? -3.574 -4.666 -27.156 1.00 84.00 406 HIS A N 1
ATOM 3225 C CA . HIS A 1 406 ? -3.789 -3.560 -28.071 1.00 84.00 406 HIS A CA 1
ATOM 3226 C C . HIS A 1 406 ? -5.111 -2.848 -27.754 1.00 84.00 406 HIS A C 1
ATOM 3228 O O . HIS A 1 406 ? -6.094 -3.482 -27.357 1.00 84.00 406 HIS A O 1
ATOM 3234 N N . PRO A 1 407 ? -5.150 -1.512 -27.867 1.00 70.44 407 PRO A N 1
ATOM 3235 C CA . PRO A 1 407 ? -6.372 -0.753 -27.661 1.00 70.44 407 PRO A CA 1
ATOM 3236 C C . PRO A 1 407 ? -7.394 -1.087 -28.751 1.00 70.44 407 PRO A C 1
ATOM 3238 O O . PRO A 1 407 ? -7.279 -0.640 -29.888 1.00 70.44 407 PRO A O 1
ATOM 3241 N N . GLU A 1 408 ? -8.444 -1.828 -28.406 1.00 57.44 408 GLU A N 1
ATOM 3242 C CA . GLU A 1 408 ? -9.620 -1.930 -29.267 1.00 57.44 408 GLU A CA 1
ATOM 3243 C C . GLU A 1 408 ? -10.286 -0.541 -29.345 1.00 57.44 408 GLU A C 1
ATOM 3245 O O . GLU A 1 408 ? -10.906 -0.078 -28.389 1.00 57.44 408 GLU A O 1
ATOM 3250 N N . ARG A 1 409 ? -10.138 0.147 -30.487 1.00 55.16 409 ARG A N 1
ATOM 3251 C CA . ARG A 1 409 ? -10.935 1.325 -30.899 1.00 55.16 409 ARG A CA 1
ATOM 3252 C C . ARG A 1 409 ? -10.816 2.616 -30.059 1.00 55.16 409 ARG A C 1
ATOM 3254 O O . ARG A 1 409 ? -11.671 3.490 -30.186 1.00 55.16 409 ARG A O 1
ATOM 3261 N N . SER A 1 410 ? -9.778 2.800 -29.238 1.00 54.00 410 SER A N 1
ATOM 3262 C CA . SER A 1 410 ? -9.592 4.039 -28.454 1.00 54.00 410 SER A CA 1
ATOM 3263 C C . SER A 1 410 ? -8.640 5.030 -29.134 1.00 54.00 410 SER A C 1
ATOM 3265 O O . SER A 1 410 ? -7.438 4.797 -29.160 1.00 54.00 410 SER A O 1
ATOM 3267 N N . VAL A 1 411 ? -9.153 6.184 -29.574 1.00 57.31 411 VAL A N 1
ATOM 3268 C CA . VAL A 1 411 ? -8.355 7.299 -30.145 1.00 57.31 411 VAL A CA 1
ATOM 3269 C C . VAL A 1 411 ? -7.432 7.961 -29.100 1.00 57.31 411 VAL A C 1
ATOM 3271 O O . VAL A 1 411 ? -6.455 8.611 -29.445 1.00 57.31 411 VAL A O 1
ATOM 3274 N N . LEU A 1 412 ? -7.719 7.781 -27.804 1.00 59.50 412 LEU A N 1
ATOM 3275 C CA . LEU A 1 412 ? -7.055 8.470 -26.685 1.00 59.50 412 LEU A CA 1
ATOM 3276 C C . LEU A 1 412 ? -5.925 7.673 -26.010 1.00 59.50 412 LEU A C 1
ATOM 3278 O O . LEU A 1 412 ? -5.324 8.169 -25.061 1.00 59.50 412 LEU A O 1
ATOM 3282 N N . TYR A 1 413 ? -5.673 6.426 -26.419 1.00 68.25 413 TYR A N 1
ATOM 3283 C CA . TYR A 1 413 ? -4.667 5.580 -25.772 1.00 68.25 413 TYR A CA 1
ATOM 3284 C C . TYR A 1 413 ? -3.934 4.736 -26.802 1.00 68.25 413 TYR A C 1
ATOM 3286 O O . TYR A 1 413 ? -4.540 3.881 -27.446 1.00 68.25 413 TYR A O 1
ATOM 3294 N N . THR A 1 414 ? -2.620 4.930 -26.868 1.00 77.81 414 THR A N 1
ATOM 3295 C CA . THR A 1 414 ? -1.709 4.077 -27.627 1.00 77.81 414 THR A CA 1
ATOM 3296 C C . THR A 1 414 ? -0.894 3.249 -26.646 1.00 77.81 414 THR A C 1
ATOM 3298 O O . THR A 1 414 ? -0.358 3.774 -25.667 1.00 77.81 414 THR A O 1
ATOM 3301 N N . LYS A 1 415 ? -0.798 1.939 -26.898 1.00 86.94 415 LYS A N 1
ATOM 3302 C CA . LYS A 1 415 ? 0.064 1.043 -26.121 1.00 86.94 415 LYS A CA 1
ATOM 3303 C C . LYS A 1 415 ? 1.502 1.599 -26.144 1.00 86.94 415 LYS A C 1
ATOM 3305 O O . LYS A 1 415 ? 2.029 1.812 -27.236 1.00 86.94 415 LYS A O 1
ATOM 3310 N N . PRO A 1 416 ? 2.136 1.858 -24.985 1.00 89.25 416 PRO A N 1
ATOM 3311 C CA . PRO A 1 416 ? 3.485 2.411 -24.960 1.00 89.25 416 PRO A CA 1
ATOM 3312 C C . PRO A 1 416 ? 4.485 1.400 -25.535 1.00 89.25 416 PRO A C 1
ATOM 3314 O O . PRO A 1 416 ? 4.376 0.198 -25.281 1.00 89.25 416 PRO A O 1
ATOM 3317 N N . THR A 1 417 ? 5.454 1.889 -26.310 1.00 91.00 417 THR A N 1
ATOM 3318 C CA . THR A 1 417 ? 6.508 1.055 -26.906 1.00 91.00 417 THR A CA 1
ATOM 3319 C C . THR A 1 417 ? 7.490 0.561 -25.837 1.00 91.00 417 THR A C 1
ATOM 3321 O O . THR A 1 417 ? 7.595 1.181 -24.771 1.00 91.00 417 THR A O 1
ATOM 3324 N N . PRO A 1 418 ? 8.258 -0.516 -26.095 1.00 93.00 418 PRO A N 1
ATOM 3325 C CA . PRO A 1 418 ? 9.293 -0.977 -25.167 1.00 93.00 418 PRO A CA 1
ATOM 3326 C C . PRO A 1 418 ? 10.298 0.125 -24.795 1.00 93.00 418 PRO A C 1
ATOM 3328 O O . PRO A 1 418 ? 10.646 0.250 -23.622 1.00 93.00 418 PRO A O 1
ATOM 3331 N N . VAL A 1 419 ? 10.670 0.986 -25.755 1.00 91.88 419 VAL A N 1
ATOM 3332 C CA . VAL A 1 419 ? 11.537 2.163 -25.546 1.00 91.88 419 VAL A CA 1
ATOM 3333 C C . VAL A 1 419 ? 10.962 3.101 -24.484 1.00 91.88 419 VAL A C 1
ATOM 3335 O O . VAL A 1 419 ? 11.652 3.494 -23.546 1.00 91.88 419 VAL A O 1
ATOM 3338 N N . VAL A 1 420 ? 9.674 3.429 -24.594 1.00 91.00 420 VAL A N 1
ATOM 3339 C CA . VAL A 1 420 ? 8.979 4.311 -23.649 1.00 91.00 420 VAL A CA 1
ATOM 3340 C C . VAL A 1 420 ? 8.814 3.643 -22.278 1.00 91.00 420 VAL A C 1
ATOM 3342 O O . VAL A 1 420 ? 8.933 4.305 -21.247 1.00 91.00 420 VAL A O 1
ATOM 3345 N N . ILE A 1 421 ? 8.560 2.333 -22.238 1.00 93.69 421 ILE A N 1
ATOM 3346 C CA . ILE A 1 421 ? 8.392 1.571 -20.992 1.00 93.69 421 ILE A CA 1
ATOM 3347 C C . ILE A 1 421 ? 9.701 1.501 -20.195 1.00 93.69 421 ILE A C 1
ATOM 3349 O O . ILE A 1 421 ? 9.683 1.708 -18.979 1.00 93.69 421 ILE A O 1
ATOM 3353 N N . MET A 1 422 ? 10.826 1.217 -20.857 1.00 93.94 422 MET A N 1
ATOM 3354 C CA . MET A 1 422 ? 12.125 1.053 -20.193 1.00 93.94 422 MET A CA 1
ATOM 3355 C C . MET A 1 422 ? 12.758 2.373 -19.747 1.00 93.94 422 MET A C 1
ATOM 3357 O O . MET A 1 422 ? 13.653 2.397 -18.903 1.00 93.94 422 MET A O 1
ATOM 3361 N N . GLU A 1 423 ? 12.296 3.486 -20.306 1.00 93.00 423 GLU A N 1
ATOM 3362 C CA . GLU A 1 423 ? 12.934 4.783 -20.155 1.00 93.00 423 GLU A CA 1
ATOM 3363 C C . GLU A 1 423 ? 13.116 5.239 -18.689 1.00 93.00 423 GLU A C 1
ATOM 3365 O O . GLU A 1 423 ? 14.235 5.607 -18.317 1.00 93.00 423 GLU A O 1
ATOM 3370 N N . PRO A 1 424 ? 12.099 5.189 -17.803 1.00 94.19 424 PRO A N 1
ATOM 3371 C CA . PRO A 1 424 ? 12.268 5.632 -16.418 1.00 94.19 424 PRO A CA 1
ATOM 3372 C C . PRO A 1 424 ? 13.282 4.792 -15.632 1.00 94.19 424 PRO A C 1
ATOM 3374 O O . PRO A 1 424 ? 14.076 5.341 -14.866 1.00 94.19 424 PRO A O 1
ATOM 3377 N N . VAL A 1 425 ? 13.290 3.469 -15.833 1.00 95.50 425 VAL A N 1
ATOM 3378 C CA . VAL A 1 425 ? 14.227 2.583 -15.124 1.00 95.50 425 VAL A CA 1
ATOM 3379 C C . VAL A 1 425 ? 15.650 2.749 -15.654 1.00 95.50 425 VAL A C 1
ATOM 3381 O O . VAL A 1 425 ? 16.594 2.723 -14.867 1.00 95.50 425 VAL A O 1
ATOM 3384 N N . LEU A 1 426 ? 15.816 3.021 -16.955 1.00 94.44 426 LEU A N 1
ATOM 3385 C CA . LEU A 1 426 ? 17.113 3.335 -17.548 1.00 94.44 426 LEU A CA 1
ATOM 3386 C C . LEU A 1 426 ? 17.685 4.639 -16.975 1.00 94.44 426 LEU A C 1
ATOM 3388 O O . LEU A 1 426 ? 18.847 4.669 -16.570 1.00 94.44 426 LEU A O 1
ATOM 3392 N N . ARG A 1 427 ? 16.865 5.692 -16.839 1.00 94.38 427 ARG A N 1
ATOM 3393 C CA . ARG A 1 427 ? 17.267 6.944 -16.164 1.00 94.38 427 ARG A CA 1
ATOM 3394 C C . ARG A 1 427 ? 17.748 6.689 -14.737 1.00 94.38 427 ARG A C 1
ATOM 3396 O O . ARG A 1 427 ? 18.780 7.224 -14.336 1.00 94.38 427 ARG A O 1
ATOM 3403 N N . CYS A 1 428 ? 17.036 5.841 -13.992 1.00 94.19 428 CYS A N 1
ATOM 3404 C CA . CYS A 1 428 ? 17.426 5.448 -12.640 1.00 94.19 428 CYS A CA 1
ATOM 3405 C C . CYS A 1 428 ? 18.795 4.738 -12.629 1.00 94.19 428 CYS A C 1
ATOM 3407 O O . CYS A 1 428 ? 19.668 5.124 -11.850 1.00 94.19 428 CYS A O 1
ATOM 3409 N N . GLN A 1 429 ? 19.033 3.773 -13.530 1.00 93.69 429 GLN A N 1
ATOM 3410 C CA . GLN A 1 429 ? 20.336 3.092 -13.648 1.00 93.69 429 GLN A CA 1
ATOM 3411 C C . GLN A 1 429 ? 21.477 4.061 -13.978 1.00 93.69 429 GLN A C 1
ATOM 3413 O O . GLN A 1 429 ? 22.545 4.001 -13.363 1.00 93.69 429 GLN A O 1
ATOM 3418 N N . VAL A 1 430 ? 21.255 4.985 -14.915 1.00 92.50 430 VAL A N 1
ATOM 3419 C CA . VAL A 1 430 ? 22.250 6.003 -15.275 1.00 92.50 430 VAL A CA 1
ATOM 3420 C C . VAL A 1 430 ? 22.548 6.907 -14.081 1.00 92.50 430 VAL A C 1
ATOM 3422 O O . VAL A 1 430 ? 23.719 7.148 -13.791 1.00 92.50 430 VAL A O 1
ATOM 3425 N N . MET A 1 431 ? 21.530 7.366 -13.346 1.00 92.69 431 MET A N 1
ATOM 3426 C CA . MET A 1 431 ? 21.718 8.204 -12.156 1.00 92.69 431 MET A CA 1
ATOM 3427 C C . MET A 1 431 ? 22.561 7.487 -11.096 1.00 92.69 431 MET A C 1
ATOM 3429 O O . MET A 1 431 ? 23.520 8.063 -10.579 1.00 92.69 431 MET A O 1
ATOM 3433 N N . ILE A 1 432 ? 22.253 6.219 -10.807 1.00 90.25 432 ILE A N 1
ATOM 3434 C CA . ILE A 1 432 ? 23.014 5.388 -9.863 1.00 90.25 432 ILE A CA 1
ATOM 3435 C C . ILE A 1 432 ? 24.476 5.290 -10.296 1.00 90.25 432 ILE A C 1
ATOM 3437 O O . ILE A 1 432 ? 25.392 5.491 -9.494 1.00 90.25 432 ILE A O 1
ATOM 3441 N N . ALA A 1 433 ? 24.713 5.025 -11.578 1.00 88.44 433 ALA A N 1
ATOM 3442 C CA . ALA A 1 433 ? 26.063 4.917 -12.090 1.00 88.44 433 ALA A CA 1
ATOM 3443 C C . ALA A 1 433 ? 26.816 6.258 -11.999 1.00 88.44 433 ALA A C 1
ATOM 3445 O O . ALA A 1 433 ? 27.946 6.304 -11.506 1.00 88.44 433 ALA A O 1
ATOM 3446 N N . GLN A 1 434 ? 26.176 7.370 -12.376 1.00 88.94 434 GLN A N 1
ATOM 3447 C CA . GLN A 1 434 ? 26.728 8.718 -12.217 1.00 88.94 434 GLN A CA 1
ATOM 3448 C C . GLN A 1 434 ? 27.068 9.030 -10.752 1.00 88.94 434 GLN A C 1
ATOM 3450 O O . GLN A 1 434 ? 28.115 9.624 -10.468 1.00 88.94 434 GLN A O 1
ATOM 3455 N N . ALA A 1 435 ? 26.220 8.618 -9.807 1.00 88.88 435 ALA A N 1
ATOM 3456 C CA . ALA A 1 435 ? 26.455 8.796 -8.380 1.00 88.88 435 ALA A CA 1
ATOM 3457 C C . ALA A 1 435 ? 27.674 7.995 -7.900 1.00 88.88 435 ALA A C 1
ATOM 3459 O O . ALA A 1 435 ? 28.559 8.564 -7.255 1.00 88.88 435 ALA A O 1
ATOM 3460 N N . HIS A 1 436 ? 27.799 6.723 -8.297 1.00 85.69 436 HIS A N 1
ATOM 3461 C CA . HIS A 1 436 ? 28.982 5.901 -8.008 1.00 85.69 436 HIS A CA 1
ATOM 3462 C C . HIS A 1 436 ? 30.271 6.458 -8.622 1.00 85.69 436 HIS A C 1
ATOM 3464 O O . HIS A 1 436 ? 31.357 6.287 -8.065 1.00 85.69 436 HIS A O 1
ATOM 3470 N N . ALA A 1 437 ? 30.163 7.163 -9.745 1.00 85.38 437 ALA A N 1
ATOM 3471 C CA . ALA A 1 437 ? 31.286 7.843 -10.370 1.00 85.38 437 ALA A CA 1
ATOM 3472 C C . ALA A 1 437 ? 31.592 9.223 -9.748 1.00 85.38 437 ALA A C 1
ATOM 3474 O O . ALA A 1 437 ? 32.527 9.906 -10.164 1.00 85.38 437 ALA A O 1
ATOM 3475 N N . GLY A 1 438 ? 30.855 9.614 -8.703 1.00 86.00 438 GLY A N 1
ATOM 3476 C CA . GLY A 1 438 ? 31.103 10.806 -7.896 1.00 86.00 438 GLY A CA 1
ATOM 3477 C C . GLY A 1 438 ? 30.453 12.084 -8.423 1.00 86.00 438 GLY A C 1
ATOM 3478 O O . GLY A 1 438 ? 30.708 13.154 -7.872 1.00 86.00 438 GLY A O 1
ATOM 3479 N N . MET A 1 439 ? 29.600 12.007 -9.450 1.00 86.88 439 MET A N 1
ATOM 3480 C CA . MET A 1 439 ? 28.967 13.194 -10.040 1.00 86.88 439 MET A CA 1
ATOM 3481 C C . MET A 1 439 ? 27.945 13.857 -9.110 1.00 86.88 439 MET A C 1
ATOM 3483 O O . MET A 1 439 ? 27.717 15.059 -9.242 1.00 86.88 439 MET A O 1
ATOM 3487 N N . TRP A 1 440 ? 27.368 13.098 -8.177 1.00 89.75 440 TRP A N 1
ATOM 3488 C CA . TRP A 1 440 ? 26.255 13.509 -7.312 1.00 89.75 440 TRP A CA 1
ATOM 3489 C C . TRP A 1 440 ? 26.670 13.759 -5.852 1.00 89.75 440 TRP A C 1
ATOM 3491 O O . TRP A 1 440 ? 25.829 13.827 -4.965 1.00 89.75 440 TRP A O 1
ATOM 3501 N N . ARG A 1 441 ? 27.972 13.926 -5.570 1.00 84.56 441 ARG A N 1
ATOM 3502 C CA . ARG A 1 441 ? 28.495 14.107 -4.195 1.00 84.56 441 ARG A CA 1
ATOM 3503 C C . ARG A 1 441 ? 27.935 15.324 -3.447 1.00 84.56 441 ARG A C 1
ATOM 3505 O O . ARG A 1 441 ? 28.040 15.370 -2.232 1.00 84.56 441 ARG A O 1
ATOM 3512 N N . ARG A 1 442 ? 27.385 16.312 -4.160 1.00 85.06 442 ARG A N 1
ATOM 3513 C CA . ARG A 1 442 ? 26.838 17.557 -3.587 1.00 85.06 442 ARG A CA 1
ATOM 3514 C C . ARG A 1 442 ? 25.349 17.474 -3.231 1.00 85.06 442 ARG A C 1
ATOM 3516 O O . ARG A 1 442 ? 24.810 18.422 -2.672 1.00 85.06 442 ARG A O 1
ATOM 3523 N N . ASN A 1 443 ? 24.697 16.354 -3.547 1.00 88.12 443 ASN A N 1
ATOM 3524 C CA . ASN A 1 443 ? 23.283 16.094 -3.271 1.00 88.12 443 ASN A CA 1
ATOM 3525 C C . ASN A 1 443 ? 23.023 15.575 -1.840 1.00 88.12 443 ASN A C 1
ATOM 3527 O O . ASN A 1 443 ? 21.924 15.101 -1.564 1.00 88.12 443 ASN A O 1
ATOM 3531 N N . GLY A 1 444 ? 24.009 15.645 -0.940 1.00 87.06 444 GLY A N 1
ATOM 3532 C CA . GLY A 1 444 ? 23.861 15.237 0.458 1.00 87.06 444 GLY A CA 1
ATOM 3533 C C . GLY A 1 444 ? 23.736 13.726 0.692 1.00 87.06 444 GLY A C 1
ATOM 3534 O O . GLY A 1 444 ? 23.807 12.902 -0.225 1.00 87.06 444 GLY A O 1
ATOM 3535 N N . PHE A 1 445 ? 23.558 13.363 1.961 1.00 87.06 445 PHE A N 1
ATOM 3536 C CA . PHE A 1 445 ? 23.404 11.989 2.432 1.00 87.06 445 PHE A CA 1
ATOM 3537 C C . PHE A 1 445 ? 22.039 11.399 2.096 1.00 87.06 445 PHE A C 1
ATOM 3539 O O . PHE A 1 445 ? 21.961 10.193 1.879 1.00 87.06 445 PHE A O 1
ATOM 3546 N N . ALA A 1 446 ? 20.981 12.211 1.997 1.00 87.12 446 ALA A N 1
ATOM 3547 C CA . ALA A 1 446 ? 19.653 11.723 1.622 1.00 87.12 446 ALA A CA 1
ATOM 3548 C C . ALA A 1 446 ? 19.679 10.920 0.311 1.00 87.12 446 ALA A C 1
ATOM 3550 O O . ALA A 1 446 ? 19.199 9.789 0.285 1.00 87.12 446 ALA A O 1
ATOM 3551 N N . LEU A 1 447 ? 20.319 11.436 -0.748 1.00 88.94 447 LEU A N 1
ATOM 3552 C CA . LEU A 1 447 ? 20.463 10.691 -2.004 1.00 88.94 447 LEU A CA 1
ATOM 3553 C C . LEU A 1 447 ? 21.269 9.400 -1.804 1.00 88.94 447 LEU A C 1
ATOM 3555 O O . LEU A 1 447 ? 20.857 8.343 -2.269 1.00 88.94 447 LEU A O 1
ATOM 3559 N N . LEU A 1 448 ? 22.401 9.461 -1.097 1.00 88.50 448 LEU A N 1
ATOM 3560 C CA . LEU A 1 448 ? 23.227 8.275 -0.841 1.00 88.50 448 LEU A CA 1
ATOM 3561 C C . LEU A 1 448 ? 22.450 7.188 -0.087 1.00 88.50 448 LEU A C 1
ATOM 3563 O O . LEU A 1 448 ? 22.570 6.012 -0.424 1.00 88.50 448 LEU A O 1
ATOM 3567 N N . ASN A 1 449 ? 21.614 7.578 0.875 1.00 91.00 449 ASN A N 1
ATOM 3568 C CA . ASN A 1 449 ? 20.741 6.668 1.605 1.00 91.00 449 ASN A CA 1
ATOM 3569 C C . ASN A 1 449 ? 19.674 6.060 0.688 1.00 91.00 449 ASN A C 1
ATOM 3571 O O . ASN A 1 449 ? 19.497 4.844 0.701 1.00 91.00 449 ASN A O 1
ATOM 3575 N N . GLN A 1 450 ? 19.024 6.855 -0.170 1.00 91.31 450 GLN A N 1
ATOM 3576 C CA . GLN A 1 450 ? 18.083 6.323 -1.164 1.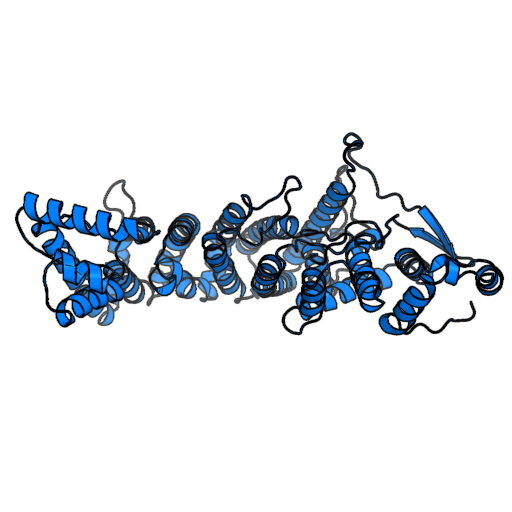00 91.31 450 GLN A CA 1
ATOM 3577 C C . GLN A 1 450 ? 18.746 5.270 -2.064 1.00 91.31 450 GLN A C 1
ATOM 3579 O O . GLN A 1 450 ? 18.192 4.188 -2.265 1.00 91.31 450 GLN A O 1
ATOM 3584 N N . LEU A 1 451 ? 19.954 5.550 -2.564 1.00 90.75 451 LEU A N 1
ATOM 3585 C CA . LEU A 1 451 ? 20.703 4.614 -3.406 1.00 90.75 451 LEU A CA 1
ATOM 3586 C C . LEU A 1 451 ? 21.122 3.350 -2.643 1.00 90.75 451 LEU A C 1
ATOM 3588 O O . LEU A 1 451 ? 21.039 2.247 -3.183 1.00 90.75 451 LEU A O 1
ATOM 3592 N N . PHE A 1 452 ? 21.521 3.491 -1.377 1.00 91.00 452 PHE A N 1
ATOM 3593 C CA . PHE A 1 452 ? 21.832 2.354 -0.515 1.00 91.00 452 PHE A CA 1
ATOM 3594 C C . PHE A 1 452 ? 20.612 1.446 -0.326 1.00 91.00 452 PHE A C 1
ATOM 3596 O O . PHE A 1 452 ? 20.709 0.238 -0.539 1.00 91.00 452 PHE A O 1
ATOM 3603 N N . PHE A 1 453 ? 19.451 2.007 0.032 1.00 90.25 453 PHE A N 1
ATOM 3604 C CA . PHE A 1 453 ? 18.233 1.223 0.245 1.00 90.25 453 PHE A CA 1
ATOM 3605 C C . PHE A 1 453 ? 17.687 0.615 -1.043 1.00 90.25 453 PHE A C 1
ATOM 3607 O O . PHE A 1 453 ? 17.196 -0.508 -1.002 1.00 90.25 453 PHE A O 1
ATOM 3614 N N . TYR A 1 454 ? 17.832 1.295 -2.180 1.00 90.94 454 TYR A N 1
ATOM 3615 C CA . TYR A 1 454 ? 17.497 0.755 -3.496 1.00 90.94 454 TYR A CA 1
ATOM 3616 C C . TYR A 1 454 ? 18.219 -0.574 -3.798 1.00 90.94 454 TYR A C 1
ATOM 3618 O O . TYR A 1 454 ? 17.615 -1.502 -4.336 1.00 90.94 454 TYR A O 1
ATOM 3626 N N . GLN A 1 455 ? 19.495 -0.690 -3.410 1.00 87.88 455 GLN A N 1
ATOM 3627 C CA . GLN A 1 455 ? 20.316 -1.895 -3.613 1.00 87.88 455 GLN A CA 1
ATOM 3628 C C . GLN A 1 455 ? 20.249 -2.885 -2.435 1.00 87.88 455 GLN A C 1
ATOM 3630 O O . GLN A 1 455 ? 20.701 -4.027 -2.550 1.00 87.88 455 GLN A O 1
ATOM 3635 N N . ASN A 1 456 ? 19.707 -2.461 -1.291 1.00 90.31 456 ASN A N 1
ATOM 3636 C CA . ASN A 1 456 ? 19.667 -3.247 -0.064 1.00 90.31 456 ASN A CA 1
ATOM 3637 C C . ASN A 1 456 ? 18.724 -4.452 -0.184 1.00 90.31 456 ASN A C 1
ATOM 3639 O O . ASN A 1 456 ? 17.642 -4.348 -0.755 1.00 90.31 456 ASN A O 1
ATOM 3643 N N . VAL A 1 457 ? 19.083 -5.571 0.457 1.00 86.12 457 VAL A N 1
ATOM 3644 C CA . VAL A 1 457 ? 18.318 -6.835 0.466 1.00 86.12 457 VAL A CA 1
ATOM 3645 C C . VAL A 1 457 ? 16.828 -6.642 0.777 1.00 86.12 457 VAL A C 1
ATOM 3647 O O . VAL A 1 457 ? 16.000 -7.340 0.205 1.00 86.12 457 VAL A O 1
ATOM 3650 N N . LYS A 1 458 ? 16.464 -5.678 1.634 1.00 84.38 458 LYS A N 1
ATOM 3651 C CA . LYS A 1 458 ? 15.061 -5.426 2.006 1.00 84.38 458 LYS A CA 1
ATOM 3652 C C . LYS A 1 458 ? 14.189 -4.903 0.857 1.00 84.38 458 LYS A C 1
ATOM 3654 O O . LYS A 1 458 ? 12.987 -5.145 0.878 1.00 84.38 458 LYS A O 1
ATOM 3659 N N . CYS A 1 459 ? 14.768 -4.182 -0.104 1.00 86.00 459 CYS A N 1
ATOM 3660 C CA . CYS A 1 459 ? 14.033 -3.568 -1.217 1.00 86.00 459 CYS A CA 1
ATOM 3661 C C . CYS A 1 459 ? 14.442 -4.115 -2.587 1.00 86.00 459 CYS A C 1
ATOM 3663 O O . CYS A 1 459 ? 13.695 -3.956 -3.548 1.00 86.00 459 CYS A O 1
ATOM 3665 N N . ARG A 1 460 ? 15.625 -4.732 -2.689 1.00 89.88 460 ARG A N 1
ATOM 3666 C CA . ARG A 1 460 ? 16.272 -5.104 -3.949 1.00 89.88 460 ARG A CA 1
ATOM 3667 C C . ARG A 1 460 ? 15.350 -5.872 -4.893 1.00 89.88 460 ARG A C 1
ATOM 3669 O O . ARG A 1 460 ? 15.249 -5.493 -6.058 1.00 89.88 460 ARG A O 1
ATOM 3676 N N . SER A 1 461 ? 14.661 -6.893 -4.380 1.00 88.75 461 SER A N 1
ATOM 3677 C CA . SER A 1 461 ? 13.800 -7.772 -5.180 1.00 88.75 461 SER A CA 1
ATOM 3678 C C . SER A 1 461 ? 12.638 -7.035 -5.842 1.00 88.75 461 SER A C 1
ATOM 3680 O O . SER A 1 461 ? 12.220 -7.410 -6.930 1.00 88.75 461 SER A O 1
ATOM 3682 N N . GLU A 1 462 ? 12.127 -5.980 -5.203 1.00 89.81 462 GLU A N 1
ATOM 3683 C CA . GLU A 1 462 ? 11.000 -5.185 -5.700 1.00 89.81 462 GLU A CA 1
ATOM 3684 C C . GLU A 1 462 ? 11.425 -3.841 -6.302 1.00 89.81 462 GLU A C 1
ATOM 3686 O O . GLU A 1 462 ? 10.576 -3.114 -6.805 1.00 89.81 462 GLU A O 1
ATOM 3691 N N . MET A 1 463 ? 12.718 -3.502 -6.281 1.00 92.62 463 MET A N 1
ATOM 3692 C CA . MET A 1 463 ? 13.271 -2.293 -6.897 1.00 92.62 463 MET A CA 1
ATOM 3693 C C . MET A 1 463 ? 14.278 -2.653 -7.990 1.00 92.62 463 MET A C 1
ATOM 3695 O O . MET A 1 463 ? 13.881 -2.804 -9.142 1.00 92.62 463 MET A O 1
ATOM 3699 N N . LEU A 1 464 ? 15.558 -2.824 -7.642 1.00 92.88 464 LEU A N 1
ATOM 3700 C CA . LEU A 1 464 ? 16.629 -3.090 -8.606 1.00 92.88 464 LEU A CA 1
ATOM 3701 C C . LEU A 1 464 ? 16.337 -4.294 -9.500 1.00 92.88 464 LEU A C 1
ATOM 3703 O O . LEU A 1 464 ? 16.426 -4.174 -10.717 1.00 92.88 464 LEU A O 1
ATOM 3707 N N . ASP A 1 465 ? 15.954 -5.432 -8.927 1.00 94.50 465 ASP A N 1
ATOM 3708 C CA . ASP A 1 465 ? 15.762 -6.644 -9.723 1.00 94.50 465 ASP A CA 1
ATOM 3709 C C . ASP A 1 465 ? 14.584 -6.470 -10.708 1.00 94.50 465 ASP A C 1
ATOM 3711 O O . ASP A 1 465 ? 14.670 -6.902 -11.856 1.00 94.50 465 ASP A O 1
ATOM 3715 N N . ARG A 1 466 ? 13.518 -5.748 -10.321 1.00 95.56 466 ARG A N 1
ATOM 3716 C CA . ARG A 1 466 ? 12.398 -5.397 -11.219 1.00 95.56 466 ARG A CA 1
ATOM 3717 C C . ARG A 1 466 ? 12.802 -4.413 -12.315 1.00 95.56 466 ARG A C 1
ATOM 3719 O O . ARG A 1 466 ? 12.328 -4.550 -13.441 1.00 95.56 466 ARG A O 1
ATOM 3726 N N . ASP A 1 467 ? 13.670 -3.451 -12.009 1.00 96.19 467 ASP A N 1
ATOM 3727 C CA . ASP A 1 467 ? 14.206 -2.512 -13.000 1.00 96.19 467 ASP A CA 1
ATOM 3728 C C . ASP A 1 467 ? 15.046 -3.262 -14.050 1.00 96.19 467 ASP A C 1
ATOM 3730 O O . ASP A 1 467 ? 14.897 -3.019 -15.248 1.00 96.19 467 ASP A O 1
ATOM 3734 N N . ILE A 1 468 ? 15.869 -4.227 -13.618 1.00 95.31 468 ILE A N 1
ATOM 3735 C CA . ILE A 1 468 ? 16.640 -5.100 -14.515 1.00 95.31 468 ILE A CA 1
ATOM 3736 C C . ILE A 1 468 ? 15.716 -5.980 -15.362 1.00 95.31 468 ILE A C 1
ATOM 3738 O O . ILE A 1 468 ? 15.911 -6.051 -16.572 1.00 95.31 468 ILE A O 1
ATOM 3742 N N . VAL A 1 469 ? 14.685 -6.593 -14.771 1.00 96.12 469 VAL A N 1
ATOM 3743 C CA . VAL A 1 469 ? 13.688 -7.375 -15.525 1.00 96.12 469 VAL A CA 1
ATOM 3744 C C . VAL A 1 469 ? 13.013 -6.521 -16.599 1.00 96.12 469 VAL A C 1
ATOM 3746 O O . VAL A 1 469 ? 12.806 -6.996 -17.712 1.00 96.12 469 VAL A O 1
ATOM 3749 N N . LEU A 1 470 ? 12.693 -5.257 -16.309 1.00 96.38 470 LEU A N 1
ATOM 3750 C CA . LEU A 1 470 ? 12.075 -4.367 -17.293 1.00 96.38 470 LEU A CA 1
ATOM 3751 C C . LEU A 1 470 ? 13.037 -4.001 -18.437 1.00 96.38 470 LEU A C 1
ATOM 3753 O O . LEU A 1 470 ? 12.619 -3.936 -19.591 1.00 96.38 470 LEU A O 1
ATOM 3757 N N . LEU A 1 471 ? 14.326 -3.805 -18.139 1.00 95.50 471 LEU A N 1
ATOM 3758 C CA . LEU A 1 471 ? 15.357 -3.604 -19.163 1.00 95.50 471 LEU A CA 1
ATOM 3759 C C . LEU A 1 471 ? 15.565 -4.863 -20.015 1.00 95.50 471 LEU A C 1
ATOM 3761 O O . LEU A 1 471 ? 15.677 -4.755 -21.230 1.00 95.50 471 LEU A O 1
ATOM 3765 N N . GLN A 1 472 ? 15.567 -6.050 -19.401 1.00 95.25 472 GLN A N 1
ATOM 3766 C CA . GLN A 1 472 ? 15.653 -7.334 -20.107 1.00 95.25 472 GLN A CA 1
ATOM 3767 C C . GLN A 1 472 ? 14.430 -7.577 -20.994 1.00 95.25 472 GLN A C 1
ATOM 3769 O O . GLN A 1 472 ? 14.576 -8.020 -22.129 1.00 95.25 472 GLN A O 1
ATOM 3774 N N . MET A 1 473 ? 13.235 -7.236 -20.504 1.00 95.19 473 MET A N 1
ATOM 3775 C CA . MET A 1 473 ? 12.010 -7.245 -21.298 1.00 95.19 473 MET A CA 1
ATOM 3776 C C . MET A 1 473 ? 12.180 -6.367 -22.542 1.00 95.19 473 MET A C 1
ATOM 3778 O O . MET A 1 473 ? 11.933 -6.838 -23.646 1.00 95.19 473 MET A O 1
ATOM 3782 N N . ALA A 1 474 ? 12.637 -5.121 -22.398 1.00 94.75 474 ALA A N 1
ATOM 3783 C CA . ALA A 1 474 ? 12.841 -4.247 -23.551 1.00 94.75 474 ALA A CA 1
ATOM 3784 C C . ALA A 1 474 ? 13.923 -4.770 -24.506 1.00 94.75 474 ALA A C 1
ATOM 3786 O O . ALA A 1 474 ? 13.694 -4.796 -25.709 1.00 94.75 474 ALA A O 1
ATOM 3787 N N . ALA A 1 475 ? 15.044 -5.273 -23.982 1.00 93.25 475 ALA A N 1
ATOM 3788 C CA . ALA A 1 475 ? 16.098 -5.895 -24.782 1.00 93.25 475 ALA A CA 1
ATOM 3789 C C . ALA A 1 475 ? 15.601 -7.110 -25.584 1.00 93.25 475 ALA A C 1
ATOM 3791 O O . ALA A 1 475 ? 16.088 -7.359 -26.677 1.00 93.25 475 ALA A O 1
ATOM 3792 N N . SER A 1 476 ? 14.625 -7.860 -25.058 1.00 95.06 476 SER A N 1
ATOM 3793 C CA . SER A 1 476 ? 14.021 -8.998 -25.766 1.00 95.06 476 SER A CA 1
ATOM 3794 C C . SER A 1 476 ? 13.010 -8.605 -26.849 1.00 95.06 476 SER A C 1
ATOM 3796 O O . SER A 1 476 ? 12.643 -9.445 -27.665 1.00 95.06 476 SER A O 1
ATOM 3798 N N . LEU A 1 477 ? 12.533 -7.356 -26.835 1.00 94.00 477 LEU A N 1
ATOM 3799 C CA . LEU A 1 477 ? 11.496 -6.846 -27.739 1.00 94.00 477 LEU A CA 1
ATOM 3800 C C . LEU A 1 477 ? 12.044 -5.895 -28.812 1.00 94.00 477 LEU A C 1
ATOM 3802 O O . LEU A 1 477 ? 11.339 -5.614 -29.776 1.00 94.00 477 LEU A O 1
ATOM 3806 N N . LEU A 1 478 ? 13.253 -5.369 -28.623 1.00 93.19 478 LEU A N 1
ATOM 3807 C CA . LEU A 1 478 ? 13.906 -4.422 -29.525 1.00 93.19 478 LEU A CA 1
ATOM 3808 C C . LEU A 1 478 ? 14.995 -5.112 -30.347 1.00 93.19 478 LEU A C 1
ATOM 3810 O O . LEU A 1 478 ? 15.535 -6.147 -29.953 1.00 93.19 478 LEU A O 1
ATOM 3814 N N . GLU A 1 479 ? 15.342 -4.509 -31.482 1.00 94.44 479 GLU A N 1
ATOM 3815 C CA . GLU A 1 479 ? 16.526 -4.916 -32.232 1.00 94.44 479 GLU A CA 1
ATOM 3816 C C . GLU A 1 479 ? 17.792 -4.630 -31.398 1.00 94.44 479 GLU A C 1
ATOM 3818 O O . GLU A 1 479 ? 17.835 -3.713 -30.572 1.00 94.44 479 GLU A O 1
ATOM 3823 N N . SER A 1 480 ? 18.818 -5.475 -31.538 1.00 90.62 480 SER A N 1
ATOM 3824 C CA . SER A 1 480 ? 19.972 -5.455 -30.628 1.00 90.62 480 SER A CA 1
ATOM 3825 C C . SER A 1 480 ? 20.757 -4.143 -30.704 1.00 90.62 480 SER A C 1
ATOM 3827 O O . SER A 1 480 ? 21.135 -3.604 -29.661 1.00 90.62 480 SER A O 1
ATOM 3829 N N . ASN A 1 481 ? 20.978 -3.606 -31.908 1.00 91.69 481 ASN A N 1
ATOM 3830 C CA . ASN A 1 481 ? 21.671 -2.333 -32.084 1.00 91.69 481 ASN A CA 1
ATOM 3831 C C . ASN A 1 481 ? 20.805 -1.159 -31.615 1.00 91.69 481 ASN A C 1
ATOM 3833 O O . ASN A 1 481 ? 21.311 -0.292 -30.906 1.00 91.69 481 ASN A O 1
ATOM 3837 N N . GLU A 1 482 ? 19.501 -1.163 -31.897 1.00 92.69 482 GLU A N 1
ATOM 3838 C CA . GLU A 1 482 ? 18.543 -0.172 -31.391 1.00 92.69 482 GLU A CA 1
ATOM 3839 C C . GLU A 1 482 ? 18.593 -0.071 -29.856 1.00 92.69 482 GLU A C 1
ATOM 3841 O O . GLU A 1 482 ? 18.758 1.017 -29.290 1.00 92.69 482 GLU A O 1
ATOM 3846 N N . PHE A 1 483 ? 18.534 -1.212 -29.160 1.00 91.50 483 PHE A N 1
ATOM 3847 C CA . PHE A 1 483 ? 18.636 -1.253 -27.701 1.00 91.50 483 PHE A CA 1
ATOM 3848 C C . PHE A 1 483 ? 19.976 -0.691 -27.199 1.00 91.50 483 PHE A C 1
ATOM 3850 O O . PHE A 1 483 ? 20.006 0.104 -26.251 1.00 91.50 483 PHE A O 1
ATOM 3857 N N . LEU A 1 484 ? 21.089 -1.058 -27.843 1.00 91.38 484 LEU A N 1
ATOM 3858 C CA . LEU A 1 484 ? 22.416 -0.547 -27.496 1.00 91.38 484 LEU A CA 1
ATOM 3859 C C . LEU A 1 484 ? 22.539 0.963 -27.729 1.00 91.38 484 LEU A C 1
ATOM 3861 O O . LEU A 1 484 ? 23.098 1.654 -26.875 1.00 91.38 484 LEU A O 1
ATOM 3865 N N . ILE A 1 485 ? 21.986 1.498 -28.821 1.00 91.94 485 ILE A N 1
ATOM 3866 C CA . ILE A 1 485 ? 21.977 2.940 -29.100 1.00 91.94 485 ILE A CA 1
ATOM 3867 C C . ILE A 1 485 ? 21.213 3.684 -28.002 1.00 91.94 485 ILE A C 1
ATOM 3869 O O . ILE A 1 485 ? 21.703 4.697 -27.498 1.00 91.94 485 ILE A O 1
ATOM 3873 N N . HIS A 1 486 ? 20.066 3.169 -27.547 1.00 91.06 486 HIS A N 1
ATOM 3874 C CA . HIS A 1 486 ? 19.345 3.763 -26.419 1.00 91.06 486 HIS A CA 1
ATOM 3875 C C . HIS A 1 486 ? 20.174 3.793 -25.132 1.00 91.06 486 HIS A C 1
ATOM 3877 O O . HIS A 1 486 ? 20.193 4.820 -24.444 1.00 91.06 486 HIS A O 1
ATOM 3883 N N . LEU A 1 487 ? 20.884 2.706 -24.811 1.00 90.69 487 LEU A N 1
ATOM 3884 C CA . LEU A 1 487 ? 21.798 2.677 -23.669 1.00 90.69 487 LEU A CA 1
ATOM 3885 C C . LEU A 1 487 ? 22.908 3.721 -23.836 1.00 90.69 487 LEU A C 1
ATOM 3887 O O . LEU A 1 487 ? 23.071 4.586 -22.975 1.00 90.69 487 LEU A O 1
ATOM 3891 N N . LEU A 1 488 ? 23.640 3.689 -24.952 1.00 90.06 488 LEU A N 1
ATOM 3892 C CA . LEU A 1 488 ? 24.738 4.620 -25.222 1.00 90.06 488 LEU A CA 1
ATOM 3893 C C . LEU A 1 488 ? 24.275 6.074 -25.142 1.00 90.06 488 LEU A C 1
ATOM 3895 O O . LEU A 1 488 ? 24.939 6.893 -24.507 1.00 90.06 488 LEU A O 1
ATOM 3899 N N . ASN A 1 489 ? 23.116 6.391 -25.714 1.00 90.38 489 ASN A N 1
ATOM 3900 C CA . ASN A 1 489 ? 22.548 7.728 -25.662 1.00 90.38 489 ASN A CA 1
ATOM 3901 C C . ASN A 1 489 ? 22.235 8.170 -24.228 1.00 90.38 489 ASN A C 1
ATOM 3903 O O . ASN A 1 489 ? 22.663 9.244 -23.811 1.00 90.38 489 ASN A O 1
ATOM 3907 N N . ARG A 1 490 ? 21.562 7.337 -23.422 1.00 90.56 490 ARG A N 1
ATOM 3908 C CA . ARG A 1 490 ? 21.228 7.705 -22.031 1.00 90.56 490 ARG A CA 1
ATOM 3909 C C . ARG A 1 490 ? 22.442 7.822 -21.125 1.00 90.56 490 ARG A C 1
ATOM 3911 O O . ARG A 1 490 ? 22.467 8.692 -20.258 1.00 90.56 490 ARG A O 1
ATOM 3918 N N . PHE A 1 491 ? 23.459 6.994 -21.337 1.00 88.44 491 PHE A N 1
ATOM 3919 C CA . PHE A 1 491 ? 24.736 7.120 -20.637 1.00 88.44 491 PHE A CA 1
ATOM 3920 C C . PHE A 1 491 ? 25.602 8.277 -21.164 1.00 88.44 491 PHE A C 1
ATOM 3922 O O . PHE A 1 491 ? 26.666 8.525 -20.600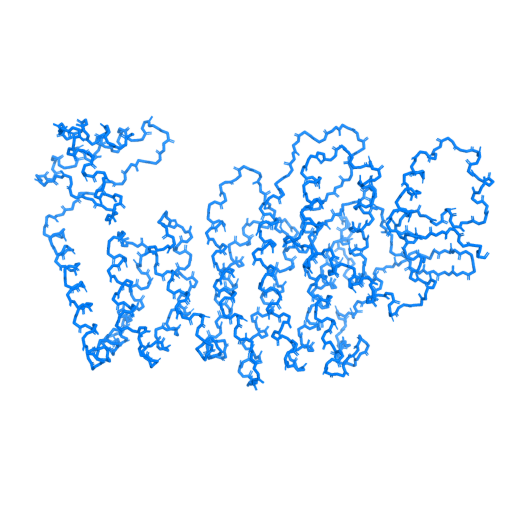 1.00 88.44 491 PHE A O 1
ATOM 3929 N N . ASN A 1 492 ? 25.154 9.003 -22.197 1.00 87.62 492 ASN A N 1
ATOM 3930 C CA . ASN A 1 492 ? 25.900 10.062 -22.877 1.00 87.62 492 ASN A CA 1
ATOM 3931 C C . ASN A 1 492 ? 27.270 9.571 -23.398 1.00 87.62 492 ASN A C 1
ATOM 3933 O O . ASN A 1 492 ? 28.309 10.207 -23.219 1.00 87.62 492 ASN A O 1
ATOM 3937 N N . LEU A 1 493 ? 27.254 8.381 -24.007 1.00 86.38 493 LEU A N 1
ATOM 3938 C CA . LEU A 1 493 ? 28.399 7.639 -24.543 1.00 86.38 493 LEU A CA 1
ATOM 3939 C C . LEU A 1 493 ? 28.381 7.524 -26.078 1.00 86.38 493 LEU A C 1
ATOM 3941 O O . LEU A 1 493 ? 29.242 6.855 -26.640 1.00 86.38 493 LEU A O 1
ATOM 3945 N N . VAL A 1 494 ? 27.453 8.189 -26.773 1.00 86.62 494 VAL A N 1
ATOM 3946 C CA . VAL A 1 494 ? 27.376 8.180 -28.252 1.00 86.62 494 VAL A CA 1
ATOM 3947 C C . VAL A 1 494 ? 28.673 8.699 -28.872 1.00 86.62 494 VAL A C 1
ATOM 3949 O O . VAL A 1 494 ? 29.279 8.024 -29.696 1.00 86.62 494 VAL A O 1
ATOM 3952 N N . ALA A 1 495 ? 29.177 9.842 -28.393 1.00 83.62 495 ALA A N 1
ATOM 3953 C CA . ALA A 1 495 ? 30.454 10.386 -28.857 1.00 83.62 495 ALA A CA 1
ATOM 3954 C C . ALA A 1 495 ? 31.639 9.444 -28.580 1.00 83.62 495 ALA A C 1
ATOM 3956 O O . ALA A 1 495 ? 32.599 9.432 -29.340 1.00 83.62 495 ALA A O 1
ATOM 3957 N N . TRP A 1 496 ? 31.573 8.644 -27.508 1.00 79.88 496 TRP A N 1
ATOM 3958 C CA . TRP A 1 496 ? 32.594 7.641 -27.188 1.00 79.88 496 TRP A CA 1
ATOM 3959 C C . TRP A 1 496 ? 32.583 6.453 -28.159 1.00 79.88 496 TRP A C 1
ATOM 3961 O O . TRP A 1 496 ? 33.639 5.892 -28.446 1.00 79.88 496 TRP A O 1
ATOM 3971 N N . ALA A 1 497 ? 31.408 6.085 -28.669 1.00 79.75 497 ALA A N 1
ATOM 3972 C CA . ALA A 1 497 ? 31.258 5.013 -29.646 1.00 79.75 497 ALA A CA 1
ATOM 3973 C C . ALA A 1 497 ? 31.687 5.427 -31.068 1.00 79.75 497 ALA A C 1
ATOM 3975 O O . ALA A 1 497 ? 31.820 4.562 -31.927 1.00 79.75 497 ALA A O 1
ATOM 3976 N N . SER A 1 498 ? 31.934 6.720 -31.316 1.00 80.00 498 SER A N 1
ATOM 3977 C CA . SER A 1 498 ? 32.410 7.206 -32.613 1.00 80.00 498 SER A CA 1
ATOM 3978 C C . SER A 1 498 ? 33.837 6.710 -32.925 1.00 80.00 498 SER A C 1
ATOM 3980 O O . SER A 1 498 ? 34.697 6.738 -32.033 1.00 80.00 498 SER A O 1
ATOM 3982 N N . PRO A 1 499 ? 34.131 6.315 -34.181 1.00 74.25 499 PRO A N 1
ATOM 3983 C CA . PRO A 1 499 ? 35.481 5.947 -34.616 1.00 74.25 499 PRO A CA 1
ATOM 3984 C C . PRO A 1 499 ? 36.517 7.052 -34.352 1.00 74.25 499 PRO A C 1
ATOM 3986 O O . PRO A 1 499 ? 37.634 6.772 -33.916 1.00 74.25 499 PRO A O 1
ATOM 3989 N N . ASP A 1 500 ? 36.116 8.318 -34.501 1.00 71.69 500 ASP A N 1
ATOM 3990 C CA . ASP A 1 500 ? 36.987 9.495 -34.360 1.00 71.69 500 ASP A CA 1
ATOM 3991 C C . ASP A 1 500 ? 37.195 9.942 -32.905 1.00 71.69 500 ASP A C 1
ATOM 3993 O O . ASP A 1 500 ? 37.781 11.001 -32.633 1.00 71.69 500 ASP A O 1
ATOM 3997 N N . PHE A 1 501 ? 36.707 9.158 -31.939 1.00 70.00 501 PHE A N 1
ATOM 3998 C CA . PHE A 1 501 ? 36.739 9.530 -30.530 1.00 70.00 501 PHE A CA 1
ATOM 3999 C C . PHE A 1 501 ? 38.159 9.828 -30.037 1.00 70.00 501 PHE A C 1
ATOM 4001 O O . PHE A 1 501 ? 38.377 10.841 -29.374 1.00 70.00 501 PHE A O 1
ATOM 4008 N N . GLU A 1 502 ? 39.142 8.993 -30.382 1.00 65.69 502 GLU A N 1
ATOM 4009 C CA . GLU A 1 502 ? 40.523 9.167 -29.912 1.00 65.69 502 GLU A CA 1
ATOM 4010 C C . GLU A 1 502 ? 41.163 10.440 -30.475 1.00 65.69 502 GLU A C 1
ATOM 4012 O O . GLU A 1 502 ? 41.767 11.212 -29.726 1.00 65.69 502 GLU A O 1
ATOM 4017 N N . ILE A 1 503 ? 40.926 10.730 -31.755 1.00 63.19 503 ILE A N 1
ATOM 4018 C CA . ILE A 1 503 ? 41.441 11.915 -32.453 1.00 63.19 503 ILE A CA 1
ATOM 4019 C C . ILE A 1 503 ? 40.835 13.199 -31.859 1.00 63.19 503 ILE A C 1
ATOM 4021 O O . ILE A 1 503 ? 41.526 14.201 -31.654 1.00 63.19 503 ILE A O 1
ATOM 4025 N N . THR A 1 504 ? 39.549 13.154 -31.511 1.00 57.75 504 THR A N 1
ATOM 4026 C CA . THR A 1 504 ? 38.803 14.284 -30.934 1.00 57.75 504 THR A CA 1
ATOM 4027 C C . THR A 1 504 ? 39.084 14.462 -29.432 1.00 57.75 504 THR A C 1
ATOM 4029 O O . THR A 1 504 ? 39.028 15.578 -28.900 1.00 57.75 504 THR A O 1
ATOM 4032 N N . SER A 1 505 ? 39.440 13.379 -28.730 1.00 53.25 505 SER A N 1
ATOM 4033 C CA . SER A 1 505 ? 39.717 13.371 -27.287 1.00 53.25 505 SER A CA 1
ATOM 4034 C C . SER A 1 505 ? 40.997 14.114 -26.894 1.00 53.25 505 SER A C 1
ATOM 4036 O O . SER A 1 505 ? 41.061 14.722 -25.826 1.00 53.25 505 SER A O 1
ATOM 4038 N N . LEU A 1 506 ? 41.986 14.158 -27.790 1.00 48.34 506 LEU A N 1
ATOM 4039 C CA . LEU A 1 506 ? 43.272 14.822 -27.564 1.00 48.34 506 LEU A CA 1
ATOM 4040 C C . LEU A 1 506 ? 43.200 16.361 -27.644 1.00 48.34 506 LEU A C 1
ATOM 4042 O O . LEU A 1 506 ? 44.131 17.034 -27.212 1.00 48.34 506 LEU A O 1
ATOM 4046 N N . ARG A 1 507 ? 42.107 16.943 -28.167 1.00 43.94 507 ARG A N 1
ATOM 4047 C CA . ARG A 1 507 ? 42.006 18.388 -28.472 1.00 43.94 507 ARG A CA 1
ATOM 4048 C C . ARG A 1 507 ? 41.192 19.233 -27.477 1.00 43.94 507 ARG A C 1
ATOM 4050 O O . ARG A 1 507 ? 41.142 20.448 -27.641 1.00 43.94 507 ARG A O 1
ATOM 4057 N N . CYS A 1 508 ? 40.544 18.660 -26.455 1.00 39.00 508 CYS A N 1
ATOM 4058 C CA . CYS A 1 508 ? 39.613 19.419 -25.599 1.00 39.00 508 CYS A CA 1
ATOM 4059 C C . CYS A 1 508 ? 39.833 19.183 -24.093 1.00 39.00 508 CYS A C 1
ATOM 4061 O O . CYS A 1 508 ? 39.836 18.061 -23.625 1.00 39.00 508 CYS A O 1
ATOM 4063 N N . VAL A 1 509 ? 39.935 20.231 -23.271 1.00 38.41 509 VAL A N 1
ATOM 4064 C CA . VAL A 1 509 ? 40.186 20.117 -21.808 1.00 38.41 509 VAL A CA 1
ATOM 4065 C C . VAL A 1 509 ? 38.910 19.748 -21.005 1.00 38.41 509 VAL A C 1
ATOM 4067 O O . VAL A 1 509 ? 38.943 19.544 -19.793 1.00 38.41 509 VAL A O 1
ATOM 4070 N N . LYS A 1 510 ? 37.752 19.578 -21.663 1.00 40.84 510 LYS A N 1
ATOM 4071 C CA . LYS A 1 510 ? 36.447 19.290 -21.022 1.00 40.84 510 LYS A CA 1
ATOM 4072 C C . LYS A 1 510 ? 36.205 17.807 -20.633 1.00 40.84 510 LYS A C 1
ATOM 4074 O O . LYS A 1 510 ? 35.110 17.477 -20.174 1.00 40.84 510 LYS A O 1
ATOM 4079 N N . TYR A 1 511 ? 37.194 16.910 -20.747 1.00 47.38 511 TYR A N 1
ATOM 4080 C CA . TYR A 1 511 ? 37.009 15.442 -20.650 1.00 47.38 511 TYR A CA 1
ATOM 4081 C C . TYR A 1 511 ? 36.960 14.813 -19.241 1.00 47.38 511 TYR A C 1
ATOM 4083 O O . TYR A 1 511 ? 36.741 13.605 -19.124 1.00 47.38 511 TYR A O 1
ATOM 4091 N N . LEU A 1 512 ? 37.052 15.579 -18.146 1.00 43.84 512 LEU A N 1
ATOM 4092 C CA . LEU A 1 512 ? 36.905 15.025 -16.783 1.00 43.84 512 LEU A CA 1
ATOM 4093 C C . LEU A 1 512 ? 35.523 14.390 -16.520 1.00 43.84 512 LEU A C 1
ATOM 4095 O O . LEU A 1 512 ? 35.408 13.501 -15.680 1.00 43.84 512 LEU A O 1
ATOM 4099 N N . LYS A 1 513 ? 34.480 14.784 -17.269 1.00 43.03 513 LYS A N 1
ATOM 4100 C CA . LYS A 1 513 ? 33.167 14.116 -17.234 1.00 43.03 513 LYS A CA 1
ATOM 4101 C C . LYS A 1 513 ? 33.190 12.736 -17.915 1.00 43.03 513 LYS A C 1
ATOM 4103 O O . LYS A 1 513 ? 32.488 11.846 -17.454 1.00 43.03 513 LYS A O 1
ATOM 4108 N N . LEU A 1 514 ? 34.011 12.515 -18.947 1.00 46.59 514 LEU A N 1
ATOM 4109 C CA . LEU A 1 514 ? 34.049 11.247 -19.695 1.00 46.59 514 LEU A CA 1
ATOM 4110 C C . LEU A 1 514 ? 34.822 10.126 -18.989 1.00 46.59 514 LEU A C 1
ATOM 4112 O O . LEU A 1 514 ? 34.429 8.971 -19.102 1.00 46.59 514 LEU A O 1
ATOM 4116 N N . SER A 1 515 ? 35.863 10.426 -18.204 1.00 42.53 515 SER A N 1
ATOM 4117 C CA . SER A 1 515 ? 36.559 9.395 -17.401 1.00 42.53 515 SER A CA 1
ATOM 4118 C C . SER A 1 515 ? 35.666 8.804 -16.295 1.00 42.53 515 SER A C 1
ATOM 4120 O O . SER A 1 515 ? 35.814 7.651 -15.884 1.00 42.53 515 SER A O 1
ATOM 4122 N N . ILE A 1 516 ? 34.697 9.596 -15.841 1.00 48.59 516 ILE A N 1
ATOM 4123 C CA . ILE A 1 516 ? 33.629 9.213 -14.921 1.00 48.59 516 ILE A CA 1
ATOM 4124 C C . ILE A 1 516 ? 32.632 8.294 -15.644 1.00 48.59 516 ILE A C 1
ATOM 4126 O O . ILE A 1 516 ? 32.379 7.195 -15.152 1.00 48.59 516 ILE A O 1
ATOM 4130 N N . TYR A 1 517 ? 32.171 8.656 -16.849 1.00 49.66 517 TYR A N 1
ATOM 4131 C CA . TYR A 1 517 ? 31.354 7.774 -17.701 1.00 49.66 517 TYR A CA 1
ATOM 4132 C C . TYR A 1 517 ? 32.076 6.475 -18.112 1.00 49.66 517 TYR A C 1
ATOM 4134 O O . TYR A 1 517 ? 31.461 5.416 -18.209 1.00 49.66 517 TYR A O 1
ATOM 4142 N N . PHE A 1 518 ? 33.404 6.506 -18.226 1.00 47.50 518 PHE A N 1
ATOM 4143 C CA . PHE A 1 518 ? 34.239 5.328 -18.456 1.00 47.50 518 PHE A CA 1
ATOM 4144 C C . PHE A 1 518 ? 34.248 4.366 -17.255 1.00 47.50 518 PHE A C 1
ATOM 4146 O O . PHE A 1 518 ? 34.158 3.149 -17.423 1.00 47.50 518 PHE A O 1
ATOM 4153 N N . ARG A 1 519 ? 34.299 4.884 -16.017 1.00 46.69 519 ARG A N 1
ATOM 4154 C CA . ARG A 1 519 ? 34.136 4.050 -14.808 1.00 46.69 519 ARG A CA 1
ATOM 4155 C C . ARG A 1 519 ? 32.726 3.475 -14.693 1.00 46.69 519 ARG A C 1
ATOM 4157 O O . ARG A 1 519 ? 32.593 2.358 -14.201 1.00 46.69 519 ARG A O 1
ATOM 4164 N N . ILE A 1 520 ? 31.717 4.212 -15.155 1.00 48.03 520 ILE A N 1
ATOM 4165 C CA . ILE A 1 520 ? 30.312 3.787 -15.215 1.00 48.03 520 ILE A CA 1
ATOM 4166 C C . ILE A 1 520 ? 30.141 2.604 -16.171 1.00 48.03 520 ILE A C 1
ATOM 4168 O O . ILE A 1 520 ? 29.707 1.541 -15.742 1.00 48.03 520 ILE A O 1
ATOM 4172 N N . ALA A 1 521 ? 30.565 2.735 -17.430 1.00 45.94 521 ALA A N 1
ATOM 4173 C CA . ALA A 1 521 ? 30.446 1.658 -18.413 1.00 45.94 521 ALA A CA 1
ATOM 4174 C C . ALA A 1 521 ? 31.221 0.397 -17.985 1.00 45.94 521 ALA A C 1
ATOM 4176 O O . ALA A 1 521 ? 30.703 -0.718 -18.050 1.00 45.94 521 ALA A O 1
ATOM 4177 N N . ARG A 1 522 ? 32.441 0.572 -17.454 1.00 42.62 522 ARG A N 1
ATOM 4178 C CA . ARG A 1 522 ? 33.315 -0.543 -17.058 1.00 42.62 522 ARG A CA 1
ATOM 4179 C C . ARG A 1 522 ? 32.851 -1.278 -15.793 1.00 42.62 522 ARG A C 1
ATOM 4181 O O . ARG A 1 522 ? 33.138 -2.465 -15.666 1.00 42.62 522 ARG A O 1
ATOM 4188 N N . ARG A 1 523 ? 32.169 -0.601 -14.857 1.00 43.53 523 ARG A N 1
ATOM 4189 C CA . ARG A 1 523 ? 31.645 -1.214 -13.617 1.00 43.53 523 ARG A CA 1
ATOM 4190 C C . ARG A 1 523 ? 30.202 -1.702 -13.728 1.00 43.53 523 ARG A C 1
ATOM 4192 O O . ARG A 1 523 ? 29.864 -2.646 -13.028 1.00 43.53 523 ARG A O 1
ATOM 4199 N N . THR A 1 524 ? 29.371 -1.067 -14.554 1.00 41.19 524 THR A N 1
ATOM 4200 C CA . THR A 1 524 ? 27.924 -1.339 -14.606 1.00 41.19 524 THR A CA 1
ATOM 4201 C C . THR A 1 524 ? 27.527 -2.227 -15.784 1.00 41.19 524 THR A C 1
ATOM 4203 O O . THR A 1 524 ? 26.631 -3.047 -15.633 1.00 41.19 524 THR A O 1
ATOM 4206 N N . LEU A 1 525 ? 28.190 -2.104 -16.939 1.00 42.34 525 LEU A N 1
ATOM 4207 C CA . LEU A 1 525 ? 27.806 -2.832 -18.157 1.00 42.34 525 LEU A CA 1
ATOM 4208 C C . LEU A 1 525 ? 28.758 -3.990 -18.503 1.00 42.34 525 LEU A C 1
ATOM 4210 O O . LEU A 1 525 ? 28.449 -4.777 -19.386 1.00 42.34 525 LEU A O 1
ATOM 4214 N N . HIS A 1 526 ? 29.922 -4.104 -17.845 1.00 44.72 526 HIS A N 1
ATOM 4215 C CA . HIS A 1 526 ? 30.990 -5.062 -18.196 1.00 44.72 526 HIS A CA 1
ATOM 4216 C C . HIS A 1 526 ? 31.395 -5.059 -19.691 1.00 44.72 526 HIS A C 1
ATOM 4218 O O . HIS A 1 526 ? 32.042 -5.991 -20.165 1.00 44.72 526 HIS A O 1
ATOM 4224 N N . VAL A 1 527 ? 31.075 -3.998 -20.438 1.00 41.09 527 VAL A N 1
ATOM 4225 C CA . VAL A 1 527 ? 31.370 -3.886 -21.871 1.00 41.09 527 VAL A CA 1
ATOM 4226 C C . VAL A 1 527 ? 32.856 -3.569 -22.056 1.00 41.09 527 VAL A C 1
ATOM 4228 O O . VAL A 1 527 ? 33.356 -2.549 -21.573 1.00 41.09 527 VAL A O 1
ATOM 4231 N N . ARG A 1 528 ? 33.584 -4.449 -22.755 1.00 38.81 528 ARG A N 1
ATOM 4232 C CA . ARG A 1 528 ? 34.863 -4.101 -23.395 1.00 38.81 528 ARG A CA 1
ATOM 4233 C C . ARG A 1 528 ? 34.539 -3.414 -24.719 1.00 38.81 528 ARG A C 1
ATOM 4235 O O . ARG A 1 528 ? 33.558 -3.776 -25.357 1.00 38.81 528 ARG A O 1
ATOM 4242 N N . ARG A 1 529 ? 35.338 -2.419 -25.115 1.00 39.53 529 ARG A N 1
ATOM 4243 C CA . ARG A 1 529 ? 35.212 -1.769 -26.427 1.00 39.53 529 ARG A CA 1
ATOM 4244 C C . ARG A 1 529 ? 35.348 -2.865 -27.486 1.00 39.53 529 ARG A C 1
ATOM 4246 O O . ARG A 1 529 ? 36.431 -3.427 -27.629 1.00 39.53 529 ARG A O 1
ATOM 4253 N N . PHE A 1 530 ? 34.243 -3.233 -28.122 1.00 37.75 530 PHE A N 1
ATOM 4254 C CA . PHE A 1 530 ? 34.285 -4.110 -29.280 1.00 37.75 530 PHE A CA 1
ATOM 4255 C C . PHE A 1 530 ? 34.754 -3.267 -30.469 1.00 37.75 530 PHE A C 1
ATOM 4257 O O . PHE A 1 530 ? 34.336 -2.109 -30.574 1.00 37.75 530 PHE A O 1
ATOM 4264 N N . PRO A 1 531 ? 35.657 -3.787 -31.313 1.00 33.41 531 PRO A N 1
ATOM 4265 C CA . PRO A 1 531 ? 35.818 -3.233 -32.645 1.00 33.41 531 PRO A CA 1
ATOM 4266 C C . PRO A 1 531 ? 34.486 -3.474 -33.363 1.00 33.41 531 PRO A C 1
ATOM 4268 O O . PRO A 1 531 ? 34.092 -4.627 -33.538 1.00 33.41 531 PRO A O 1
ATOM 4271 N N . TRP A 1 532 ? 33.759 -2.391 -33.622 1.00 37.91 532 TRP A N 1
ATOM 4272 C CA . TRP A 1 532 ? 32.625 -2.387 -34.540 1.00 37.91 532 TRP A CA 1
ATOM 4273 C C . TRP A 1 532 ? 33.166 -2.314 -35.959 1.00 37.91 532 TRP A C 1
ATOM 4275 O O . TRP A 1 532 ? 34.118 -1.518 -36.156 1.00 37.91 532 TRP A O 1
#

pLDDT: mean 85.74, std 15.53, range [29.42, 98.44]

InterPro domains:
  IPR003769 Adaptor protein ClpS, core [PF02617] (2-61)
  IPR014719 Ribosomal protein bL12, C-terminal/adaptor protein ClpS-like [G3DSA:3.30.1390.10] (1-67)
  IPR039164 E3 ubiquitin-protein ligase UBR1-like [PTHR21497] (2-500)

Foldseek 3Di:
DQLVLLCVLVVDDSVVSVVQVVCCVVFVHDDSDDDDPVSLVVSQVSQQVVQVVVPDHGDDDDDDDPVVVVVVVVVLVVLVVLLVVLQPDPVSLVVVLCQQCDDPDPDDGVLLVCLLCQLVDGLSVLVSVLSSCVSRQLPDPVSLLSSLLSCLLCVLNQLLSQLPHPDDPVSGPNVCLLSQLQPQVSLLVCLLPRLSLCSLLVSLVVVQQVQADPLLAGFDAPPDPCSSVVSNLVSLVSLLSSLVNQDLDDDPSSLVSLLVSLLSVLSVLLNQAFPPWDAFDDDAFDPDAGDLPVSVVSLLSCVSNLLSNLSNLLNDPVSLLSSLLSLQQSLVVSVVSVPDDVPPPPDQPDDQFFDWADFPPDIARERDDALNGDIADLRHQSLLSNLSSQVSQVVVPHDPPPPSNADDPDPRDGRDALNSSLVNLLSVLLNLLLVVLVRRVSNDVSVVVNSCSLCDPSCVVSGVVSSVSSLVSSCVVDDPVNSVSNNCVRLVNSCVSDPCNVVVVVPDPPCPSVVSSVSSCCVPVVDDNDDD